Protein AF-0000000069707491 (afdb_homodimer)

Nearest PDB structures (foldseek):
  6ecu-assembly1_B  TM=6.270E-01  e=1.060E-11  Stigmatella aurantiaca
  6ecu-assembly1_A  TM=6.183E-01  e=8.922E-12  Stigmatella aurantiaca
  6ecw-assembly1_B  TM=6.216E-01  e=2.516E-11  Stigmatella aurantiaca
  6ecv-assembly1_A  TM=6.005E-01  e=8.922E-12  Stigmatella aurantiaca
  6ecv-assembly1_B  TM=5.981E-01  e=3.988E-11  Stigmatella aurantiaca

Foldseek 3Di:
DPPPPQPQDDLLDQDPVSLVLLLVVCVLCVCLQCVPPDCQVWAEEEEEACFLVNVVVSCCVVHVNHAYEYEHADPSRQVNNVVVCVVVVHDNRRYHYDHDDLLADDDDAATQEYEYEADQQSALQSLSSLLNNVVRYDAFRKYKYWHAQLVFWDKPPDDCLQVVLSVLSQVVSVVSRGHNRVQVCVVVSCVVSPWDPKDKDKTDDKDFLVCLVSLLSVLVSVLVVSLSSVVVCVVVVNDDPVSNVSNSVVSVVLSPDNGMITTGIMMMMMTTD/DPPDPQPQDDLLDQDPVSLVLLLVVCVLCVCLQCVPPDCQVWAEEEEEACFLVNVVVSCCVVHVNYAYEYEHADPSRQVNNVVVCVVVPHDPRRYHYDHDDLLADDDDAATQEYEYEADQQRALQSLSSLLNNVVRYDAFRKYKYWHAQLVFWDKPPDDCLQVVLSVLSQVVSVVSRGHNRVQVCVVVSCVVSPWDPKDKDKTDDKDFLVCLVSLLSVLVSVLVVSLSSVVVCVVVVNDDPVSNVSNSVVSVVLSPDNGMITTGIIMMMMTTD

Organism: NCBI:txid1187080

pLDDT: mean 94.8, std 10.53, range [20.3, 98.94]

Sequence (546 aa):
MKQNPSEKKYIHGYTALEQERLREQALVIEKPIYDFIDFANVKDLLEIGSGVGAQTEILLRRFPQLQVTGVEYEALQIKKAQENMSKLGYGPEKVRFIQQDATALDLDKTFDAAFICWVLEHIPDPVRVLKSMKPFLKPGAKISVTEVFNSSFYTHPYLPEVMDYWGIYNSYQVSIGGDPQVGAKLGNLLQEAGYRDIDLRSGGFHLDSRMPDEKQTVFTYWKNLMSSGAPLLIQEGLITATQLKAMQDGMDRLREMQDSVFYYRFIQATAYAMKQNPSEKKYIHGYTALEQERLREQALVIEKPIYDFIDFANVKDLLEIGSGVGAQTEILLRRFPQLQVTGVEYEALQIKKAQENMSKLGYGPEKVRFIQQDATALDLDKTFDAAFICWVLEHIPDPVRVLKSMKPFLKPGAKISVTEVFNSSFYTHPYLPEVMDYWGIYNSYQVSIGGDPQVGAKLGNLLQEAGYRDIDLRSGGFHLDSRMPDEKQTVFTYWKNLMSSGAPLLIQEGLITATQLKAMQDGMDRLREMQDSVFYYRFIQATAYA

Solvent-accessible surface area (backbone atoms only — not comparable to full-atom values): 28409 Å² total; per-residue (Å²): 131,76,75,79,81,82,72,81,64,54,68,55,60,85,45,70,68,41,55,51,47,51,41,52,49,42,61,75,49,36,61,59,59,49,75,77,59,82,57,84,89,38,43,40,33,36,29,47,50,32,50,52,28,40,62,54,52,52,49,43,70,78,31,71,71,40,26,39,39,24,32,24,69,51,67,68,34,45,55,47,16,52,51,51,36,47,75,71,69,49,46,72,84,38,42,44,76,43,82,41,51,61,61,63,58,85,74,96,63,67,20,49,27,37,38,34,57,72,40,58,39,64,37,74,56,45,46,44,28,54,42,35,51,48,83,36,40,36,87,61,16,43,34,41,39,35,28,47,22,59,70,38,56,44,51,37,75,81,48,65,51,40,54,52,50,51,50,53,53,43,50,49,39,38,74,58,38,21,33,53,48,45,23,73,44,43,70,48,40,42,49,74,43,63,42,39,83,72,45,78,43,78,37,65,46,82,33,33,52,90,38,56,68,62,36,37,52,49,36,51,50,50,43,50,56,61,52,45,31,43,68,59,36,42,75,71,64,74,46,51,75,66,53,52,50,44,22,51,50,44,38,51,51,47,44,66,40,64,79,25,26,46,32,35,40,30,24,34,36,40,30,24,76,130,77,77,78,81,84,73,82,65,56,68,55,60,85,45,71,69,41,56,52,47,51,41,53,48,43,61,75,49,36,60,60,57,48,76,77,58,82,57,85,90,38,42,41,34,37,29,47,51,32,49,52,29,42,63,55,52,53,49,43,69,78,31,70,72,39,26,40,42,26,32,24,69,51,67,69,34,44,54,46,16,51,52,51,36,46,75,71,68,49,46,73,85,38,41,43,77,44,82,41,50,62,62,62,59,84,74,96,63,69,20,48,27,36,39,36,56,71,40,57,40,66,37,74,56,46,46,45,30,54,43,35,49,48,82,36,41,36,88,60,15,42,33,41,38,37,28,48,23,58,70,37,57,44,52,39,75,82,46,66,51,41,52,54,48,51,49,52,55,44,52,48,38,40,74,58,38,20,34,52,48,44,22,73,42,43,68,48,40,40,50,72,43,64,41,37,83,73,43,78,44,78,35,64,47,81,33,34,50,90,38,54,69,63,38,36,51,49,37,51,51,50,41,50,57,60,52,44,31,40,68,60,36,41,75,71,65,74,46,50,74,65,54,52,50,43,21,49,51,45,38,51,50,47,45,68,41,66,78,24,27,46,32,35,39,31,23,34,35,39,31,25,75

Secondary structure (DSSP, 8-state):
----TT----TT---HHHHHHHHHHHHHTHHHHHTT---TT-SEEEEE--TTSHHHHHHHHH-TT-EEEEEES-HHHHHHHHHHHHHTT--TTTEEEEE--TTS---SS-EEEEEEES-GGG-S-HHHHHHHHGGGEEEEEEEEEEEE-GGG-EEES--HHHHHHHHHHHHHHHHTT--TTGGGGHHHHHHHTT-EEEEEEEEEEEE-TT-HHHHHHHHHHHHHHHHHTHHHHHHTTSS-HHHHHHHHHHHHHHHH-TT-EEEEEEEEEEEE-/----S-----TT---HHHHHHHHHHHHHTHHHHHTT---TT-SEEEEE--TTTHHHHHHHHH-TT-EEEEEES-HHHHHHHHHHHHHTT--TTTEEEEE--TTS---SS-EEEEEEES-GGG-S-HHHHHHHHGGGEEEEEEEEEEEE-GGG-EEES--HHHHHHHHHHHHHHHHTT--TTGGGGHHHHHHHTT-EEEEEEEEEEEE-TT-HHHHHHHHHHHHHHHHHTHHHHHHTTSS-HHHHHHHHHHHHHHHH-TT-EEEEEEEEEEEE-

Radius of gyration: 25.61 Å; Cα contacts (8 Å, |Δi|>4): 1010; chains: 2; bounding box: 51×81×68 Å

Structure (mmCIF, N/CA/C/O backbone):
data_AF-0000000069707491-model_v1
#
loop_
_entity.id
_entity.type
_entity.pdbx_description
1 polymer 'Ubiquinone/menaquinone biosynthesis C-methylase UbiE'
#
loop_
_atom_site.group_PDB
_atom_site.id
_atom_site.type_symbol
_atom_site.label_atom_id
_atom_site.label_alt_id
_atom_site.label_comp_id
_atom_site.label_asym_id
_atom_site.label_entity_id
_atom_site.label_seq_id
_atom_site.pdbx_PDB_ins_code
_atom_site.Cartn_x
_atom_site.Cartn_y
_atom_site.Cartn_z
_atom_site.occupancy
_atom_site.B_iso_or_equiv
_atom_site.auth_seq_id
_atom_site.auth_comp_id
_atom_site.auth_asym_id
_atom_site.auth_atom_id
_atom_site.pdbx_PDB_model_num
ATOM 1 N N . MET A 1 1 ? -20.453 41.906 -7.164 1 20.3 1 MET A N 1
ATOM 2 C CA . MET A 1 1 ? -19.828 41.531 -5.902 1 20.3 1 MET A CA 1
ATOM 3 C C . MET A 1 1 ? -18.906 40.344 -6.102 1 20.3 1 MET A C 1
ATOM 5 O O . MET A 1 1 ? -19.359 39.219 -6.309 1 20.3 1 MET A O 1
ATOM 9 N N . LYS A 1 2 ? -17.781 40.469 -6.703 1 31.91 2 LYS A N 1
ATOM 10 C CA . LYS A 1 2 ? -16.75 39.531 -7.113 1 31.91 2 LYS A CA 1
ATOM 11 C C . LYS A 1 2 ? -16.422 38.562 -5.98 1 31.91 2 LYS A C 1
ATOM 13 O O . LYS A 1 2 ? -16.219 39 -4.84 1 31.91 2 LYS A O 1
ATOM 18 N N . GLN A 1 3 ? -17.031 37.375 -5.926 1 32.91 3 GLN A N 1
ATOM 19 C CA . GLN A 1 3 ? -16.625 36.406 -4.91 1 32.91 3 GLN A CA 1
ATOM 20 C C . GLN A 1 3 ? -15.164 36.594 -4.508 1 32.91 3 GLN A C 1
ATOM 22 O O . GLN A 1 3 ? -14.305 36.844 -5.363 1 32.91 3 GLN A O 1
ATOM 27 N N . ASN A 1 4 ? -14.844 37.062 -3.375 1 35.78 4 ASN A N 1
ATOM 28 C CA . ASN A 1 4 ? -13.484 37.25 -2.877 1 35.78 4 ASN A CA 1
ATOM 29 C C . ASN A 1 4 ? -12.586 36.062 -3.234 1 35.78 4 ASN A C 1
ATOM 31 O O . ASN A 1 4 ? -12.875 34.938 -2.869 1 35.78 4 ASN A O 1
ATOM 35 N N . PRO A 1 5 ? -11.719 36.062 -4.184 1 40.94 5 PRO A N 1
ATOM 36 C CA . PRO A 1 5 ? -10.898 35.031 -4.84 1 40.94 5 PRO A CA 1
ATOM 37 C C . PRO A 1 5 ? -10.414 33.969 -3.873 1 40.94 5 PRO A C 1
ATOM 39 O O . PRO A 1 5 ? -10.578 32.75 -4.145 1 40.94 5 PRO A O 1
ATOM 42 N N . SER A 1 6 ? -9.188 34.094 -3.107 1 44.25 6 SER A N 1
ATOM 43 C CA . SER A 1 6 ? -8.125 33.188 -2.705 1 44.25 6 SER A CA 1
ATOM 44 C C . SER A 1 6 ? -8.508 32.406 -1.445 1 44.25 6 SER A C 1
ATOM 46 O O . SER A 1 6 ? -7.656 32.125 -0.601 1 44.25 6 SER A O 1
ATOM 48 N N . GLU A 1 7 ? -9.625 32.5 -0.849 1 52.88 7 GLU A N 1
ATOM 49 C CA . GLU A 1 7 ? -9.844 31.797 0.422 1 52.88 7 GLU A CA 1
ATOM 50 C C . GLU A 1 7 ? -9.508 30.312 0.316 1 52.88 7 GLU A C 1
ATOM 52 O O . GLU A 1 7 ? -10.047 29.609 -0.543 1 52.88 7 GLU A O 1
ATOM 57 N N . LYS A 1 8 ? -8.359 29.875 0.877 1 63.94 8 LYS A N 1
ATOM 58 C CA . LYS A 1 8 ? -7.891 28.484 0.938 1 63.94 8 LYS A CA 1
ATOM 59 C C . LYS A 1 8 ? -8.977 27.562 1.466 1 63.94 8 LYS A C 1
ATOM 61 O O . LYS A 1 8 ? -9.438 27.719 2.598 1 63.94 8 LYS A O 1
ATOM 66 N N . LYS A 1 9 ? -9.656 26.984 0.595 1 77.19 9 LYS A N 1
ATOM 67 C CA . LYS A 1 9 ? -10.695 26.031 0.953 1 77.19 9 LYS A CA 1
ATOM 68 C C . LYS A 1 9 ? -10.094 24.766 1.574 1 77.19 9 LYS A C 1
ATOM 70 O O . LYS A 1 9 ? -9.062 24.266 1.114 1 77.19 9 LYS A O 1
ATOM 75 N N . TYR A 1 10 ? -10.547 24.5 2.715 1 81.12 10 TYR A N 1
ATOM 76 C CA . TYR A 1 10 ? -10.273 23.25 3.412 1 81.12 10 TYR A CA 1
ATOM 77 C C . TYR A 1 10 ? -11.406 22.25 3.193 1 81.12 10 TYR A C 1
ATOM 79 O O . TYR A 1 10 ? -12.547 22.5 3.576 1 81.12 10 TYR A O 1
ATOM 87 N N . ILE A 1 11 ? -11.188 21.094 2.574 1 84.12 11 ILE A N 1
ATOM 88 C CA . ILE A 1 11 ? -12.195 20.172 2.076 1 84.12 11 ILE A CA 1
ATOM 89 C C . ILE A 1 11 ? -13.102 19.719 3.227 1 84.12 11 ILE A C 1
ATOM 91 O O . ILE A 1 11 ? -14.273 19.406 3.018 1 84.12 11 ILE A O 1
ATOM 95 N N . HIS A 1 12 ? -12.555 19.688 4.441 1 83.56 12 HIS A N 1
ATOM 96 C CA . HIS A 1 12 ? -13.328 19.203 5.574 1 83.56 12 HIS A CA 1
ATOM 97 C C . HIS A 1 12 ? -14.055 20.328 6.285 1 83.56 12 HIS A C 1
ATOM 99 O O . HIS A 1 12 ? -14.906 20.094 7.148 1 83.56 12 HIS A O 1
ATOM 105 N N . GLY A 1 13 ? -13.68 21.578 5.984 1 79.75 13 GLY A N 1
ATOM 106 C CA . GLY A 1 13 ? -14.234 22.734 6.676 1 79.75 13 GLY A CA 1
ATOM 107 C C . GLY A 1 13 ? -13.695 22.906 8.086 1 79.75 13 GLY A C 1
ATOM 108 O O . GLY A 1 13 ? -12.742 22.234 8.477 1 79.75 13 GLY A O 1
ATOM 109 N N . TYR A 1 14 ? -14.305 23.891 8.906 1 79.81 14 TYR A N 1
ATOM 110 C CA . TYR A 1 14 ? -13.797 24.203 10.234 1 79.81 14 TYR A CA 1
ATOM 111 C C . TYR A 1 14 ? -14.922 24.219 11.266 1 79.81 14 TYR A C 1
ATOM 113 O O . TYR A 1 14 ? -14.852 24.938 12.266 1 79.81 14 TYR A O 1
ATOM 121 N N . THR A 1 15 ? -15.891 23.406 11.062 1 82.31 15 THR A N 1
ATOM 122 C CA . THR A 1 15 ? -17.047 23.344 11.945 1 82.31 15 THR A CA 1
ATOM 123 C C . THR A 1 15 ? -16.688 22.625 13.25 1 82.31 15 THR A C 1
ATOM 125 O O . THR A 1 15 ? -15.672 21.938 13.32 1 82.31 15 THR A O 1
ATOM 128 N N . ALA A 1 16 ? -17.547 22.844 14.242 1 83.69 16 ALA A N 1
ATOM 129 C CA . ALA A 1 16 ? -17.375 22.141 15.508 1 83.69 16 ALA A CA 1
ATOM 130 C C . ALA A 1 16 ? -17.406 20.625 15.305 1 83.69 16 ALA A C 1
ATOM 132 O O . ALA A 1 16 ? -16.641 19.891 15.945 1 83.69 16 ALA A O 1
ATOM 133 N N . LEU A 1 17 ? -18.297 20.234 14.453 1 81.69 17 LEU A N 1
ATOM 134 C CA . LEU A 1 17 ? -18.375 18.812 14.133 1 81.69 17 LEU A CA 1
ATOM 135 C C . LEU A 1 17 ? -17.062 18.312 13.539 1 81.69 17 LEU A C 1
ATOM 137 O O . LEU A 1 17 ? -16.594 17.234 13.883 1 81.69 17 LEU A O 1
ATOM 141 N N . GLU A 1 18 ? -16.5 19.078 12.727 1 85.69 18 GLU A N 1
ATOM 142 C CA . GLU A 1 18 ? -15.219 18.734 12.117 1 85.69 18 GLU A CA 1
ATOM 143 C C . GLU A 1 18 ? -14.094 18.734 13.156 1 85.69 18 GLU A C 1
ATOM 145 O O . GLU A 1 18 ? -13.211 17.875 13.117 1 85.69 18 GLU A O 1
ATOM 150 N N . GLN A 1 19 ? -14.164 19.625 14.047 1 85.69 19 GLN A N 1
ATOM 151 C CA . GLN A 1 19 ? -13.164 19.688 15.117 1 85.69 19 GLN A CA 1
ATOM 152 C C . GLN A 1 19 ? -13.195 18.422 15.969 1 85.69 19 GLN A C 1
ATOM 154 O O . GLN A 1 19 ? -12.141 17.875 16.328 1 85.69 19 GLN A O 1
ATOM 159 N N . GLU A 1 20 ? -14.375 17.938 16.219 1 84.62 20 GLU A N 1
ATOM 160 C CA . GLU A 1 20 ? -14.531 16.688 16.984 1 84.62 20 GLU A CA 1
ATOM 161 C C . GLU A 1 20 ? -14.047 15.492 16.172 1 84.62 20 GLU A C 1
ATOM 163 O O . GLU A 1 20 ? -13.391 14.602 16.719 1 84.62 20 GLU A O 1
ATOM 168 N N . ARG A 1 21 ? -14.375 15.516 14.945 1 83.25 21 ARG A N 1
ATOM 169 C CA . ARG A 1 21 ? -13.961 14.43 14.062 1 83.25 21 ARG A CA 1
ATOM 170 C C . ARG A 1 21 ? -12.445 14.289 14.039 1 83.25 21 ARG A C 1
ATOM 172 O O . ARG A 1 21 ? -11.914 13.18 14.031 1 83.25 21 ARG A O 1
ATOM 179 N N . LEU A 1 22 ? -11.734 15.367 13.945 1 83.44 22 LEU A N 1
ATOM 180 C CA . LEU A 1 22 ? -10.273 15.367 13.891 1 83.44 22 LEU A CA 1
ATOM 181 C C . LEU A 1 22 ? -9.688 14.703 15.133 1 83.44 22 LEU A C 1
ATOM 183 O O . LEU A 1 22 ? -8.719 13.953 15.039 1 83.44 22 LEU A O 1
ATOM 187 N N . ARG A 1 23 ? -10.297 14.906 16.234 1 84.94 23 ARG A N 1
ATOM 188 C CA . ARG A 1 23 ? -9.828 14.297 17.469 1 84.94 23 ARG A CA 1
ATOM 189 C C . ARG A 1 23 ? -10.102 12.789 17.469 1 84.94 23 ARG A C 1
ATOM 191 O O . ARG A 1 23 ? -9.234 12 17.859 1 84.94 23 ARG A O 1
ATOM 198 N N . GLU A 1 24 ? -11.312 12.445 17.031 1 83.06 24 GLU A N 1
ATOM 199 C CA . GLU A 1 24 ? -11.656 11.031 16.922 1 83.06 24 GLU A CA 1
ATOM 200 C C . GLU A 1 24 ? -10.727 10.305 15.961 1 83.06 24 GLU A C 1
ATOM 202 O O . GLU A 1 24 ? -10.281 9.188 16.234 1 83.06 24 GLU A O 1
ATOM 207 N N . GLN A 1 25 ? -10.484 10.938 14.898 1 82.44 25 GLN A N 1
ATOM 208 C CA . GLN A 1 25 ? -9.57 10.375 13.906 1 82.44 25 GLN A CA 1
ATOM 209 C C . GLN A 1 25 ? -8.203 10.078 14.516 1 82.44 25 GLN A C 1
ATOM 211 O O . GLN A 1 25 ? -7.641 9.008 14.297 1 82.44 25 GLN A O 1
ATOM 216 N N . ALA A 1 26 ? -7.723 11.062 15.219 1 86.62 26 ALA A N 1
ATOM 217 C CA . ALA A 1 26 ? -6.383 10.938 15.781 1 86.62 26 ALA A CA 1
ATOM 218 C C . ALA A 1 26 ? -6.281 9.719 16.703 1 86.62 26 ALA A C 1
ATOM 220 O O . ALA A 1 26 ? -5.258 9.031 16.703 1 86.62 26 ALA A O 1
ATOM 221 N N . LEU A 1 27 ? -7.355 9.359 17.344 1 85.25 27 LEU A N 1
ATOM 222 C CA . LEU A 1 27 ? -7.363 8.219 18.25 1 85.25 27 LEU A CA 1
ATOM 223 C C . LEU A 1 27 ? -7.441 6.906 17.484 1 85.25 27 LEU A C 1
ATOM 225 O O . LEU A 1 27 ? -6.742 5.949 17.812 1 85.25 27 LEU A O 1
ATOM 229 N N . VAL A 1 28 ? -8.211 6.887 16.469 1 88.5 28 VAL A N 1
ATOM 230 C CA . VAL A 1 28 ? -8.43 5.676 15.68 1 88.5 28 VAL A CA 1
ATOM 231 C C . VAL A 1 28 ? -7.137 5.27 14.984 1 88.5 28 VAL A C 1
ATOM 233 O O . VAL A 1 28 ? -6.824 4.082 14.875 1 88.5 28 VAL A O 1
ATOM 236 N N . ILE A 1 29 ? -6.348 6.258 14.578 1 93.31 29 ILE A N 1
ATOM 237 C CA . ILE A 1 29 ? -5.188 5.941 13.758 1 93.31 29 ILE A CA 1
ATOM 238 C C . ILE A 1 29 ? -3.908 6.168 14.555 1 93.31 29 ILE A C 1
ATOM 240 O O . ILE A 1 29 ? -2.812 6.195 13.992 1 93.31 29 ILE A O 1
ATOM 244 N N . GLU A 1 30 ? -4.02 6.312 15.852 1 95.25 30 GLU A N 1
ATOM 245 C CA . GLU A 1 30 ? -2.875 6.641 16.703 1 95.25 30 GLU A CA 1
ATOM 246 C C . GLU A 1 30 ? -1.791 5.57 16.594 1 95.25 30 GLU A C 1
ATOM 248 O O . GLU A 1 30 ? -0.637 5.875 16.297 1 95.25 30 GLU A O 1
ATOM 253 N N . LYS A 1 31 ? -2.215 4.344 16.797 1 93.56 31 LYS A N 1
ATOM 254 C CA . LYS A 1 31 ? -1.229 3.271 16.891 1 93.56 31 LYS A CA 1
ATOM 255 C C . LYS A 1 31 ? -0.465 3.115 15.578 1 93.56 31 LYS A C 1
ATOM 257 O O . LYS A 1 31 ? 0.768 3.141 15.562 1 93.56 31 LYS A O 1
ATOM 262 N N . PRO A 1 32 ? -1.183 3.006 14.422 1 94.06 32 PRO A N 1
ATOM 263 C CA . PRO A 1 32 ? -0.445 2.838 13.164 1 94.06 32 PRO A CA 1
ATOM 264 C C . PRO A 1 32 ? 0.512 3.994 12.883 1 94.06 32 PRO A C 1
ATOM 266 O O . PRO A 1 32 ? 1.556 3.799 12.258 1 94.06 32 PRO A O 1
ATOM 269 N N . ILE A 1 33 ? 0.214 5.176 13.344 1 95.94 33 ILE A N 1
ATOM 270 C CA . ILE A 1 33 ? 1.057 6.336 13.07 1 95.94 33 ILE A CA 1
ATOM 271 C C . ILE A 1 33 ? 2.24 6.352 14.031 1 95.94 33 ILE A C 1
ATOM 273 O O . ILE A 1 33 ? 3.387 6.531 13.617 1 95.94 33 ILE A O 1
ATOM 277 N N . TYR A 1 34 ? 2.029 6.105 15.289 1 96.38 34 TYR A N 1
ATOM 278 C CA . TYR A 1 34 ? 3.016 6.441 16.312 1 96.38 34 TYR A CA 1
ATOM 279 C C . TYR A 1 34 ? 3.881 5.234 16.656 1 96.38 34 TYR A C 1
ATOM 281 O O . TYR A 1 34 ? 4.859 5.355 17.391 1 96.38 34 TYR A O 1
ATOM 289 N N . ASP A 1 35 ? 3.527 4.094 16.047 1 91.75 35 ASP A N 1
ATOM 290 C CA . ASP A 1 35 ? 4.379 2.926 16.25 1 91.75 35 ASP A CA 1
ATOM 291 C C . ASP A 1 35 ? 5.777 3.162 15.68 1 91.75 35 ASP A C 1
ATOM 293 O O . ASP A 1 35 ? 6.73 2.473 16.047 1 91.75 35 ASP A O 1
ATOM 297 N N . PHE A 1 36 ? 5.91 4.176 14.922 1 89.81 36 PHE A N 1
ATOM 298 C CA . PHE A 1 36 ? 7.195 4.367 14.25 1 89.81 36 PHE A CA 1
ATOM 299 C C . PHE A 1 36 ? 7.738 5.766 14.516 1 89.81 36 PHE A C 1
ATOM 301 O O . PHE A 1 36 ? 8.648 6.223 13.828 1 89.81 36 PHE A O 1
ATOM 308 N N . ILE A 1 37 ? 7.145 6.457 15.375 1 94.56 37 ILE A N 1
ATOM 309 C CA . ILE A 1 37 ? 7.586 7.789 15.781 1 94.56 37 ILE A CA 1
ATOM 310 C C . ILE A 1 37 ? 8.258 7.719 17.141 1 94.56 37 ILE A C 1
ATOM 312 O O . ILE A 1 37 ? 7.699 7.168 18.094 1 94.56 37 ILE A O 1
ATOM 316 N N . ASP A 1 38 ? 9.5 8.188 17.203 1 95.06 38 ASP A N 1
ATOM 317 C CA . ASP A 1 38 ? 10.234 8.203 18.453 1 95.06 38 ASP A CA 1
ATOM 318 C C . ASP A 1 38 ? 10.844 9.578 18.719 1 95.06 38 ASP A C 1
ATOM 320 O O . ASP A 1 38 ? 11.805 9.969 18.062 1 95.06 38 ASP A O 1
ATOM 324 N N . PHE A 1 39 ? 10.305 10.242 19.703 1 97.44 39 PHE A N 1
ATOM 325 C CA . PHE A 1 39 ? 10.789 11.547 20.125 1 97.44 39 PHE A CA 1
ATOM 326 C C . PHE A 1 39 ? 11.305 11.492 21.562 1 97.44 39 PHE A C 1
ATOM 328 O O . PHE A 1 39 ? 11.266 12.5 22.281 1 97.44 39 PHE A O 1
ATOM 335 N N . ALA A 1 40 ? 11.789 10.359 21.969 1 95.88 40 ALA A N 1
ATOM 336 C CA . ALA A 1 40 ? 12.211 10.141 23.344 1 95.88 40 ALA A CA 1
ATOM 337 C C . ALA A 1 40 ? 13.359 11.07 23.719 1 95.88 40 ALA A C 1
ATOM 339 O O . ALA A 1 40 ? 13.508 11.445 24.891 1 95.88 40 ALA A O 1
ATOM 340 N N . ASN A 1 41 ? 14.164 11.469 22.797 1 96.12 41 ASN A N 1
ATOM 341 C CA . ASN A 1 41 ? 15.312 12.32 23.078 1 96.12 41 ASN A CA 1
ATOM 342 C C . ASN A 1 41 ? 15.094 13.742 22.578 1 96.12 41 ASN A C 1
ATOM 344 O O . ASN A 1 41 ? 16.062 14.477 22.359 1 96.12 41 ASN A O 1
ATOM 348 N N . VAL A 1 42 ? 13.891 14.125 22.375 1 98.25 42 VAL A N 1
ATOM 349 C CA . VAL A 1 42 ? 13.516 15.445 21.875 1 98.25 42 VAL A CA 1
ATOM 350 C C . VAL A 1 42 ? 12.891 16.266 23 1 98.25 42 VAL A C 1
ATOM 352 O O . VAL A 1 42 ? 12.102 15.75 23.797 1 98.25 42 VAL A O 1
ATOM 355 N N . LYS A 1 43 ? 13.289 17.469 23.125 1 98.06 43 LYS A N 1
ATOM 356 C CA . LYS A 1 43 ? 12.688 18.375 24.109 1 98.06 43 LYS A CA 1
ATOM 357 C C . LYS A 1 43 ? 11.797 19.406 23.438 1 98.06 43 LYS A C 1
ATOM 359 O O . LYS A 1 43 ? 10.578 19.422 23.641 1 98.06 43 LYS A O 1
ATOM 364 N N . ASP A 1 44 ? 12.375 20.219 22.531 1 98.69 44 ASP A N 1
ATOM 365 C CA . ASP A 1 44 ? 11.633 21.25 21.812 1 98.69 44 ASP A CA 1
ATOM 366 C C . ASP A 1 44 ? 11.172 20.75 20.453 1 98.69 44 ASP A C 1
ATOM 368 O O . ASP A 1 44 ? 11.977 20.609 19.531 1 98.69 44 ASP A O 1
ATOM 372 N N . LEU A 1 45 ? 9.891 20.562 20.297 1 98.88 45 LEU A N 1
ATOM 373 C CA . LEU A 1 45 ? 9.328 20.031 19.062 1 98.88 45 LEU A CA 1
ATOM 374 C C . LEU A 1 45 ? 8.523 21.109 18.328 1 98.88 45 LEU A C 1
ATOM 376 O O . LEU A 1 45 ? 7.695 21.781 18.938 1 98.88 45 LEU A O 1
ATOM 380 N N . LEU A 1 46 ? 8.789 21.266 17.047 1 98.94 46 LEU A N 1
ATOM 381 C CA . LEU A 1 46 ? 7.98 22.109 16.172 1 98.94 46 LEU A CA 1
ATOM 382 C C . LEU A 1 46 ? 6.91 21.297 15.461 1 98.94 46 LEU A C 1
ATOM 384 O O . LEU A 1 46 ? 7.23 20.344 14.75 1 98.94 46 LEU A O 1
ATOM 388 N N . GLU A 1 47 ? 5.695 21.578 15.719 1 98.88 47 GLU A N 1
ATOM 389 C CA . GLU A 1 47 ? 4.582 20.953 15.008 1 98.88 47 GLU A CA 1
ATOM 390 C C . GLU A 1 47 ? 3.99 21.906 13.969 1 98.88 47 GLU A C 1
ATOM 392 O O . GLU A 1 47 ? 3.535 23 14.305 1 98.88 47 GLU A O 1
ATOM 397 N N . ILE A 1 48 ? 4.035 21.484 12.719 1 98.81 48 ILE A N 1
ATOM 398 C CA . ILE A 1 48 ? 3.445 22.266 11.641 1 98.81 48 ILE A CA 1
ATOM 399 C C . ILE A 1 48 ? 2.008 21.812 11.398 1 98.81 48 ILE A C 1
ATOM 401 O O . ILE A 1 48 ? 1.755 20.625 11.172 1 98.81 48 ILE A O 1
ATOM 405 N N . GLY A 1 49 ? 1.094 22.703 11.367 1 97.94 49 GLY A N 1
ATOM 406 C CA . GLY A 1 49 ? -0.312 22.375 11.203 1 97.94 49 GLY A CA 1
ATOM 407 C C . GLY A 1 49 ? -0.905 21.672 12.414 1 97.94 49 GLY A C 1
ATOM 408 O O . GLY A 1 49 ? -1.437 20.562 12.297 1 97.94 49 GLY A O 1
ATOM 409 N N . SER A 1 50 ? -0.97 22.375 13.539 1 97.81 50 SER A N 1
ATOM 410 C CA . SER A 1 50 ? -1.393 21.75 14.789 1 97.81 50 SER A CA 1
ATOM 411 C C . SER A 1 50 ? -2.9 21.531 14.812 1 97.81 50 SER A C 1
ATOM 413 O O . SER A 1 50 ? -3.402 20.719 15.594 1 97.81 50 SER A O 1
ATOM 415 N N . GLY A 1 51 ? -3.645 22.281 13.961 1 96.38 51 GLY A N 1
ATOM 416 C CA . GLY A 1 51 ? -5.094 22.172 13.992 1 96.38 51 GLY A CA 1
ATOM 417 C C . GLY A 1 51 ? -5.68 22.422 15.367 1 96.38 51 GLY A C 1
ATOM 418 O O . GLY A 1 51 ? -5.355 23.406 16.031 1 96.38 51 GLY A O 1
ATOM 419 N N . VAL A 1 52 ? -6.562 21.531 15.789 1 96.62 52 VAL A N 1
ATOM 420 C CA . VAL A 1 52 ? -7.242 21.688 17.062 1 96.62 52 VAL A CA 1
ATOM 421 C C . VAL A 1 52 ? -6.422 21.016 18.172 1 96.62 52 VAL A C 1
ATOM 423 O O . VAL A 1 52 ? -6.938 20.75 19.266 1 96.62 52 VAL A O 1
ATOM 426 N N . GLY A 1 53 ? -5.195 20.656 17.891 1 97.62 53 GLY A N 1
ATOM 427 C CA . GLY A 1 53 ? -4.289 20.078 18.859 1 97.62 53 GLY A CA 1
ATOM 428 C C . GLY A 1 53 ? -4.48 18.578 19.047 1 97.62 53 GLY A C 1
ATOM 429 O O . GLY A 1 53 ? -4.129 18.031 20.078 1 97.62 53 GLY A O 1
ATOM 430 N N . ALA A 1 54 ? -5.113 17.906 18.031 1 96.56 54 ALA A N 1
ATOM 431 C CA . ALA A 1 54 ? -5.387 16.484 18.156 1 96.56 54 ALA A CA 1
ATOM 432 C C . ALA A 1 54 ? -4.09 15.68 18.234 1 96.56 54 ALA A C 1
ATOM 434 O O . ALA A 1 54 ? -3.938 14.812 19.094 1 96.56 54 ALA A O 1
ATOM 435 N N . GLN A 1 55 ? -3.172 15.93 17.297 1 97.62 55 GLN A N 1
ATOM 436 C CA . GLN A 1 55 ? -1.887 15.242 17.344 1 97.62 55 GLN A CA 1
ATOM 437 C C . GLN A 1 55 ? -1.031 15.727 18.5 1 97.62 55 GLN A C 1
ATOM 439 O O . GLN A 1 55 ? -0.281 14.953 19.094 1 97.62 55 GLN A O 1
ATOM 444 N N . THR A 1 56 ? -1.128 17.016 18.812 1 98.19 56 THR A N 1
ATOM 445 C CA . THR A 1 56 ? -0.4 17.594 19.938 1 98.19 56 THR A CA 1
ATOM 446 C C . THR A 1 56 ? -0.662 16.812 21.219 1 98.19 56 THR A C 1
ATOM 448 O O . THR A 1 56 ? 0.27 16.484 21.953 1 98.19 56 THR A O 1
ATOM 451 N N . GLU A 1 57 ? -1.94 16.531 21.453 1 97.56 57 GLU A N 1
ATOM 452 C CA . GLU A 1 57 ? -2.336 15.773 22.641 1 97.56 57 GLU A CA 1
ATOM 453 C C . GLU A 1 57 ? -1.627 14.43 22.688 1 97.56 57 GLU A C 1
ATOM 455 O O . GLU A 1 57 ? -1.112 14.031 23.734 1 97.56 57 GLU A O 1
ATOM 460 N N . ILE A 1 58 ? -1.593 13.688 21.594 1 97.75 58 ILE A N 1
ATOM 461 C CA . ILE A 1 58 ? -0.992 12.359 21.531 1 97.75 58 ILE A CA 1
ATOM 462 C C . ILE A 1 58 ? 0.516 12.461 21.75 1 97.75 58 ILE A C 1
ATOM 464 O O . ILE A 1 58 ? 1.098 11.664 22.5 1 97.75 58 ILE A O 1
ATOM 468 N N . LEU A 1 59 ? 1.132 13.461 21.125 1 98 59 LEU A N 1
ATOM 469 C CA . LEU A 1 59 ? 2.566 13.6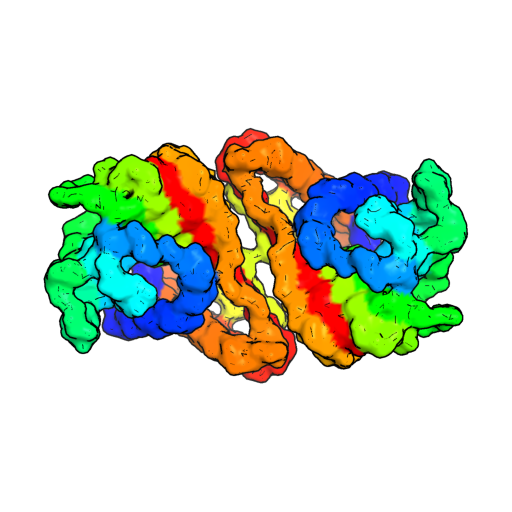95 21.266 1 98 59 LEU A CA 1
ATOM 470 C C . LEU A 1 59 ? 2.941 13.906 22.734 1 98 59 LEU A C 1
ATOM 472 O O . LEU A 1 59 ? 3.871 13.273 23.234 1 98 59 LEU A O 1
ATOM 476 N N . LEU A 1 60 ? 2.215 14.742 23.406 1 97.62 60 LEU A N 1
ATOM 477 C CA . LEU A 1 60 ? 2.523 15.086 24.797 1 97.62 60 LEU A CA 1
ATOM 478 C C . LEU A 1 60 ? 2.268 13.898 25.719 1 97.62 60 LEU A C 1
ATOM 480 O O . LEU A 1 60 ? 2.979 13.711 26.703 1 97.62 60 LEU A O 1
ATOM 484 N N . ARG A 1 61 ? 1.229 13.125 25.406 1 96.81 61 ARG A N 1
ATOM 485 C CA . ARG A 1 61 ? 0.936 11.938 26.203 1 96.81 61 ARG A CA 1
ATOM 486 C C . ARG A 1 61 ? 2.021 10.883 26.031 1 96.81 61 ARG A C 1
ATOM 488 O O . ARG A 1 61 ? 2.465 10.273 27 1 96.81 61 ARG A O 1
ATOM 495 N N . ARG A 1 62 ? 2.523 10.648 24.875 1 96.81 62 ARG A N 1
ATOM 496 C CA . ARG A 1 62 ? 3.482 9.586 24.578 1 96.81 62 ARG A CA 1
ATOM 497 C C . ARG A 1 62 ? 4.895 10 24.969 1 96.81 62 ARG A C 1
ATOM 499 O O . ARG A 1 62 ? 5.723 9.156 25.312 1 96.81 62 ARG A O 1
ATOM 506 N N . PHE A 1 63 ? 5.148 11.273 24.859 1 97.69 63 PHE A N 1
ATOM 507 C CA . PHE A 1 63 ? 6.461 11.828 25.172 1 97.69 63 PHE A CA 1
ATOM 508 C C . PHE A 1 63 ? 6.336 13 26.125 1 97.69 63 PHE A C 1
ATOM 510 O O . PHE A 1 63 ? 6.473 14.156 25.734 1 97.69 63 PHE A O 1
ATOM 517 N N . PRO A 1 64 ? 6.328 12.766 27.375 1 96.88 64 PRO A N 1
ATOM 518 C CA . PRO A 1 64 ? 5.984 13.781 28.375 1 96.88 64 PRO A CA 1
ATOM 519 C C . PRO A 1 64 ? 7.059 14.867 28.5 1 96.88 64 PRO A C 1
ATOM 521 O O . PRO A 1 64 ? 6.789 15.945 29.031 1 96.88 64 PRO A O 1
ATOM 524 N N . GLN A 1 65 ? 8.188 14.594 28.078 1 97.5 65 GLN A N 1
ATOM 525 C CA . GLN A 1 65 ? 9.273 15.562 28.219 1 97.5 65 GLN A CA 1
ATOM 526 C C . GLN A 1 65 ? 9.188 16.641 27.141 1 97.5 65 GLN A C 1
ATOM 528 O O . GLN A 1 65 ? 9.891 17.656 27.203 1 97.5 65 GLN A O 1
ATOM 533 N N . LEU A 1 66 ? 8.352 16.469 26.188 1 98.38 66 LEU A N 1
ATOM 534 C CA . LEU A 1 66 ? 8.273 17.375 25.047 1 98.38 66 LEU A CA 1
ATOM 535 C C . LEU A 1 66 ? 7.73 18.734 25.469 1 98.38 66 LEU A C 1
ATOM 537 O O . LEU A 1 66 ? 6.832 18.828 26.312 1 98.38 66 LEU A O 1
ATOM 541 N N . GLN A 1 67 ? 8.289 19.734 24.922 1 98.69 67 GLN A N 1
ATOM 542 C CA . GLN A 1 67 ? 7.676 21.047 24.766 1 98.69 67 GLN A CA 1
ATOM 543 C C . GLN A 1 67 ? 7.324 21.328 23.297 1 98.69 67 GLN A C 1
ATOM 545 O O . GLN A 1 67 ? 8.195 21.281 22.438 1 98.69 67 GLN A O 1
ATOM 550 N N . VAL A 1 68 ? 6.059 21.625 23.047 1 98.81 68 VAL A N 1
ATOM 551 C CA . VAL A 1 68 ? 5.594 21.656 21.672 1 98.81 68 VAL A CA 1
ATOM 552 C C . VAL A 1 68 ? 5.227 23.094 21.281 1 98.81 68 VAL A C 1
ATOM 554 O O . VAL A 1 68 ? 4.543 23.781 22.031 1 98.81 68 VAL A O 1
ATOM 557 N N . THR A 1 69 ? 5.754 23.547 20.219 1 98.88 69 THR A N 1
ATOM 558 C CA . THR A 1 69 ? 5.27 24.734 19.547 1 98.88 69 THR A CA 1
ATOM 559 C C . THR A 1 69 ? 4.516 24.375 18.266 1 98.88 69 THR A C 1
ATOM 561 O O . THR A 1 69 ? 5.109 23.844 17.312 1 98.88 69 THR A O 1
ATOM 564 N N . GLY A 1 70 ? 3.266 24.641 18.266 1 98.75 70 GLY A N 1
ATOM 565 C CA . GLY A 1 70 ? 2.436 24.359 17.109 1 98.75 70 GLY A CA 1
ATOM 566 C C . GLY A 1 70 ? 2.184 25.578 16.25 1 98.75 70 GLY A C 1
ATOM 567 O O . GLY A 1 70 ? 1.83 26.641 16.75 1 98.75 70 GLY A O 1
ATOM 568 N N . VAL A 1 71 ? 2.373 25.422 14.969 1 98.62 71 VAL A N 1
ATOM 569 C CA . VAL A 1 71 ? 2.064 26.469 14 1 98.62 71 VAL A CA 1
ATOM 570 C C . VAL A 1 71 ? 0.751 26.141 13.289 1 98.62 71 VAL A C 1
ATOM 572 O O . VAL A 1 71 ? 0.548 25.016 12.836 1 98.62 71 VAL A O 1
ATOM 575 N N . GLU A 1 72 ? -0.075 27.047 13.234 1 97.81 72 GLU A N 1
ATOM 576 C CA . GLU A 1 72 ? -1.39 26.891 12.617 1 97.81 72 GLU A CA 1
ATOM 577 C C . GLU A 1 72 ? -1.843 28.203 11.969 1 97.81 72 GLU A C 1
ATOM 579 O O . GLU A 1 72 ? -1.576 29.281 12.492 1 97.81 72 GLU A O 1
ATOM 584 N N . TYR A 1 73 ? -2.465 28.016 10.797 1 96 73 TYR A N 1
ATOM 585 C CA . TYR A 1 73 ? -2.859 29.172 10 1 96 73 TYR A CA 1
ATOM 586 C C . TYR A 1 73 ? -4.156 29.781 10.523 1 96 73 TYR A C 1
ATOM 588 O O . TYR A 1 73 ? -4.309 31 10.547 1 96 73 TYR A O 1
ATOM 596 N N . GLU A 1 74 ? -5.094 28.984 10.953 1 94.19 74 GLU A N 1
ATOM 597 C CA . GLU A 1 74 ? -6.457 29.406 11.266 1 94.19 74 GLU A CA 1
ATOM 598 C C . GLU A 1 74 ? -6.605 29.734 12.75 1 94.19 74 GLU A C 1
ATOM 600 O O . GLU A 1 74 ? -6.41 28.859 13.609 1 94.19 74 GLU A O 1
ATOM 605 N N . ALA A 1 75 ? -7.078 30.922 13.055 1 95.38 75 ALA A N 1
ATOM 606 C CA . ALA A 1 75 ? -7.219 31.406 14.43 1 95.38 75 ALA A CA 1
ATOM 607 C C . ALA A 1 75 ? -8.227 30.562 15.203 1 95.38 75 ALA A C 1
ATOM 609 O O . ALA A 1 75 ? -8.047 30.297 16.391 1 95.38 75 ALA A O 1
ATOM 610 N N . LEU A 1 76 ? -9.258 30.141 14.523 1 93.56 76 LEU A N 1
ATOM 611 C CA . LEU A 1 76 ? -10.297 29.375 15.18 1 93.56 76 LEU A CA 1
ATOM 612 C C . LEU A 1 76 ? -9.766 28.016 15.633 1 93.56 76 LEU A C 1
ATOM 614 O O . LEU A 1 76 ? -10.164 27.516 16.688 1 93.56 76 LEU A O 1
ATOM 618 N N . GLN A 1 77 ? -8.938 27.406 14.805 1 95.38 77 GLN A N 1
ATOM 619 C CA . GLN A 1 77 ? -8.305 26.156 15.18 1 95.38 77 GLN A CA 1
ATOM 620 C C . GLN A 1 77 ? -7.387 26.328 16.391 1 95.38 77 GLN A C 1
ATOM 622 O O . GLN A 1 77 ? -7.355 25.484 17.281 1 95.38 77 GLN A O 1
ATOM 627 N N . ILE A 1 78 ? -6.656 27.422 16.422 1 96.94 78 ILE A N 1
ATOM 628 C CA . ILE A 1 78 ? -5.738 27.719 17.516 1 96.94 78 ILE A CA 1
ATOM 629 C C . ILE A 1 78 ? -6.52 27.844 18.828 1 96.94 78 ILE A C 1
ATOM 631 O O . ILE A 1 78 ? -6.129 27.281 19.859 1 96.94 78 ILE A O 1
ATOM 635 N N . LYS A 1 79 ? -7.59 28.641 18.766 1 96.62 79 LYS A N 1
ATOM 636 C CA . LYS A 1 79 ? -8.422 28.828 19.953 1 96.62 79 LYS A CA 1
ATOM 637 C C . LYS A 1 79 ? -8.906 27.484 20.5 1 96.62 79 LYS A C 1
ATOM 639 O O . LYS A 1 79 ? -8.836 27.25 21.703 1 96.62 79 LYS A O 1
ATOM 644 N N . LYS A 1 80 ? -9.406 26.672 19.562 1 96.38 80 LYS A N 1
ATOM 645 C CA . LYS A 1 80 ? -9.891 25.359 19.984 1 96.38 80 LYS A CA 1
ATOM 646 C C . LYS A 1 80 ? -8.75 24.5 20.531 1 96.38 80 LYS A C 1
ATOM 648 O O . LYS A 1 80 ? -8.945 23.75 21.5 1 96.38 80 LYS A O 1
ATOM 653 N N . ALA A 1 81 ? -7.566 24.531 19.938 1 97.69 81 ALA A N 1
ATOM 654 C CA . ALA A 1 81 ? -6.402 23.781 20.422 1 97.69 81 ALA A CA 1
ATOM 655 C C . ALA A 1 81 ? -6.031 24.203 21.828 1 97.69 81 ALA A C 1
ATOM 657 O O . ALA A 1 81 ? -5.758 23.359 22.688 1 97.69 81 ALA A O 1
ATOM 658 N N . GLN A 1 82 ? -6 25.516 22.062 1 97.5 82 GLN A N 1
ATOM 659 C CA . GLN A 1 82 ? -5.684 26.047 23.391 1 97.5 82 GLN A CA 1
ATOM 660 C C . GLN A 1 82 ? -6.684 25.562 24.438 1 97.5 82 GLN A C 1
ATOM 662 O O . GLN A 1 82 ? -6.297 25.172 25.531 1 97.5 82 GLN A O 1
ATOM 667 N N . GLU A 1 83 ? -7.949 25.594 24.031 1 96.88 83 GLU A N 1
ATOM 668 C CA . GLU A 1 83 ? -8.992 25.094 24.922 1 96.88 83 GLU A CA 1
ATOM 669 C C . GLU A 1 83 ? -8.773 23.625 25.25 1 96.88 83 GLU A C 1
ATOM 671 O O . GLU A 1 83 ? -8.852 23.219 26.406 1 96.88 83 GLU A O 1
ATOM 676 N N . ASN A 1 84 ? -8.531 22.828 24.219 1 96.56 84 ASN A N 1
ATOM 677 C CA . ASN A 1 84 ? -8.328 21.391 24.391 1 96.56 84 ASN A CA 1
ATOM 678 C C . ASN A 1 84 ? -7.125 21.094 25.281 1 96.56 84 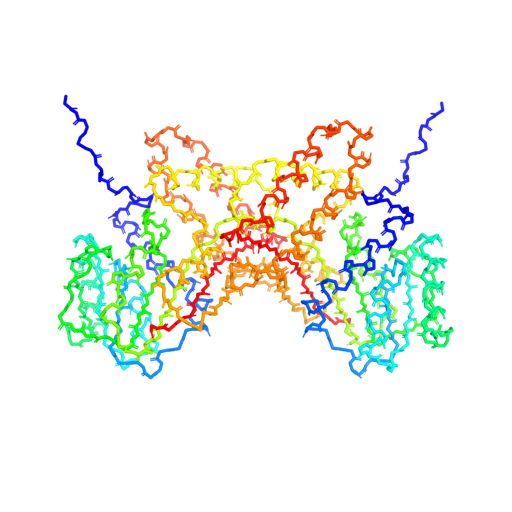ASN A C 1
ATOM 680 O O . ASN A 1 84 ? -7.195 20.234 26.172 1 96.56 84 ASN A O 1
ATOM 684 N N . MET A 1 85 ? -6.043 21.812 25.062 1 97.44 85 MET A N 1
ATOM 685 C CA . MET A 1 85 ? -4.832 21.578 25.859 1 97.44 85 MET A CA 1
ATOM 686 C C . MET A 1 85 ? -5.047 21.984 27.312 1 97.44 85 MET A C 1
ATOM 688 O O . MET A 1 85 ? -4.59 21.297 28.219 1 97.44 85 MET A O 1
ATOM 692 N N . SER A 1 86 ? -5.723 23.094 27.469 1 96.88 86 SER A N 1
ATOM 693 C CA . SER A 1 86 ? -6.016 23.578 28.812 1 96.88 86 SER A CA 1
ATOM 694 C C . SER A 1 86 ? -6.836 22.547 29.594 1 96.88 86 SER A C 1
ATOM 696 O O . SER A 1 86 ? -6.566 22.297 30.766 1 96.88 86 SER A O 1
ATOM 698 N N . LYS A 1 87 ? -7.789 22 28.938 1 96.81 87 LYS A N 1
ATOM 699 C CA . LYS A 1 87 ? -8.641 20.984 29.562 1 96.81 87 LYS A CA 1
ATOM 700 C C . LYS A 1 87 ? -7.832 19.766 29.984 1 96.81 87 LYS A C 1
ATOM 702 O O . LYS A 1 87 ? -8.18 19.094 30.953 1 96.81 87 LYS A O 1
ATOM 707 N N . LEU A 1 88 ? -6.754 19.516 29.328 1 96.25 88 LEU A N 1
ATOM 708 C CA . LEU A 1 88 ? -5.91 18.359 29.609 1 96.25 88 LEU A CA 1
ATOM 709 C C . LEU A 1 88 ? -4.836 18.703 30.641 1 96.25 88 LEU A C 1
ATOM 711 O O . LEU A 1 88 ? -4.059 17.844 31.047 1 96.25 88 LEU A O 1
ATOM 715 N N . GLY A 1 89 ? -4.707 19.969 30.984 1 97.06 89 GLY A N 1
ATOM 716 C CA . GLY A 1 89 ? -3.797 20.406 32.031 1 97.06 89 GLY A CA 1
ATOM 717 C C . GLY A 1 89 ? -2.453 20.875 31.484 1 97.06 89 GLY A C 1
ATOM 718 O O . GLY A 1 89 ? -1.499 21.031 32.25 1 97.06 89 GLY A O 1
ATOM 719 N N . TYR A 1 90 ? -2.381 20.984 30.203 1 97.38 90 TYR A N 1
ATOM 720 C CA . TYR A 1 90 ? -1.128 21.453 29.625 1 97.38 90 TYR A CA 1
ATOM 721 C C . TYR A 1 90 ? -1.086 22.984 29.594 1 97.38 90 TYR A C 1
ATOM 723 O O . TYR A 1 90 ? -1.996 23.625 29.062 1 97.38 90 TYR A O 1
ATOM 731 N N . GLY A 1 91 ? -0.049 23.578 30.109 1 94.81 91 GLY A N 1
ATOM 732 C CA . GLY A 1 91 ? 0.109 25.016 30.141 1 94.81 91 GLY A CA 1
ATOM 733 C C . GLY A 1 91 ? 1.065 25.531 29.078 1 94.81 91 GLY A C 1
ATOM 734 O O . GLY A 1 91 ? 1.56 24.766 28.25 1 94.81 91 GLY A O 1
ATOM 735 N N . PRO A 1 92 ? 1.203 26.828 29.094 1 92.88 92 PRO A N 1
ATOM 736 C CA . PRO A 1 92 ? 2.031 27.469 28.062 1 92.88 92 PRO A CA 1
ATOM 737 C C . PRO A 1 92 ? 3.484 27 28.109 1 92.88 92 PRO A C 1
ATOM 739 O O . PRO A 1 92 ? 4.207 27.141 27.109 1 92.88 92 PRO A O 1
ATOM 742 N N . GLU A 1 93 ? 3.941 26.453 29.188 1 93.19 93 GLU A N 1
ATOM 743 C CA . GLU A 1 93 ? 5.305 25.938 29.281 1 93.19 93 GLU A CA 1
ATOM 744 C C . GLU A 1 93 ? 5.465 24.656 28.484 1 93.19 93 GLU A C 1
ATOM 746 O O . GLU A 1 93 ? 6.566 24.312 28.047 1 93.19 93 GLU A O 1
ATOM 751 N N . LYS A 1 94 ? 4.395 23.969 28.297 1 96.94 94 LYS A N 1
ATOM 752 C CA . LYS A 1 94 ? 4.418 22.672 27.625 1 96.94 94 LYS A CA 1
ATOM 753 C C . LYS A 1 94 ? 4.035 22.828 26.156 1 96.94 94 LYS A C 1
ATOM 755 O O . LYS A 1 94 ? 4.551 22.109 25.297 1 96.94 94 LYS A O 1
ATOM 760 N N . VAL A 1 95 ? 3.09 23.688 25.922 1 98.38 95 VAL A N 1
ATOM 761 C CA . VAL A 1 95 ? 2.594 23.812 24.547 1 98.38 95 VAL A CA 1
ATOM 762 C C . VAL A 1 95 ? 2.238 25.266 24.25 1 98.38 95 VAL A C 1
ATOM 764 O O . VAL A 1 95 ? 1.654 25.953 25.094 1 98.38 95 VAL A O 1
ATOM 767 N N . ARG A 1 96 ? 2.643 25.766 23.219 1 97.56 96 ARG A N 1
ATOM 768 C CA . ARG A 1 96 ? 2.254 27.078 22.688 1 97.56 96 ARG A CA 1
ATOM 769 C C . ARG A 1 96 ? 1.855 26.984 21.219 1 97.56 96 ARG A C 1
ATOM 771 O O . ARG A 1 96 ? 2.445 26.219 20.469 1 97.56 96 ARG A O 1
ATOM 778 N N . PHE A 1 97 ? 0.867 27.719 20.828 1 98.44 97 PHE A N 1
ATOM 779 C CA . PHE A 1 97 ? 0.399 27.766 19.438 1 98.44 97 PHE A CA 1
ATOM 780 C C . PHE A 1 97 ? 0.622 29.141 18.844 1 98.44 97 PHE A C 1
ATOM 782 O O . PHE A 1 97 ? 0.327 30.156 19.469 1 98.44 97 PHE A O 1
ATOM 789 N N . ILE A 1 98 ? 1.164 29.172 17.656 1 97.94 98 ILE A N 1
ATOM 790 C CA . ILE A 1 98 ? 1.448 30.422 16.953 1 97.94 98 ILE A CA 1
ATOM 791 C C . ILE A 1 98 ? 0.678 30.453 15.633 1 97.94 98 ILE A C 1
ATOM 793 O O . ILE A 1 98 ? 0.633 29.453 14.914 1 97.94 98 ILE A O 1
ATOM 797 N N . GLN A 1 99 ? 0.066 31.594 15.367 1 98.31 99 GLN A N 1
ATOM 798 C CA . GLN A 1 99 ? -0.643 31.766 14.102 1 98.31 99 GLN A CA 1
ATOM 799 C C . GLN A 1 99 ? 0.297 32.25 13.008 1 98.31 99 GLN A C 1
ATOM 801 O O . GLN A 1 99 ? 0.691 33.406 12.992 1 98.31 99 GLN A O 1
ATOM 806 N N . GLN A 1 100 ? 0.654 31.391 12.109 1 97.94 100 GLN A N 1
ATOM 807 C CA . GLN A 1 100 ? 1.517 31.734 10.984 1 97.94 100 GLN A CA 1
ATOM 808 C C . GLN A 1 100 ? 1.232 30.844 9.773 1 97.94 100 GLN A C 1
ATOM 810 O O . GLN A 1 100 ? 0.613 29.797 9.906 1 97.94 100 GLN A O 1
ATOM 815 N N . ASP A 1 101 ? 1.601 31.344 8.617 1 97.56 101 ASP A N 1
ATOM 816 C CA . ASP A 1 101 ? 1.614 30.562 7.387 1 97.56 101 ASP A CA 1
ATOM 817 C C . ASP A 1 101 ? 2.846 29.656 7.324 1 97.56 101 ASP A C 1
ATOM 819 O O . ASP A 1 101 ? 3.979 30.141 7.371 1 97.56 101 ASP A O 1
ATOM 823 N N . ALA A 1 102 ? 2.609 28.406 7.238 1 97.62 102 ALA A N 1
ATOM 824 C CA . ALA A 1 102 ? 3.699 27.422 7.27 1 97.62 102 ALA A CA 1
ATOM 825 C C . ALA A 1 102 ? 4.668 27.656 6.113 1 97.62 102 ALA A C 1
ATOM 827 O O . ALA A 1 102 ? 5.809 27.188 6.148 1 97.62 102 ALA A O 1
ATOM 828 N N . THR A 1 103 ? 4.262 28.328 5.035 1 97.69 103 THR A N 1
ATOM 829 C CA . THR A 1 103 ? 5.109 28.547 3.871 1 97.69 103 THR A CA 1
ATOM 830 C C . THR A 1 103 ? 6.043 29.734 4.098 1 97.69 103 THR A C 1
ATOM 832 O O . THR A 1 103 ? 6.918 30.016 3.275 1 97.69 103 THR A O 1
ATOM 835 N N . ALA A 1 104 ? 5.809 30.438 5.152 1 97.44 104 ALA A N 1
ATOM 836 C CA . ALA A 1 104 ? 6.609 31.625 5.477 1 97.44 104 ALA A CA 1
ATOM 837 C C . ALA A 1 104 ? 6.758 31.781 6.984 1 97.44 104 ALA A C 1
ATOM 839 O O . ALA A 1 104 ? 6.188 32.719 7.574 1 97.44 104 ALA A O 1
ATOM 840 N N . LEU A 1 105 ? 7.625 31 7.574 1 98.25 105 LEU A N 1
ATOM 841 C CA . LEU A 1 105 ? 7.758 30.953 9.023 1 98.25 105 LEU A CA 1
ATOM 842 C C . LEU A 1 105 ? 8.742 32 9.523 1 98.25 105 LEU A C 1
ATOM 844 O O . LEU A 1 105 ? 9.719 32.312 8.836 1 98.25 105 LEU A O 1
ATOM 848 N N . ASP A 1 106 ? 8.453 32.625 10.586 1 98.31 106 ASP A N 1
ATOM 849 C CA . ASP A 1 106 ? 9.32 33.5 11.375 1 98.31 106 ASP A CA 1
ATOM 850 C C . ASP A 1 106 ? 9.18 33.219 12.867 1 98.31 106 ASP A C 1
ATOM 852 O O . ASP A 1 106 ? 8.352 33.812 13.555 1 98.31 106 ASP A O 1
ATOM 856 N N . LEU A 1 107 ? 10 32.312 13.32 1 98.25 107 LEU A N 1
ATOM 857 C CA . LEU A 1 107 ? 9.922 31.828 14.695 1 98.25 107 LEU A CA 1
ATOM 858 C C . LEU A 1 107 ? 11.055 32.406 15.539 1 98.25 107 LEU A C 1
ATOM 860 O O . LEU A 1 107 ? 12.055 32.875 15 1 98.25 107 LEU A O 1
ATOM 864 N N . ASP A 1 108 ? 10.914 32.344 16.844 1 96.88 108 ASP A N 1
ATOM 865 C CA . ASP A 1 108 ? 11.805 33.062 17.734 1 96.88 108 ASP A CA 1
ATOM 866 C C . ASP A 1 108 ? 12.836 32.125 18.359 1 96.88 108 ASP A C 1
ATOM 868 O O . ASP A 1 108 ? 13.594 32.531 19.25 1 96.88 108 ASP A O 1
ATOM 872 N N . LYS A 1 109 ? 12.859 30.797 17.938 1 97.44 109 LYS A N 1
ATOM 873 C CA . LYS A 1 109 ? 13.812 29.828 18.438 1 97.44 109 LYS A CA 1
ATOM 874 C C . LYS A 1 109 ? 14.016 28.672 17.453 1 97.44 109 LYS A C 1
ATOM 876 O O . LYS A 1 109 ? 13.352 28.625 16.422 1 97.44 109 LYS A O 1
ATOM 881 N N . THR A 1 110 ? 15.023 27.812 17.797 1 98.38 110 THR A N 1
ATOM 882 C CA . THR A 1 110 ? 15.258 26.594 17.016 1 98.38 110 THR A CA 1
ATOM 883 C C . THR A 1 110 ? 14.758 25.375 17.781 1 98.38 110 THR A C 1
ATOM 885 O O . THR A 1 110 ? 14.562 25.422 19 1 98.38 110 THR A O 1
ATOM 888 N N . PHE A 1 111 ? 14.547 24.359 17.094 1 98.88 111 PHE A N 1
ATOM 889 C CA . PHE A 1 111 ? 13.898 23.172 17.656 1 98.88 111 PHE A CA 1
ATOM 890 C C . PHE A 1 111 ? 14.758 21.938 17.453 1 98.88 111 PHE A C 1
ATOM 892 O O . PHE A 1 111 ? 15.57 21.875 16.531 1 98.88 111 PHE A O 1
ATOM 899 N N . ASP A 1 112 ? 14.508 20.922 18.344 1 98.81 112 ASP A N 1
ATOM 900 C CA . ASP A 1 112 ? 15.242 19.672 18.297 1 98.81 112 ASP A CA 1
ATOM 901 C C . ASP A 1 112 ? 14.695 18.75 17.219 1 98.81 112 ASP A C 1
ATOM 903 O O . ASP A 1 112 ? 15.391 17.844 16.75 1 98.81 112 ASP A O 1
ATOM 907 N N . ALA A 1 113 ? 13.461 18.938 16.828 1 98.88 113 ALA A N 1
ATOM 908 C CA . ALA A 1 113 ? 12.773 18.094 15.852 1 98.88 113 ALA A CA 1
ATOM 909 C C . ALA A 1 113 ? 11.523 18.797 15.32 1 98.88 113 ALA A C 1
ATOM 911 O O . ALA A 1 113 ? 11.102 19.828 15.859 1 98.88 113 ALA A O 1
ATOM 912 N N . ALA A 1 114 ? 10.992 18.266 14.305 1 98.88 114 ALA A N 1
ATOM 913 C CA . ALA A 1 114 ? 9.734 18.766 13.75 1 98.88 114 ALA A CA 1
ATOM 914 C C . ALA A 1 114 ? 8.789 17.609 13.406 1 98.88 114 ALA A C 1
ATOM 916 O O . ALA A 1 114 ? 9.234 16.484 13.156 1 98.88 114 ALA A O 1
ATOM 917 N N . PHE A 1 115 ? 7.566 17.953 13.461 1 98.81 115 PHE A N 1
ATOM 918 C CA . PHE A 1 115 ? 6.5 16.984 13.242 1 98.81 115 PHE A CA 1
ATOM 919 C C . PHE A 1 115 ? 5.426 17.562 12.328 1 98.81 115 PHE A C 1
ATOM 921 O O . PHE A 1 115 ? 4.941 18.672 12.562 1 98.81 115 PHE A O 1
ATOM 928 N N . ILE A 1 116 ? 5.098 16.859 11.242 1 98.81 116 ILE A N 1
ATOM 929 C CA . ILE A 1 116 ? 4.012 17.188 10.328 1 98.81 116 ILE A CA 1
ATOM 930 C C . ILE A 1 116 ? 3.1 15.977 10.148 1 98.81 116 ILE A C 1
ATOM 932 O O . ILE A 1 116 ? 3.572 14.883 9.852 1 98.81 116 ILE A O 1
ATOM 936 N N . CYS A 1 117 ? 1.823 16.156 10.32 1 98.31 117 CYS A N 1
ATOM 937 C CA . CYS A 1 117 ? 0.868 15.07 10.141 1 98.31 117 CYS A CA 1
ATOM 938 C C . CYS A 1 117 ? -0.421 15.578 9.5 1 98.31 117 CYS A C 1
ATOM 940 O O . CYS A 1 117 ? -1.17 16.328 10.125 1 98.31 117 CYS A O 1
ATOM 942 N N . TRP A 1 118 ? -0.691 15.125 8.227 1 97.62 118 TRP A N 1
ATOM 943 C CA . TRP A 1 118 ? -1.91 15.438 7.488 1 97.62 118 TRP A CA 1
ATOM 944 C C . TRP A 1 118 ? -2.008 16.938 7.207 1 97.62 118 TRP A C 1
ATOM 946 O O . TRP A 1 118 ? -3.064 17.531 7.395 1 97.62 118 TRP A O 1
ATOM 956 N N . VAL A 1 119 ? -0.934 17.578 6.773 1 98.19 119 VAL A N 1
ATOM 957 C CA . VAL A 1 119 ? -0.917 19.016 6.559 1 98.19 119 VAL A CA 1
ATOM 958 C C . VAL A 1 119 ? -0.583 19.312 5.102 1 98.19 119 VAL A C 1
ATOM 960 O O . VAL A 1 119 ? -1.322 20.031 4.422 1 98.19 119 VAL A O 1
ATOM 963 N N . LEU A 1 120 ? 0.524 18.703 4.578 1 98.69 120 LEU A N 1
ATOM 964 C CA . LEU A 1 120 ? 1.04 19 3.246 1 98.69 120 LEU A CA 1
ATOM 965 C C . LEU A 1 120 ? -0.001 18.688 2.176 1 98.69 120 LEU A C 1
ATOM 967 O O . LEU A 1 120 ? -0.024 19.344 1.124 1 98.69 120 LEU A O 1
ATOM 971 N N . GLU A 1 121 ? -0.926 17.766 2.436 1 98.38 121 GLU A N 1
ATOM 972 C CA . GLU A 1 121 ? -1.967 17.391 1.481 1 98.38 121 GLU A CA 1
ATOM 973 C C . GLU A 1 121 ? -2.871 18.578 1.16 1 98.38 121 GLU A C 1
ATOM 975 O O . GLU A 1 121 ? -3.584 18.562 0.155 1 98.38 121 GLU A O 1
ATOM 980 N N . HIS A 1 122 ? -2.848 19.609 2 1 97.06 122 HIS A N 1
ATOM 981 C CA . HIS A 1 122 ? -3.773 20.734 1.828 1 97.06 122 HIS A CA 1
ATOM 982 C C . HIS A 1 122 ? -3.053 21.969 1.325 1 97.06 122 HIS A C 1
ATOM 984 O O . HIS A 1 122 ? -3.67 23.031 1.147 1 97.06 122 HIS A O 1
ATOM 990 N N . ILE A 1 123 ? -1.77 21.891 1.129 1 96.31 123 ILE A N 1
ATOM 991 C CA . ILE A 1 123 ? -0.969 23.062 0.79 1 96.31 123 ILE A CA 1
ATOM 992 C C . ILE A 1 123 ? -0.439 22.922 -0.637 1 96.31 123 ILE A C 1
ATOM 994 O O . ILE A 1 123 ? 0.226 21.938 -0.97 1 96.31 123 ILE A O 1
ATOM 998 N N . PRO A 1 124 ? -0.722 23.875 -1.491 1 94.06 124 PRO A N 1
ATOM 999 C CA . PRO A 1 124 ? -0.333 23.797 -2.9 1 94.06 124 PRO A CA 1
ATOM 1000 C C . PRO A 1 124 ? 1.175 23.641 -3.09 1 94.06 124 PRO A C 1
ATOM 1002 O O . PRO A 1 124 ? 1.62 23.031 -4.059 1 94.06 124 PRO A O 1
ATOM 1005 N N . ASP A 1 125 ? 1.989 24.219 -2.184 1 95.19 125 ASP A N 1
ATOM 1006 C CA . ASP A 1 125 ? 3.441 24.156 -2.305 1 95.19 125 ASP A CA 1
ATOM 1007 C C . ASP A 1 125 ? 4.07 23.531 -1.067 1 95.19 125 ASP A C 1
ATOM 1009 O O . ASP A 1 125 ? 4.684 24.219 -0.251 1 95.19 125 ASP A O 1
ATOM 1013 N N . PRO A 1 126 ? 3.998 22.219 -1.049 1 97.69 126 PRO A N 1
ATOM 1014 C CA . PRO A 1 126 ? 4.508 21.562 0.15 1 97.69 126 PRO A CA 1
ATOM 1015 C C . PRO A 1 126 ? 6.016 21.734 0.329 1 97.69 126 PRO A C 1
ATOM 1017 O O . PRO A 1 126 ? 6.508 21.75 1.46 1 97.69 126 PRO A O 1
ATOM 1020 N N . VAL A 1 127 ? 6.773 21.828 -0.753 1 98.12 127 VAL A N 1
ATOM 1021 C CA . VAL A 1 127 ? 8.219 22 -0.657 1 98.12 127 VAL A CA 1
ATOM 1022 C C . VAL A 1 127 ? 8.539 23.312 0.057 1 98.12 127 VAL A C 1
ATOM 1024 O O . VAL A 1 127 ? 9.5 23.391 0.824 1 98.12 127 VAL A O 1
ATOM 1027 N N . ARG A 1 128 ? 7.781 24.344 -0.17 1 98.38 128 ARG A N 1
ATOM 1028 C CA . ARG A 1 128 ? 7.988 25.641 0.474 1 98.38 128 ARG A CA 1
ATOM 1029 C C . ARG A 1 128 ? 7.824 25.531 1.986 1 98.38 128 ARG A C 1
ATOM 1031 O O . ARG A 1 128 ? 8.539 26.188 2.742 1 98.38 128 ARG A O 1
ATOM 1038 N N . VAL A 1 129 ? 6.875 24.719 2.42 1 98.69 129 VAL A N 1
ATOM 1039 C CA . VAL A 1 129 ? 6.688 24.469 3.848 1 98.69 129 VAL A CA 1
ATOM 1040 C C . VAL A 1 129 ? 7.941 23.828 4.434 1 98.69 129 VAL A C 1
ATOM 1042 O O . VAL A 1 129 ? 8.453 24.281 5.461 1 98.69 129 VAL A O 1
ATOM 1045 N N . LEU A 1 130 ? 8.438 22.812 3.725 1 98.88 130 LEU A N 1
ATOM 1046 C CA . LEU A 1 130 ? 9.602 22.062 4.188 1 98.88 130 LEU A CA 1
ATOM 1047 C C . LEU A 1 130 ? 10.836 22.953 4.219 1 98.88 130 LEU A C 1
ATOM 1049 O O . LEU A 1 130 ? 11.656 22.859 5.137 1 98.88 130 LEU A O 1
ATOM 1053 N N . LYS A 1 131 ? 10.961 23.828 3.281 1 98.75 131 LYS A N 1
ATOM 1054 C CA . LYS A 1 131 ? 12.078 24.766 3.23 1 98.75 131 LYS A CA 1
ATOM 1055 C C . LYS A 1 131 ? 11.953 25.844 4.312 1 98.75 131 LYS A C 1
ATOM 1057 O O . LYS A 1 131 ? 12.945 26.234 4.914 1 98.75 131 LYS A O 1
ATOM 1062 N N . SER A 1 132 ? 10.719 26.312 4.516 1 98.56 132 SER A N 1
ATOM 1063 C CA . SER A 1 132 ? 10.461 27.375 5.469 1 98.56 132 SER A CA 1
ATOM 1064 C C . SER A 1 132 ? 10.805 26.953 6.891 1 98.56 132 SER A C 1
ATOM 1066 O O . SER A 1 132 ? 11.258 27.766 7.695 1 98.56 132 SER A O 1
ATOM 1068 N N . MET A 1 133 ? 10.602 25.656 7.184 1 98.19 133 MET A N 1
ATOM 1069 C CA . MET A 1 133 ? 10.781 25.219 8.562 1 98.19 133 MET A CA 1
ATOM 1070 C C . MET A 1 133 ? 12.25 24.906 8.852 1 98.19 133 MET A C 1
ATOM 1072 O O . MET A 1 133 ? 12.688 24.953 10 1 98.19 133 MET A O 1
ATOM 1076 N N . LYS A 1 134 ? 13.031 24.688 7.836 1 98.31 134 LYS A N 1
ATOM 1077 C CA . LYS A 1 134 ? 14.383 24.141 7.973 1 98.31 134 LYS A CA 1
ATOM 1078 C C . LYS A 1 134 ? 15.273 25.094 8.758 1 98.31 134 LYS A C 1
ATOM 1080 O O . LYS A 1 134 ? 16.016 24.672 9.648 1 98.31 134 LYS A O 1
ATOM 1085 N N . PRO A 1 135 ? 15.203 26.469 8.555 1 98.31 135 PRO A N 1
ATOM 1086 C CA . PRO A 1 135 ? 16.078 27.391 9.289 1 98.31 135 PRO A CA 1
ATOM 1087 C C . PRO A 1 135 ? 15.82 27.375 10.789 1 98.31 135 PRO A C 1
ATOM 1089 O O . PRO A 1 135 ? 16.656 27.859 11.562 1 98.31 135 PRO A O 1
ATOM 1092 N N . PHE A 1 136 ? 14.75 26.844 11.211 1 98.81 136 PHE A N 1
ATOM 1093 C CA . PHE A 1 136 ? 14.375 26.859 12.625 1 98.81 136 PHE A CA 1
ATOM 1094 C C . PHE A 1 136 ? 14.641 25.516 13.281 1 98.81 136 PHE A C 1
ATOM 1096 O O . PHE A 1 136 ? 14.234 25.281 14.422 1 98.81 136 PHE A O 1
ATOM 1103 N N . LEU A 1 137 ? 15.281 24.641 12.555 1 98.81 137 LEU A N 1
ATOM 1104 C CA . LEU A 1 137 ? 15.68 23.344 13.094 1 98.81 137 LEU A CA 1
ATOM 1105 C C . LEU A 1 137 ? 17.172 23.312 13.406 1 98.81 137 LEU A C 1
ATOM 1107 O O . LEU A 1 137 ? 17.984 23.859 12.648 1 98.81 137 LEU A O 1
ATOM 1111 N N . LYS A 1 138 ? 17.469 22.766 14.539 1 98.62 138 LYS A N 1
ATOM 1112 C CA . LYS A 1 138 ? 18.875 22.562 14.852 1 98.62 138 LYS A CA 1
ATOM 1113 C C . LYS A 1 138 ? 19.547 21.656 13.82 1 98.62 138 LYS A C 1
ATOM 1115 O O . LYS A 1 138 ? 18.891 20.828 13.195 1 98.62 138 LYS A O 1
ATOM 1120 N N . PRO A 1 139 ? 20.859 21.891 13.664 1 97.25 139 PRO A N 1
ATOM 1121 C CA . PRO A 1 139 ? 21.562 20.984 12.742 1 97.25 139 PRO A CA 1
ATOM 1122 C C . PRO A 1 139 ? 21.375 19.516 13.109 1 97.25 139 PRO A C 1
ATOM 1124 O O . PRO A 1 139 ? 21.609 19.125 14.258 1 97.25 139 PRO A O 1
ATOM 1127 N N . GLY A 1 140 ? 20.938 18.75 12.164 1 97.19 140 GLY A N 1
ATOM 1128 C CA . GLY A 1 140 ? 20.75 17.328 12.398 1 97.19 140 GLY A CA 1
ATOM 1129 C C . GLY A 1 140 ? 19.422 17 13.047 1 97.19 140 GLY A C 1
ATOM 1130 O O . GLY A 1 140 ? 19.172 15.844 13.398 1 97.19 140 GLY A O 1
ATOM 1131 N N . ALA A 1 141 ? 18.594 17.969 13.203 1 98.44 141 ALA A N 1
ATOM 1132 C CA . ALA A 1 141 ? 17.281 17.734 13.797 1 98.44 141 ALA A CA 1
ATOM 1133 C C . ALA A 1 141 ? 16.453 16.766 12.953 1 98.44 141 ALA A C 1
ATOM 1135 O O . ALA A 1 141 ? 16.453 16.844 11.727 1 98.44 141 ALA A O 1
ATOM 1136 N N . LYS A 1 142 ? 15.758 15.898 13.625 1 98.31 142 LYS A N 1
ATOM 1137 C CA . LYS A 1 142 ? 14.898 14.914 12.977 1 98.31 142 LYS A CA 1
ATOM 1138 C C . LYS A 1 142 ? 13.539 15.516 12.625 1 98.31 142 LYS A C 1
ATOM 1140 O O . LYS A 1 142 ? 12.969 16.266 13.414 1 98.31 142 LYS A O 1
ATOM 1145 N N . ILE A 1 143 ? 13.078 15.188 11.477 1 98.44 143 ILE A N 1
ATOM 1146 C CA . ILE A 1 143 ? 11.703 15.547 11.141 1 98.44 143 ILE A CA 1
ATOM 1147 C C . ILE A 1 143 ? 10.898 14.281 10.852 1 98.44 143 ILE A C 1
ATOM 1149 O O . ILE A 1 143 ? 11.406 13.336 10.25 1 98.44 143 ILE A O 1
ATOM 1153 N N . SER A 1 144 ? 9.727 14.219 11.312 1 98.75 144 SER A N 1
ATOM 1154 C CA . SER A 1 144 ? 8.75 13.164 11.055 1 98.75 144 SER A CA 1
ATOM 1155 C C . SER A 1 144 ? 7.539 13.695 10.297 1 98.75 144 SER A C 1
ATOM 1157 O O . SER A 1 144 ? 6.836 14.586 10.789 1 98.75 144 SER A O 1
ATOM 1159 N N . VAL A 1 145 ? 7.32 13.188 9.109 1 98.81 145 VAL A N 1
ATOM 1160 C CA . VAL A 1 145 ? 6.227 13.641 8.258 1 98.81 145 VAL A CA 1
ATOM 1161 C C . VAL A 1 145 ? 5.305 12.469 7.934 1 98.81 145 VAL A C 1
ATOM 1163 O O . VAL A 1 145 ? 5.766 11.414 7.496 1 98.81 145 VAL A O 1
ATOM 1166 N N . THR A 1 146 ? 4.031 12.586 8.219 1 98.69 146 THR A N 1
ATOM 1167 C CA . THR A 1 146 ? 3.01 11.609 7.863 1 98.69 146 THR A CA 1
ATOM 1168 C C . THR A 1 146 ? 1.959 12.227 6.949 1 98.69 146 THR A C 1
ATOM 1170 O O . THR A 1 146 ? 1.348 13.242 7.293 1 98.69 146 THR A O 1
ATOM 1173 N N . GLU A 1 147 ? 1.729 11.633 5.805 1 98.75 147 GLU A N 1
ATOM 1174 C CA . GLU A 1 147 ? 0.792 12.219 4.848 1 98.75 147 GLU A CA 1
ATOM 1175 C C . GLU A 1 147 ? -0.026 11.141 4.145 1 98.75 147 GLU A C 1
ATOM 1177 O O . GLU A 1 147 ? 0.365 9.969 4.133 1 98.75 147 GLU A O 1
ATOM 1182 N N . VAL A 1 148 ? -1.042 11.539 3.529 1 98.5 148 VAL A N 1
ATOM 1183 C CA . VAL A 1 148 ? -2.025 10.664 2.9 1 98.5 148 VAL A CA 1
ATOM 1184 C C . VAL A 1 148 ? -1.456 10.086 1.604 1 98.5 148 VAL A C 1
ATOM 1186 O O . VAL A 1 148 ? -0.609 10.711 0.963 1 98.5 148 VAL A O 1
ATOM 1189 N N . PHE A 1 149 ? -1.859 8.984 1.269 1 98.75 149 PHE A N 1
ATOM 1190 C CA . PHE A 1 149 ? -1.711 8.328 -0.025 1 98.75 149 PHE A CA 1
ATOM 1191 C C . PHE A 1 149 ? -3.02 7.68 -0.454 1 98.75 149 PHE A C 1
ATOM 1193 O O . PHE A 1 149 ? -3.15 6.453 -0.413 1 98.75 149 PHE A O 1
ATOM 1200 N N . ASN A 1 150 ? -3.947 8.508 -0.965 1 98.69 150 ASN A N 1
ATOM 1201 C CA . ASN A 1 150 ? -5.352 8.133 -1.105 1 98.69 150 ASN A CA 1
ATOM 1202 C C . ASN A 1 150 ? -5.555 7.129 -2.234 1 98.69 150 ASN A C 1
ATOM 1204 O O . ASN A 1 150 ? -6.551 6.398 -2.25 1 98.69 150 ASN A O 1
ATOM 1208 N N . SER A 1 151 ? -4.621 7.039 -3.166 1 97.88 151 SER A N 1
ATOM 1209 C CA . SER A 1 151 ? -4.73 6.074 -4.254 1 97.88 151 SER A CA 1
ATOM 1210 C C . SER A 1 151 ? -4.574 4.645 -3.744 1 97.88 151 SER A C 1
ATOM 1212 O O . SER A 1 151 ? -4.875 3.688 -4.461 1 97.88 151 SER A O 1
ATOM 1214 N N . SER A 1 152 ? -4.152 4.484 -2.514 1 98.31 152 SER A N 1
ATOM 1215 C CA . SER A 1 152 ? -3.959 3.15 -1.96 1 98.31 152 SER A CA 1
ATOM 1216 C C . SER A 1 152 ? -5.273 2.564 -1.453 1 98.31 152 SER A C 1
ATOM 1218 O O . SER A 1 152 ? -5.359 1.368 -1.171 1 98.31 152 SER A O 1
ATOM 1220 N N . PHE A 1 153 ? -6.309 3.359 -1.335 1 98.69 153 PHE A N 1
ATOM 1221 C CA . PHE A 1 153 ? -7.57 2.92 -0.755 1 98.69 153 PHE A CA 1
ATOM 1222 C C . PHE A 1 153 ? -8.188 1.802 -1.587 1 98.69 153 PHE A C 1
ATOM 1224 O O . PHE A 1 153 ? -8.281 1.909 -2.812 1 98.69 153 PHE A O 1
ATOM 1231 N N . TYR A 1 154 ? -8.531 0.781 -0.889 1 98.44 154 TYR A N 1
ATOM 1232 C CA . TYR A 1 154 ? -9.156 -0.372 -1.532 1 98.44 154 TYR A CA 1
ATOM 1233 C C . TYR A 1 154 ? -10.109 -1.078 -0.582 1 98.44 154 TYR A C 1
ATOM 1235 O O . TYR A 1 154 ? -9.82 -1.223 0.608 1 98.44 154 TYR A O 1
ATOM 1243 N N . THR A 1 155 ? -11.234 -1.509 -1.123 1 98.75 155 THR A N 1
ATOM 1244 C CA . THR A 1 155 ? -12.141 -2.387 -0.39 1 98.75 155 THR A CA 1
ATOM 1245 C C . THR A 1 155 ? -12.484 -3.619 -1.219 1 98.75 155 THR A C 1
ATOM 1247 O O . THR A 1 155 ? -12.547 -3.551 -2.447 1 98.75 155 THR A O 1
ATOM 1250 N N . HIS A 1 156 ? -12.633 -4.633 -0.589 1 98.31 156 HIS A N 1
ATOM 1251 C CA . HIS A 1 156 ? -13.32 -5.793 -1.144 1 98.31 156 HIS A CA 1
ATOM 1252 C C . HIS A 1 156 ? -14.633 -6.055 -0.415 1 98.31 156 HIS A C 1
ATOM 1254 O O . HIS A 1 156 ? -14.664 -6.152 0.813 1 98.31 156 HIS A O 1
ATOM 1260 N N . PRO A 1 157 ? -15.812 -6.199 -1.128 1 97.94 157 PRO A N 1
ATOM 1261 C CA . PRO A 1 157 ? -15.938 -6.051 -2.58 1 97.94 157 PRO A CA 1
ATOM 1262 C C . PRO A 1 157 ? -15.812 -4.598 -3.035 1 97.94 157 PRO A C 1
ATOM 1264 O O . PRO A 1 157 ? -15.852 -3.682 -2.211 1 97.94 157 PRO A O 1
ATOM 1267 N N . TYR A 1 158 ? -15.484 -4.492 -4.312 1 96.94 158 TYR A N 1
ATOM 1268 C CA . TYR A 1 158 ? -15.555 -3.191 -4.965 1 96.94 158 TYR A CA 1
ATOM 1269 C C . TYR A 1 158 ? -17 -2.707 -5.066 1 96.94 158 TYR A C 1
ATOM 1271 O O . TYR A 1 158 ? -17.859 -3.402 -5.617 1 96.94 158 TYR A O 1
ATOM 1279 N N . LEU A 1 159 ? -17.297 -1.612 -4.473 1 98.06 159 LEU A N 1
ATOM 1280 C CA . LEU A 1 159 ? -18.594 -0.964 -4.605 1 98.06 159 LEU A CA 1
ATOM 1281 C C . LEU A 1 159 ? -18.469 0.352 -5.367 1 98.06 159 LEU A C 1
ATOM 1283 O O . LEU A 1 159 ? -17.859 1.306 -4.871 1 98.06 159 LEU A O 1
ATOM 1287 N N . PRO A 1 160 ? -19.031 0.428 -6.523 1 97.69 160 PRO A N 1
ATOM 1288 C CA . PRO A 1 160 ? -18.875 1.633 -7.344 1 97.69 160 PRO A CA 1
ATOM 1289 C C . PRO A 1 160 ? -19.297 2.902 -6.609 1 97.69 160 PRO A C 1
ATOM 1291 O O . PRO A 1 160 ? -18.672 3.949 -6.762 1 97.69 160 PRO A O 1
ATOM 1294 N N . GLU A 1 161 ? -20.328 2.91 -5.82 1 98.5 161 GLU A N 1
ATOM 1295 C CA . GLU A 1 161 ? -20.844 4.098 -5.137 1 98.5 161 GLU A CA 1
ATOM 1296 C C . GLU A 1 161 ? -19.828 4.633 -4.137 1 98.5 161 GLU A C 1
ATOM 1298 O O . GLU A 1 161 ? -19.766 5.84 -3.891 1 98.5 161 GLU A O 1
ATOM 1303 N N . VAL A 1 162 ? -19.062 3.729 -3.574 1 98.75 162 VAL A N 1
ATOM 1304 C CA . VAL A 1 162 ? -18.047 4.129 -2.619 1 98.75 162 VAL A CA 1
ATOM 1305 C C . VAL A 1 162 ? -16.828 4.668 -3.365 1 98.75 162 VAL A C 1
ATOM 1307 O O . VAL A 1 162 ? -16.328 5.758 -3.064 1 98.75 162 VAL A O 1
ATOM 1310 N N . MET A 1 163 ? -16.391 3.939 -4.379 1 98.06 163 MET A N 1
ATOM 1311 C CA . MET A 1 163 ? -15.156 4.277 -5.078 1 98.06 163 MET A CA 1
ATOM 1312 C C . MET A 1 163 ? -15.344 5.516 -5.949 1 98.06 163 MET A C 1
ATOM 1314 O O . MET A 1 163 ? -14.422 6.32 -6.098 1 98.06 163 MET A O 1
ATOM 1318 N N . ASP A 1 164 ? -16.516 5.633 -6.57 1 97.94 164 ASP A N 1
ATOM 1319 C CA . ASP A 1 164 ? -16.812 6.832 -7.348 1 97.94 164 ASP A CA 1
ATOM 1320 C C . ASP A 1 164 ? -16.781 8.078 -6.461 1 97.94 164 ASP A C 1
ATOM 1322 O O . ASP A 1 164 ? -16.234 9.109 -6.84 1 97.94 164 ASP A O 1
ATOM 1326 N N . TYR A 1 165 ? -17.453 7.969 -5.32 1 98.69 165 TYR A N 1
ATOM 1327 C CA . TYR A 1 165 ? -17.453 9.078 -4.375 1 98.69 165 TYR A CA 1
ATOM 1328 C C . TYR A 1 165 ? -16.031 9.461 -3.984 1 98.69 165 TYR A C 1
ATOM 1330 O O . TYR A 1 165 ? -15.672 10.641 -3.979 1 98.69 165 TYR A O 1
ATOM 1338 N N . TRP A 1 166 ? -15.195 8.453 -3.676 1 98.56 166 TRP A N 1
ATOM 1339 C CA . TRP A 1 166 ? -13.805 8.672 -3.285 1 98.56 166 TRP A CA 1
ATOM 1340 C C . TRP A 1 166 ? -13.031 9.375 -4.391 1 98.56 166 TRP A C 1
ATOM 1342 O O . TRP A 1 166 ? -12.219 10.266 -4.117 1 98.56 166 TRP A O 1
ATOM 1352 N N . GLY A 1 167 ? -13.305 8.977 -5.613 1 98.25 167 GLY A N 1
ATOM 1353 C CA . GLY A 1 167 ? -12.695 9.648 -6.75 1 98.25 167 GLY A CA 1
ATOM 1354 C C . GLY A 1 167 ? -13.047 11.125 -6.84 1 98.25 167 GLY A C 1
ATOM 1355 O O . GLY A 1 167 ? -12.18 11.969 -7.055 1 98.25 167 GLY A O 1
ATOM 1356 N N . ILE A 1 168 ? -14.312 11.422 -6.707 1 98.56 168 ILE A N 1
ATOM 1357 C CA . ILE A 1 168 ? -14.789 12.797 -6.754 1 98.56 168 ILE A CA 1
ATOM 1358 C C . ILE A 1 168 ? -14.164 13.594 -5.609 1 98.56 168 ILE A C 1
ATOM 1360 O O . ILE A 1 168 ? -13.695 14.719 -5.812 1 98.56 168 ILE A O 1
ATOM 1364 N N . TYR A 1 169 ? -14.156 12.984 -4.426 1 98.19 169 TYR A N 1
ATOM 1365 C CA . TYR A 1 169 ? -13.562 13.57 -3.229 1 98.19 169 TYR A CA 1
ATOM 1366 C C . TYR A 1 169 ? -12.117 13.969 -3.479 1 98.19 169 TYR A C 1
ATOM 1368 O O . TYR A 1 169 ? -11.727 15.109 -3.213 1 98.19 169 TYR A O 1
ATOM 1376 N N . ASN A 1 170 ? -11.352 13.102 -4.035 1 98.31 170 ASN A N 1
ATOM 1377 C CA . ASN A 1 170 ? -9.93 13.336 -4.289 1 98.31 170 ASN A CA 1
ATOM 1378 C C . ASN A 1 170 ? -9.719 14.352 -5.41 1 98.31 170 ASN A C 1
ATOM 1380 O O . ASN A 1 170 ? -8.82 15.188 -5.332 1 98.31 170 ASN A O 1
ATOM 1384 N N . SER A 1 171 ? -10.531 14.242 -6.418 1 97.81 171 SER A N 1
ATOM 1385 C CA . SER A 1 171 ? -10.43 15.203 -7.512 1 97.81 171 SER A CA 1
ATOM 1386 C C . SER A 1 171 ? -10.719 16.625 -7.039 1 97.81 171 SER A C 1
ATOM 1388 O O . SER A 1 171 ? -10.062 17.578 -7.469 1 97.81 171 SER A O 1
ATOM 1390 N N . TYR A 1 172 ? -11.68 16.734 -6.223 1 97.69 172 TYR A N 1
ATOM 1391 C CA . TYR A 1 172 ? -12.008 18.062 -5.699 1 97.69 172 TYR A CA 1
ATOM 1392 C C . TYR A 1 172 ? -10.859 18.609 -4.863 1 97.69 172 TYR A C 1
ATOM 1394 O O . TYR A 1 172 ? -10.523 19.797 -4.965 1 97.69 172 TYR A O 1
ATOM 1402 N N . GLN A 1 173 ? -10.289 17.781 -3.959 1 97.12 173 GLN A N 1
ATOM 1403 C CA . GLN A 1 173 ? -9.141 18.234 -3.178 1 97.12 173 GLN A CA 1
ATOM 1404 C C . GLN A 1 173 ? -8.055 18.797 -4.082 1 97.12 173 GLN A C 1
ATOM 1406 O O . GLN A 1 173 ? -7.461 19.844 -3.766 1 97.12 173 GLN A O 1
ATOM 1411 N N . VAL A 1 174 ? -7.797 18.141 -5.148 1 97.25 174 VAL A N 1
ATOM 1412 C CA . VAL A 1 174 ? -6.809 18.625 -6.109 1 97.25 174 VAL A CA 1
ATOM 1413 C C . VAL A 1 174 ? -7.258 19.969 -6.676 1 97.25 174 VAL A C 1
ATOM 1415 O O . VAL A 1 174 ? -6.453 20.906 -6.809 1 97.25 174 VAL A O 1
ATOM 1418 N N . SER A 1 175 ? -8.5 20.109 -7.012 1 96.56 175 SER A N 1
ATOM 1419 C CA . SER A 1 175 ? -9.023 21.312 -7.648 1 96.56 175 SER A CA 1
ATOM 1420 C C . SER A 1 175 ? -8.875 22.531 -6.746 1 96.56 175 SER A C 1
ATOM 1422 O O . SER A 1 175 ? -8.781 23.656 -7.227 1 96.56 175 SER A O 1
ATOM 1424 N N . ILE A 1 176 ? -8.766 22.297 -5.465 1 94.88 176 ILE A N 1
ATOM 1425 C CA . ILE A 1 176 ? -8.664 23.438 -4.551 1 94.88 176 ILE A CA 1
ATOM 1426 C C . ILE A 1 176 ? -7.23 23.547 -4.035 1 94.88 176 ILE A C 1
ATOM 1428 O O . ILE A 1 176 ? -6.988 24.141 -2.982 1 94.88 176 ILE A O 1
ATOM 1432 N N . GLY A 1 177 ? -6.344 22.891 -4.711 1 95.5 177 GLY A N 1
ATOM 1433 C CA . GLY A 1 177 ? -4.93 23.141 -4.492 1 95.5 177 GLY A CA 1
ATOM 1434 C C . GLY A 1 177 ? -4.262 22.109 -3.611 1 95.5 177 GLY A C 1
ATOM 1435 O O . GLY A 1 177 ? -3.076 22.219 -3.301 1 95.5 177 GLY A O 1
ATOM 1436 N N . GLY A 1 178 ? -5.016 21.047 -3.15 1 97.31 178 GLY A N 1
ATOM 1437 C CA . GLY A 1 178 ? -4.441 19.984 -2.35 1 97.31 178 GLY A CA 1
ATOM 1438 C C . GLY A 1 178 ? -3.875 18.844 -3.186 1 97.31 178 GLY A C 1
ATOM 1439 O O . GLY A 1 178 ? -3.875 18.922 -4.418 1 97.31 178 GLY A O 1
ATOM 1440 N N . ASP A 1 179 ? -3.314 17.938 -2.525 1 98.19 179 ASP A N 1
ATOM 1441 C CA . ASP A 1 179 ? -2.744 16.75 -3.158 1 98.19 179 ASP A CA 1
ATOM 1442 C C . ASP A 1 179 ? -3.004 15.508 -2.32 1 98.19 179 ASP A C 1
ATOM 1444 O O . ASP A 1 179 ? -2.24 15.195 -1.402 1 98.19 179 ASP A O 1
ATOM 1448 N N . PRO A 1 180 ? -3.998 14.734 -2.727 1 98.38 180 PRO A N 1
ATOM 1449 C CA . PRO A 1 180 ? -4.352 13.547 -1.954 1 98.38 180 PRO A CA 1
ATOM 1450 C C . PRO A 1 180 ? -3.311 12.43 -2.078 1 98.38 180 PRO A C 1
ATOM 1452 O O . PRO A 1 180 ? -3.436 11.391 -1.428 1 98.38 180 PRO A O 1
ATOM 1455 N N . GLN A 1 181 ? -2.229 12.617 -2.928 1 98.5 181 GLN A N 1
ATOM 1456 C CA . GLN A 1 181 ? -1.193 11.609 -3.137 1 98.5 181 GLN A CA 1
ATOM 1457 C C . GLN A 1 181 ? 0.162 12.102 -2.639 1 98.5 181 GLN A C 1
ATOM 1459 O O . GLN A 1 181 ? 1.198 11.523 -2.967 1 98.5 181 GLN A O 1
ATOM 1464 N N . VAL A 1 182 ? 0.192 13.156 -1.859 1 98.69 182 VAL A N 1
ATOM 1465 C CA . VAL A 1 182 ? 1.43 13.844 -1.497 1 98.69 182 VAL A CA 1
ATOM 1466 C C . VAL A 1 182 ? 2.357 12.875 -0.763 1 98.69 182 VAL A C 1
ATOM 1468 O O . VAL A 1 182 ? 3.58 12.961 -0.897 1 98.69 182 VAL A O 1
ATOM 1471 N N . GLY A 1 183 ? 1.745 11.922 -0.003 1 98.81 183 GLY A N 1
ATOM 1472 C CA . GLY A 1 183 ? 2.551 10.93 0.697 1 98.81 183 GLY A CA 1
ATOM 1473 C C . GLY A 1 183 ? 3.482 10.164 -0.221 1 98.81 183 GLY A C 1
ATOM 1474 O O . GLY A 1 183 ? 4.648 9.938 0.116 1 98.81 183 GLY A O 1
ATOM 1475 N N . ALA A 1 184 ? 3.021 9.805 -1.406 1 98.56 184 ALA A N 1
ATOM 1476 C CA . ALA A 1 184 ? 3.824 9.039 -2.357 1 98.56 184 ALA A CA 1
ATOM 1477 C C . ALA A 1 184 ? 5.051 9.828 -2.801 1 98.56 184 ALA A C 1
ATOM 1479 O O . ALA A 1 184 ? 6.051 9.25 -3.225 1 98.56 184 ALA A O 1
ATOM 1480 N N . LYS A 1 185 ? 5.031 11.125 -2.639 1 98.5 185 LYS A N 1
ATOM 1481 C CA . LYS A 1 185 ? 6.051 12.008 -3.197 1 98.5 185 LYS A CA 1
ATOM 1482 C C . LYS A 1 185 ? 6.98 12.531 -2.105 1 98.5 185 LYS A C 1
ATOM 1484 O O . LYS A 1 185 ? 7.859 13.359 -2.375 1 98.5 185 LYS A O 1
ATOM 1489 N N . LEU A 1 186 ? 6.797 12.102 -0.899 1 98.81 186 LEU A N 1
ATOM 1490 C CA . LEU A 1 186 ? 7.496 12.688 0.241 1 98.81 186 LEU A CA 1
ATOM 1491 C C . LEU A 1 186 ? 9.008 12.609 0.05 1 98.81 186 LEU A C 1
ATOM 1493 O O . LEU A 1 186 ? 9.734 13.539 0.406 1 98.81 186 LEU A O 1
ATOM 1497 N N . GLY A 1 187 ? 9.492 11.445 -0.477 1 98.75 187 GLY A N 1
ATOM 1498 C CA . GLY A 1 187 ? 10.922 11.32 -0.696 1 98.75 187 GLY A CA 1
ATOM 1499 C C . GLY A 1 187 ? 11.484 12.414 -1.587 1 98.75 187 GLY A C 1
ATOM 1500 O O . GLY A 1 187 ? 12.492 13.039 -1.249 1 98.75 187 GLY A O 1
ATOM 1501 N N . ASN A 1 188 ? 10.844 12.664 -2.686 1 98.75 188 ASN A N 1
ATOM 1502 C CA . ASN A 1 188 ? 11.258 13.695 -3.629 1 98.75 188 ASN A CA 1
ATOM 1503 C C . ASN A 1 188 ? 11.164 15.086 -3.014 1 98.75 188 ASN A C 1
ATOM 1505 O O . ASN A 1 188 ? 12.055 15.914 -3.193 1 98.75 188 ASN A O 1
ATOM 1509 N N . LEU A 1 189 ? 10.078 15.352 -2.297 1 98.69 189 LEU A N 1
ATOM 1510 C CA . LEU A 1 189 ? 9.844 16.656 -1.692 1 98.69 189 LEU A CA 1
ATOM 1511 C C . LEU A 1 189 ? 10.922 16.984 -0.66 1 98.69 189 LEU A C 1
ATOM 1513 O O . LEU A 1 189 ? 11.453 18.094 -0.637 1 98.69 189 LEU A O 1
ATOM 1517 N N . LEU A 1 190 ? 11.211 16 0.18 1 98.81 190 LEU A N 1
ATOM 1518 C CA . LEU A 1 190 ? 12.211 16.188 1.225 1 98.81 190 LEU A CA 1
ATOM 1519 C C . LEU A 1 190 ? 13.602 16.375 0.62 1 98.81 190 LEU A C 1
ATOM 1521 O O . LEU A 1 190 ? 14.383 17.203 1.085 1 98.81 190 LEU A O 1
ATOM 1525 N N . GLN A 1 191 ? 13.875 15.586 -0.439 1 98.25 191 GLN A N 1
ATOM 1526 C CA . GLN A 1 191 ? 15.148 15.734 -1.14 1 98.25 191 GLN A CA 1
ATOM 1527 C C . GLN A 1 191 ? 15.273 17.125 -1.756 1 98.25 191 GLN A C 1
ATOM 1529 O O . GLN A 1 191 ? 16.312 17.766 -1.629 1 98.25 191 GLN A O 1
ATOM 1534 N N . GLU A 1 192 ? 14.266 17.562 -2.387 1 98.12 192 GLU A N 1
ATOM 1535 C CA . GLU A 1 192 ? 14.25 18.891 -3.008 1 98.12 192 GLU A CA 1
ATOM 1536 C C . GLU A 1 192 ? 14.438 19.984 -1.967 1 98.12 192 GLU A C 1
ATOM 1538 O O . GLU A 1 192 ? 15.102 21 -2.232 1 98.12 192 GLU A O 1
ATOM 1543 N N . ALA A 1 193 ? 13.867 19.797 -0.787 1 98.56 193 ALA A N 1
ATOM 1544 C CA . ALA A 1 193 ? 13.93 20.797 0.283 1 98.56 193 ALA A CA 1
ATOM 1545 C C . ALA A 1 193 ? 15.281 20.75 0.989 1 98.56 193 ALA A C 1
ATOM 1547 O O . ALA A 1 193 ? 15.562 21.578 1.864 1 98.56 193 ALA A O 1
ATOM 1548 N N . GLY A 1 194 ? 16.141 19.781 0.678 1 98 194 GLY A N 1
ATOM 1549 C CA . GLY A 1 194 ? 17.5 19.766 1.157 1 98 194 GLY A CA 1
ATOM 1550 C C . GLY A 1 194 ? 17.688 18.953 2.42 1 98 194 GLY A C 1
ATOM 1551 O O . GLY A 1 194 ? 18.688 19.109 3.125 1 98 194 GLY A O 1
ATOM 1552 N N . TYR A 1 195 ? 16.734 18.094 2.752 1 98.62 195 TYR A N 1
ATOM 1553 C CA . TYR A 1 195 ? 16.906 17.203 3.898 1 98.62 195 TYR A CA 1
ATOM 1554 C C . TYR A 1 195 ? 17.734 15.984 3.525 1 98.62 195 TYR A C 1
ATOM 1556 O O . TYR A 1 195 ? 17.922 15.695 2.342 1 98.62 195 TYR A O 1
ATOM 1564 N N . ARG A 1 196 ? 18.234 15.344 4.562 1 98.12 196 ARG A N 1
ATOM 1565 C CA . ARG A 1 196 ? 19.141 14.219 4.34 1 98.12 196 ARG A CA 1
ATOM 1566 C C . ARG A 1 196 ? 18.641 12.969 5.062 1 98.12 196 ARG A C 1
ATOM 1568 O O . ARG A 1 196 ? 17.703 13.039 5.863 1 98.12 196 ARG A O 1
ATOM 1575 N N . ASP A 1 197 ? 19.297 11.82 4.703 1 98.19 197 ASP A N 1
ATOM 1576 C CA . ASP A 1 197 ? 19.016 10.539 5.344 1 98.19 197 ASP A CA 1
ATOM 1577 C C . ASP A 1 197 ? 17.5 10.273 5.402 1 98.19 197 ASP A C 1
ATOM 1579 O O . ASP A 1 197 ? 16.953 10 6.473 1 98.19 197 ASP A O 1
ATOM 1583 N N . ILE A 1 198 ? 16.891 10.391 4.27 1 98.69 198 ILE A N 1
ATOM 1584 C CA . ILE A 1 198 ? 15.445 10.266 4.129 1 98.69 198 ILE A CA 1
ATOM 1585 C C . ILE A 1 198 ? 15.055 8.789 4.109 1 98.69 198 ILE A C 1
ATOM 1587 O O . ILE A 1 198 ? 15.594 8 3.328 1 98.69 198 ILE A O 1
ATOM 1591 N N . ASP A 1 199 ? 14.188 8.414 4.98 1 98 199 ASP A N 1
ATOM 1592 C CA . ASP A 1 199 ? 13.602 7.078 5.016 1 98 199 ASP A CA 1
ATOM 1593 C C . ASP A 1 199 ? 12.078 7.137 4.914 1 98 199 ASP A C 1
ATOM 1595 O O . ASP A 1 199 ? 11.445 7.984 5.547 1 98 199 ASP A O 1
ATOM 1599 N N . LEU A 1 200 ? 11.539 6.316 4.078 1 98.06 200 LEU A N 1
ATOM 1600 C CA . LEU A 1 200 ? 10.086 6.234 3.924 1 98.06 200 LEU A CA 1
ATOM 1601 C C . LEU A 1 200 ? 9.562 4.914 4.477 1 98.06 200 LEU A C 1
ATOM 1603 O O . LEU A 1 200 ? 10.227 3.883 4.387 1 98.06 200 LEU A O 1
ATOM 1607 N N . ARG A 1 201 ? 8.383 5.02 4.973 1 95.88 201 ARG A N 1
ATOM 1608 C CA . ARG A 1 201 ? 7.637 3.832 5.391 1 95.88 201 ARG A CA 1
ATOM 1609 C C . ARG A 1 201 ? 6.156 3.969 5.062 1 95.88 201 ARG A C 1
ATOM 1611 O O . ARG A 1 201 ? 5.609 5.074 5.086 1 95.88 201 ARG A O 1
ATOM 1618 N N . SER A 1 202 ? 5.613 2.822 4.785 1 95.62 202 SER A N 1
ATOM 1619 C CA . SER A 1 202 ? 4.172 2.768 4.566 1 95.62 202 SER A CA 1
ATOM 1620 C C . SER A 1 202 ? 3.445 2.232 5.793 1 95.62 202 SER A C 1
ATOM 1622 O O . SER A 1 202 ? 3.676 1.097 6.211 1 95.62 202 SER A O 1
ATOM 1624 N N . GLY A 1 203 ? 2.676 3.061 6.438 1 95.38 203 GLY A N 1
ATOM 1625 C CA . GLY A 1 203 ? 1.773 2.617 7.488 1 95.38 203 GLY A CA 1
ATOM 1626 C C . GLY A 1 203 ? 0.324 2.562 7.047 1 95.38 203 GLY A C 1
ATOM 1627 O O . GLY A 1 203 ? -0.008 2.982 5.938 1 95.38 203 GLY A O 1
ATOM 1628 N N . GLY A 1 204 ? -0.543 1.969 7.867 1 96.25 204 GLY A N 1
ATOM 1629 C CA . GLY A 1 204 ? -1.957 1.938 7.527 1 96.25 204 GLY A CA 1
ATOM 1630 C C . GLY A 1 204 ? -2.631 0.629 7.895 1 96.25 204 GLY A C 1
ATOM 1631 O O . GLY A 1 204 ? -2.326 0.04 8.938 1 96.25 204 GLY A O 1
ATOM 1632 N N . PHE A 1 205 ? -3.596 0.29 7.004 1 97.06 205 PHE A N 1
ATOM 1633 C CA . PHE A 1 205 ? -4.5 -0.782 7.402 1 97.06 205 PHE A CA 1
ATOM 1634 C C . PHE A 1 205 ? -4.582 -1.853 6.32 1 97.06 205 PHE A C 1
ATOM 1636 O O . PHE A 1 205 ? -4.605 -1.537 5.129 1 97.06 205 PHE A O 1
ATOM 1643 N N . HIS A 1 206 ? -4.523 -3.039 6.664 1 98.38 206 HIS A N 1
ATOM 1644 C CA . HIS A 1 206 ? -4.984 -4.227 5.953 1 98.38 206 HIS A CA 1
ATOM 1645 C C . HIS A 1 206 ? -5.867 -5.094 6.844 1 98.38 206 HIS A C 1
ATOM 1647 O O . HIS A 1 206 ? -5.367 -5.996 7.523 1 98.38 206 HIS A O 1
ATOM 1653 N N . LEU A 1 207 ? -7.176 -4.805 6.793 1 98.38 207 LEU A N 1
ATOM 1654 C CA . LEU A 1 207 ? -8.125 -5.418 7.719 1 98.38 207 LEU A CA 1
ATOM 1655 C C . LEU A 1 207 ? -9.039 -6.398 6.992 1 98.38 207 LEU A C 1
ATOM 1657 O O . LEU A 1 207 ? -9.469 -6.137 5.867 1 98.38 207 LEU A O 1
ATOM 1661 N N . ASP A 1 208 ? -9.203 -7.496 7.59 1 98.44 208 ASP A N 1
ATOM 1662 C CA . ASP A 1 208 ? -10.062 -8.531 7.027 1 98.44 208 ASP A CA 1
ATOM 1663 C C . ASP A 1 208 ? -10.844 -9.25 8.125 1 98.44 208 ASP A C 1
ATOM 1665 O O . ASP A 1 208 ? -11.055 -8.703 9.211 1 98.44 208 ASP A O 1
ATOM 1669 N N . SER A 1 209 ? -11.43 -10.445 7.82 1 97.5 209 SER A N 1
ATOM 1670 C CA . SER A 1 209 ? -12.359 -11.141 8.711 1 97.5 209 SER A CA 1
ATOM 1671 C C . SER A 1 209 ? -11.68 -11.508 10.023 1 97.5 209 SER A C 1
ATOM 1673 O O . SER A 1 209 ? -12.359 -11.812 11.016 1 97.5 209 SER A O 1
ATOM 1675 N N . ARG A 1 210 ? -10.383 -11.508 10.125 1 97.19 210 ARG A N 1
ATOM 1676 C CA . ARG A 1 210 ? -9.633 -11.922 11.305 1 97.19 210 ARG A CA 1
ATOM 1677 C C . ARG A 1 210 ? -9.633 -10.82 12.367 1 97.19 210 ARG A C 1
ATOM 1679 O O . ARG A 1 210 ? -9.32 -11.078 13.531 1 97.19 210 ARG A O 1
ATOM 1686 N N . MET A 1 211 ? -9.945 -9.555 11.969 1 96.44 211 MET A N 1
ATOM 1687 C CA . MET A 1 211 ? -9.961 -8.398 12.867 1 96.44 211 MET A CA 1
ATOM 1688 C C . MET A 1 211 ? -11.289 -7.66 12.781 1 96.44 211 MET A C 1
ATOM 1690 O O . MET A 1 211 ? -11.328 -6.473 12.453 1 96.44 211 MET A O 1
ATOM 1694 N N . PRO A 1 212 ? -12.383 -8.328 13.117 1 96.62 212 PRO A N 1
ATOM 1695 C CA . PRO A 1 212 ? -13.719 -7.781 12.852 1 96.62 212 PRO A CA 1
ATOM 1696 C C . PRO A 1 212 ? -13.969 -6.457 13.57 1 96.62 212 PRO A C 1
ATOM 1698 O O . PRO A 1 212 ? -14.57 -5.547 13 1 96.62 212 PRO A O 1
ATOM 1701 N N . ASP A 1 213 ? -13.539 -6.277 14.828 1 97 213 ASP A N 1
ATOM 1702 C CA . ASP A 1 213 ? -13.797 -5.051 15.578 1 97 213 ASP A CA 1
ATOM 1703 C C . ASP A 1 213 ? -13.023 -3.873 15 1 97 213 ASP A C 1
ATOM 1705 O O . ASP A 1 213 ? -13.578 -2.785 14.82 1 97 213 ASP A O 1
ATOM 1709 N N . GLU A 1 214 ? -11.742 -4.086 14.742 1 96.75 214 GLU A N 1
ATOM 1710 C CA . GLU A 1 214 ? -10.938 -3.043 14.125 1 96.75 214 GLU A CA 1
ATOM 1711 C C . GLU A 1 214 ? -11.484 -2.658 12.75 1 96.75 214 GLU A C 1
ATOM 1713 O O . GLU A 1 214 ? -11.531 -1.477 12.406 1 96.75 214 GLU A O 1
ATOM 1718 N N . LYS A 1 215 ? -11.859 -3.695 12 1 97.62 215 LYS A N 1
ATOM 1719 C CA . LYS A 1 215 ? -12.438 -3.461 10.68 1 97.62 215 LYS A CA 1
ATOM 1720 C C . LYS A 1 215 ? -13.68 -2.584 10.766 1 97.62 215 LYS A C 1
ATOM 1722 O O . LYS A 1 215 ? -13.82 -1.608 10.031 1 97.62 215 LYS A O 1
ATOM 1727 N N . GLN A 1 216 ? -14.594 -2.842 11.695 1 97.56 216 GLN A N 1
ATOM 1728 C CA . GLN A 1 216 ? -15.805 -2.053 11.883 1 97.56 216 GLN A CA 1
ATOM 1729 C C . GLN A 1 216 ? -15.469 -0.608 12.242 1 97.56 216 GLN A C 1
ATOM 1731 O O . GLN A 1 216 ? -16.062 0.325 11.703 1 97.56 216 GLN A O 1
ATOM 1736 N N . THR A 1 217 ? -14.523 -0.478 13.125 1 97.12 217 THR A N 1
ATOM 1737 C CA . THR A 1 217 ? -14.102 0.844 13.578 1 97.12 217 THR A CA 1
ATOM 1738 C C . THR A 1 217 ? -13.547 1.662 12.414 1 97.12 217 THR A C 1
ATOM 1740 O O . THR A 1 217 ? -13.914 2.822 12.234 1 97.12 217 THR A O 1
ATOM 1743 N N . VAL A 1 218 ? -12.742 1.067 11.617 1 97.62 218 VAL A N 1
ATOM 1744 C CA . VAL A 1 218 ? -12.047 1.795 10.555 1 97.62 218 VAL A CA 1
ATOM 1745 C C . VAL A 1 218 ? -13.023 2.096 9.422 1 97.62 218 VAL A C 1
ATOM 1747 O O . VAL A 1 218 ? -12.961 3.168 8.812 1 97.62 218 VAL A O 1
ATOM 1750 N N . PHE A 1 219 ? -13.953 1.186 9.117 1 98.31 219 PHE A N 1
ATOM 1751 C CA . PHE A 1 219 ? -14.977 1.481 8.125 1 98.31 219 PHE A CA 1
ATOM 1752 C C . PHE A 1 219 ? -15.82 2.674 8.555 1 98.31 219 PHE A C 1
ATOM 1754 O O . PHE A 1 219 ? -16.156 3.531 7.73 1 98.31 219 PHE A O 1
ATOM 1761 N N . THR A 1 220 ? -16.156 2.701 9.828 1 97.31 220 THR A N 1
ATOM 1762 C CA . THR A 1 220 ? -16.938 3.82 10.359 1 97.31 220 THR A CA 1
ATOM 1763 C C . THR A 1 220 ? -16.141 5.117 10.273 1 97.31 220 THR A C 1
ATOM 1765 O O . THR A 1 220 ? -16.656 6.145 9.828 1 97.31 220 THR A O 1
ATOM 1768 N N . TYR A 1 221 ? -14.945 5.043 10.719 1 95.56 221 TYR A N 1
ATOM 1769 C CA . TYR A 1 221 ? -14.055 6.195 10.641 1 95.56 221 TYR A CA 1
ATOM 1770 C C . TYR A 1 221 ? -13.961 6.719 9.211 1 95.56 221 TYR A C 1
ATOM 1772 O O . TYR A 1 221 ? -14.078 7.926 8.984 1 95.56 221 TYR A O 1
ATOM 1780 N N . TRP A 1 222 ? -13.766 5.801 8.242 1 97.75 222 TRP A N 1
ATOM 1781 C CA . TRP A 1 222 ? -13.562 6.195 6.855 1 97.75 222 TRP A CA 1
ATOM 1782 C C . TRP A 1 222 ? -14.844 6.77 6.258 1 97.75 222 TRP A C 1
ATOM 1784 O O . TRP A 1 222 ? -14.797 7.711 5.461 1 97.75 222 TRP A O 1
ATOM 1794 N N . LYS A 1 223 ? -16.016 6.184 6.625 1 97.75 223 LYS A N 1
ATOM 1795 C CA . LYS A 1 223 ? -17.297 6.734 6.219 1 97.75 223 LYS A CA 1
ATOM 1796 C C . LYS A 1 223 ? -17.438 8.188 6.66 1 97.75 223 LYS A C 1
ATOM 1798 O O . LYS A 1 223 ? -17.859 9.047 5.871 1 97.75 223 LYS A O 1
ATOM 1803 N N . ASN A 1 224 ? -17.047 8.414 7.883 1 96 224 ASN A N 1
ATOM 1804 C CA . ASN A 1 224 ? -17.156 9.766 8.43 1 96 224 ASN A CA 1
ATOM 1805 C C . ASN A 1 224 ? -16.172 10.719 7.75 1 96 224 ASN A C 1
ATOM 1807 O O . ASN A 1 224 ? -16.516 11.875 7.492 1 96 224 ASN A O 1
ATOM 1811 N N . LEU A 1 225 ? -15 10.266 7.492 1 96.06 225 LEU A N 1
ATOM 1812 C CA . LEU A 1 225 ? -14.008 11.062 6.781 1 96.06 225 LEU A CA 1
ATOM 1813 C C . LEU A 1 225 ? -14.531 11.492 5.414 1 96.06 225 LEU A C 1
ATOM 1815 O O . LEU A 1 225 ? -14.5 12.68 5.078 1 96.06 225 LEU A O 1
ATOM 1819 N N . MET A 1 226 ? -15.062 10.562 4.648 1 97.19 226 MET A N 1
ATOM 1820 C CA . MET A 1 226 ? -15.586 10.859 3.32 1 97.19 226 MET A CA 1
ATOM 1821 C C . MET A 1 226 ? -16.797 11.781 3.41 1 97.19 226 MET A C 1
ATOM 1823 O O . MET A 1 226 ? -16.938 12.703 2.609 1 97.19 226 MET A O 1
ATOM 1827 N N . SER A 1 227 ? -17.609 11.562 4.41 1 96.69 227 SER A N 1
ATOM 1828 C CA . SER A 1 227 ? -18.812 12.359 4.594 1 96.69 227 SER A CA 1
ATOM 1829 C C . SER A 1 227 ? -18.484 13.805 4.953 1 96.69 227 SER A C 1
ATOM 1831 O O . SER A 1 227 ? -19.234 14.719 4.645 1 96.69 227 SER A O 1
ATOM 1833 N N . SER A 1 228 ? -17.359 13.984 5.586 1 94.5 228 SER A N 1
ATOM 1834 C CA . SER A 1 228 ? -16.984 15.312 6.066 1 94.5 228 SER A CA 1
ATOM 1835 C C . SER A 1 228 ? -16.781 16.281 4.906 1 94.5 228 SER A C 1
ATOM 1837 O O . SER A 1 228 ? -16.891 17.5 5.082 1 94.5 228 SER A O 1
ATOM 1839 N N . GLY A 1 229 ? -16.453 15.758 3.711 1 94.88 229 GLY A N 1
ATOM 1840 C CA . GLY A 1 229 ? -16.297 16.609 2.547 1 94.88 229 GLY A CA 1
ATOM 1841 C C . GLY A 1 229 ? -17.594 16.938 1.848 1 94.88 229 GLY A C 1
ATOM 1842 O O . GLY A 1 229 ? -17.641 17.797 0.974 1 94.88 229 GLY A O 1
ATOM 1843 N N . ALA A 1 230 ? -18.734 16.328 2.248 1 96.25 230 ALA A N 1
ATOM 1844 C CA . ALA A 1 230 ? -19.984 16.344 1.515 1 96.25 230 ALA A CA 1
ATOM 1845 C C . ALA A 1 230 ? -20.547 17.75 1.4 1 96.25 230 ALA A C 1
ATOM 1847 O O . ALA A 1 230 ? -21.016 18.156 0.333 1 96.25 230 ALA A O 1
ATOM 1848 N N . PRO A 1 231 ? -20.547 18.578 2.488 1 94.25 231 PRO A N 1
ATOM 1849 C CA . PRO A 1 231 ? -21.156 19.906 2.373 1 94.25 231 PRO A CA 1
ATOM 1850 C C . PRO A 1 231 ? -20.547 20.734 1.235 1 94.25 231 PRO A C 1
ATOM 1852 O O . PRO A 1 231 ? -21.281 21.328 0.438 1 94.25 231 PRO A O 1
ATOM 1855 N N . LEU A 1 232 ? -19.25 20.719 1.086 1 93.69 232 LEU A N 1
ATOM 1856 C CA . LEU A 1 232 ? -18.578 21.484 0.035 1 93.69 232 LEU A CA 1
ATOM 1857 C C . LEU A 1 232 ? -18.828 20.859 -1.332 1 93.69 232 LEU A C 1
ATOM 1859 O O . LEU A 1 232 ? -19.016 21.562 -2.322 1 93.69 232 LEU A O 1
ATOM 1863 N N . LEU A 1 233 ? -18.781 19.516 -1.429 1 97 233 LEU A N 1
ATOM 1864 C CA . LEU A 1 233 ? -18.984 18.812 -2.691 1 97 233 LEU A CA 1
ATOM 1865 C C . LEU A 1 233 ? -20.375 19.078 -3.236 1 97 233 LEU A C 1
ATOM 1867 O O . LEU A 1 233 ? -20.562 19.266 -4.441 1 97 233 LEU A O 1
ATOM 1871 N N . ILE A 1 234 ? -21.375 19.094 -2.348 1 97.12 234 ILE A N 1
ATOM 1872 C CA . ILE A 1 234 ? -22.75 19.359 -2.738 1 97.12 234 ILE A CA 1
ATOM 1873 C C . ILE A 1 234 ? -22.891 20.812 -3.174 1 97.12 234 ILE A C 1
ATOM 1875 O O . ILE A 1 234 ? -23.5 21.109 -4.203 1 97.12 234 ILE A O 1
ATOM 1879 N N . GLN A 1 235 ? -22.297 21.719 -2.373 1 95.75 235 GLN A N 1
ATOM 1880 C CA . GLN A 1 235 ? -22.344 23.141 -2.693 1 95.75 235 GLN A CA 1
ATOM 1881 C C . GLN A 1 235 ? -21.781 23.406 -4.09 1 95.75 235 GLN A C 1
ATOM 1883 O O . GLN A 1 235 ? -22.297 24.234 -4.824 1 95.75 235 GLN A O 1
ATOM 1888 N N . GLU A 1 236 ? -20.734 22.656 -4.531 1 96.25 236 GLU A N 1
ATOM 1889 C CA . GLU A 1 236 ? -20.047 22.828 -5.809 1 96.25 236 GLU A CA 1
ATOM 1890 C C . GLU A 1 236 ? -20.719 22.031 -6.914 1 96.25 236 GLU A C 1
ATOM 1892 O O . GLU A 1 236 ? -20.266 22.047 -8.062 1 96.25 236 GLU A O 1
ATOM 1897 N N . GLY A 1 237 ? -21.75 21.266 -6.531 1 97.69 237 GLY A N 1
ATOM 1898 C CA . GLY A 1 237 ? -22.531 20.516 -7.508 1 97.69 237 GLY A CA 1
ATOM 1899 C C . GLY A 1 237 ? -21.812 19.266 -7.996 1 97.69 237 GLY A C 1
ATOM 1900 O O . GLY A 1 237 ? -22.078 18.781 -9.094 1 97.69 237 GLY A O 1
ATOM 1901 N N . LEU A 1 238 ? -20.891 18.797 -7.25 1 98.19 238 LEU A N 1
ATOM 1902 C CA . LEU A 1 238 ? -20.078 17.672 -7.684 1 98.19 238 LEU A CA 1
ATOM 1903 C C . LEU A 1 238 ? -20.719 16.344 -7.289 1 98.19 238 LEU A C 1
ATOM 1905 O O . LEU A 1 238 ? -20.438 15.312 -7.891 1 98.19 238 LEU A O 1
ATOM 1909 N N . ILE A 1 239 ? -21.531 16.375 -6.227 1 98.19 239 ILE A N 1
ATOM 1910 C CA . ILE A 1 239 ? -22.312 15.203 -5.832 1 98.19 239 ILE A CA 1
ATOM 1911 C C . ILE A 1 239 ? -23.719 15.633 -5.422 1 98.19 239 ILE A C 1
ATOM 1913 O O . ILE A 1 239 ? -23.953 16.812 -5.156 1 98.19 239 ILE A O 1
ATOM 1917 N N . THR A 1 240 ? -24.609 14.695 -5.422 1 98.38 240 THR A N 1
ATOM 1918 C CA . THR A 1 240 ? -25.953 14.891 -4.902 1 98.38 240 THR A CA 1
ATOM 1919 C C . THR A 1 240 ? -26.109 14.242 -3.527 1 98.38 240 THR A C 1
ATOM 1921 O O . THR A 1 240 ? -25.266 13.445 -3.115 1 98.38 240 THR A O 1
ATOM 1924 N N . ALA A 1 241 ? -27.203 14.602 -2.859 1 98 241 ALA A N 1
ATOM 1925 C CA . ALA A 1 241 ? -27.531 13.961 -1.587 1 98 241 ALA A CA 1
ATOM 1926 C C . ALA A 1 241 ? -27.719 12.453 -1.762 1 98 241 ALA A C 1
ATOM 1928 O O . ALA A 1 241 ? -27.375 11.672 -0.869 1 98 241 ALA A O 1
ATOM 1929 N N . THR A 1 242 ? -28.25 12.07 -2.875 1 98.38 242 THR A N 1
ATOM 1930 C CA . THR A 1 242 ? -28.453 10.656 -3.17 1 98.38 242 THR A CA 1
ATOM 1931 C C . THR A 1 242 ? -27.125 9.914 -3.277 1 98.38 242 THR A C 1
ATOM 1933 O O . THR A 1 242 ? -27 8.797 -2.773 1 98.38 242 THR A O 1
ATOM 1936 N N . GLN A 1 243 ? -26.141 10.547 -3.924 1 98.5 243 GLN A N 1
ATOM 1937 C CA . GLN A 1 243 ? -24.812 9.953 -4.051 1 98.5 243 GLN A CA 1
ATOM 1938 C C . GLN A 1 243 ? -24.141 9.836 -2.689 1 98.5 243 GLN A C 1
ATOM 1940 O O . GLN A 1 243 ? -23.438 8.852 -2.418 1 98.5 243 GLN A O 1
ATOM 1945 N N . LEU A 1 244 ? -24.312 10.883 -1.865 1 98.69 244 LEU A N 1
ATOM 1946 C CA . LEU A 1 244 ? -23.781 10.82 -0.504 1 98.69 244 LEU A CA 1
ATOM 1947 C C . LEU A 1 244 ? -24.391 9.648 0.259 1 98.69 244 LEU A C 1
ATOM 1949 O O . LEU A 1 244 ? -23.672 8.867 0.883 1 98.69 244 LEU A O 1
ATOM 1953 N N . LYS A 1 245 ? -25.656 9.508 0.222 1 98.75 245 LYS A N 1
ATOM 1954 C CA . LYS A 1 245 ? -26.344 8.422 0.918 1 98.75 245 LYS A CA 1
ATOM 1955 C C . LYS A 1 245 ? -25.906 7.062 0.386 1 98.75 245 LYS A C 1
ATOM 1957 O O . LYS A 1 245 ? -25.734 6.117 1.157 1 98.75 245 LYS A O 1
ATOM 1962 N N . ALA A 1 246 ? -25.766 6.93 -0.896 1 98.81 246 ALA A N 1
ATOM 1963 C CA . ALA A 1 246 ? -25.312 5.684 -1.507 1 98.81 246 ALA A CA 1
ATOM 1964 C C . ALA A 1 246 ? -23.938 5.285 -0.998 1 98.81 246 ALA A C 1
ATOM 1966 O O . ALA A 1 246 ? -23.688 4.113 -0.707 1 98.81 246 ALA A O 1
ATOM 1967 N N . MET A 1 247 ? -23.016 6.273 -0.951 1 98.88 247 MET A N 1
ATOM 1968 C CA . MET A 1 247 ? -21.688 6.02 -0.411 1 98.88 247 MET A CA 1
ATOM 1969 C C . MET A 1 247 ? -21.766 5.578 1.047 1 98.88 247 MET A C 1
ATOM 1971 O O . MET A 1 247 ? -21.141 4.59 1.435 1 98.88 247 MET A O 1
ATOM 1975 N N . GLN A 1 248 ? -22.516 6.285 1.88 1 98.88 248 GLN A N 1
ATOM 1976 C CA . GLN A 1 248 ? -22.641 5.953 3.295 1 98.88 248 GLN A CA 1
ATOM 1977 C C . GLN A 1 248 ? -23.234 4.559 3.484 1 98.88 248 GLN A C 1
ATOM 1979 O O . GLN A 1 248 ? -22.734 3.777 4.301 1 98.88 248 GLN A O 1
ATOM 1984 N N . ASP A 1 249 ? -24.297 4.227 2.684 1 98.88 249 ASP A N 1
ATOM 1985 C CA . ASP A 1 249 ? -24.906 2.896 2.738 1 98.88 249 ASP A CA 1
ATOM 1986 C C . ASP A 1 249 ? -23.906 1.823 2.301 1 98.88 249 ASP A C 1
ATOM 1988 O O . ASP A 1 249 ? -23.875 0.729 2.869 1 98.88 249 ASP A O 1
ATOM 1992 N N . GLY A 1 250 ? -23.188 2.158 1.219 1 98.88 250 GLY A N 1
ATOM 1993 C CA . GLY A 1 250 ? -22.141 1.24 0.774 1 98.88 250 GLY A CA 1
ATOM 1994 C C . GLY A 1 250 ? -21.109 0.938 1.846 1 98.88 250 GLY A C 1
ATOM 1995 O O . GLY A 1 250 ? -20.766 -0.222 2.062 1 98.88 250 GLY A O 1
ATOM 1996 N N . MET A 1 251 ? -20.672 1.965 2.545 1 98.81 251 MET A N 1
ATOM 1997 C CA . MET A 1 251 ? -19.688 1.798 3.621 1 98.81 251 MET A CA 1
ATOM 1998 C C . MET A 1 251 ? -20.281 0.975 4.762 1 98.81 251 MET A C 1
ATOM 2000 O O . MET A 1 251 ? -19.594 0.149 5.359 1 98.81 251 MET A O 1
ATOM 2004 N N . ASP A 1 252 ? -21.531 1.207 5.062 1 98.81 252 ASP A N 1
ATOM 2005 C CA . ASP A 1 252 ? -22.203 0.429 6.102 1 98.81 252 ASP A CA 1
ATOM 2006 C C . ASP A 1 252 ? -22.297 -1.042 5.703 1 98.81 252 ASP A C 1
ATOM 2008 O O . ASP A 1 252 ? -22.125 -1.931 6.535 1 98.81 252 ASP A O 1
ATOM 2012 N N . ARG A 1 253 ? -22.672 -1.298 4.484 1 98.69 253 ARG A N 1
ATOM 2013 C CA . ARG A 1 253 ? -22.734 -2.672 3.996 1 98.69 253 ARG A CA 1
ATOM 2014 C C . ARG A 1 253 ? -21.375 -3.365 4.133 1 98.69 253 ARG A C 1
ATOM 2016 O O . ARG A 1 253 ? -21.312 -4.5 4.602 1 98.69 253 ARG A O 1
ATOM 2023 N N . LEU A 1 254 ? -20.312 -2.676 3.684 1 98.75 254 LEU A N 1
ATOM 2024 C CA . LEU A 1 254 ? -18.969 -3.227 3.801 1 98.75 254 LEU A CA 1
ATOM 2025 C C . LEU A 1 254 ? -18.625 -3.525 5.258 1 98.75 254 LEU A C 1
ATOM 2027 O O . LEU A 1 254 ? -18.047 -4.57 5.562 1 98.75 254 LEU A O 1
ATOM 2031 N N . ARG A 1 255 ? -18.938 -2.596 6.129 1 98.5 255 ARG A N 1
ATOM 2032 C CA . ARG A 1 255 ? -18.688 -2.73 7.555 1 98.5 255 ARG A CA 1
ATOM 2033 C C . ARG A 1 255 ? -19.312 -4 8.109 1 98.5 255 ARG A C 1
ATOM 2035 O O . ARG A 1 255 ? -18.734 -4.672 8.969 1 98.5 255 ARG A O 1
ATOM 2042 N N . GLU A 1 256 ? -20.438 -4.406 7.574 1 97.94 256 GLU A N 1
ATOM 2043 C CA . GLU A 1 256 ? -21.234 -5.504 8.125 1 97.94 256 GLU A CA 1
ATOM 2044 C C . GLU A 1 256 ? -20.859 -6.832 7.473 1 97.94 256 GLU A C 1
ATOM 2046 O O . GLU A 1 256 ? -21.109 -7.902 8.031 1 97.94 256 GLU A O 1
ATOM 2051 N N . MET A 1 257 ? -20.312 -6.758 6.336 1 97.81 257 MET A N 1
ATOM 2052 C CA . MET A 1 257 ? -19.938 -7.973 5.613 1 97.81 257 MET A CA 1
ATOM 2053 C C . MET A 1 257 ? -18.781 -8.688 6.305 1 97.81 257 MET A C 1
ATOM 2055 O O . MET A 1 257 ? -17.766 -8.07 6.609 1 97.81 257 MET A O 1
ATOM 2059 N N . GLN A 1 258 ? -18.922 -9.93 6.496 1 95.94 258 GLN A N 1
ATOM 2060 C CA . GLN A 1 258 ? -17.922 -10.719 7.223 1 95.94 258 GLN A CA 1
ATOM 2061 C C . GLN A 1 258 ? -16.609 -10.797 6.441 1 95.94 258 GLN A C 1
ATOM 2063 O O . GLN A 1 258 ? -15.531 -10.648 7.02 1 95.94 258 GLN A O 1
ATOM 2068 N N . ASP A 1 259 ? -16.641 -10.938 5.129 1 96.38 259 ASP A N 1
ATOM 2069 C CA . ASP A 1 259 ? -15.438 -11.227 4.352 1 96.38 259 ASP A CA 1
ATOM 2070 C C . ASP A 1 259 ? -14.938 -9.969 3.633 1 96.38 259 ASP A C 1
ATOM 2072 O O . ASP A 1 259 ? -14.141 -10.062 2.701 1 96.38 259 ASP A O 1
ATOM 2076 N N . SER A 1 260 ? -15.492 -8.789 4.055 1 98.69 260 SER A N 1
ATOM 2077 C CA . SER A 1 260 ? -14.984 -7.562 3.441 1 98.69 260 SER A CA 1
ATOM 2078 C C . SER A 1 260 ? -13.531 -7.305 3.846 1 98.69 260 SER A C 1
ATOM 2080 O O . SER A 1 260 ? -13.055 -7.836 4.852 1 98.69 260 SER A O 1
ATOM 2082 N N . VAL A 1 261 ? -12.789 -6.633 3.006 1 98.81 261 VAL A N 1
ATOM 2083 C CA . VAL A 1 261 ? -11.422 -6.203 3.279 1 98.81 261 VAL A CA 1
ATOM 2084 C C . VAL A 1 261 ? -11.336 -4.68 3.203 1 98.81 261 VAL A C 1
ATOM 2086 O O . VAL A 1 261 ? -11.914 -4.062 2.305 1 98.81 261 VAL A O 1
ATOM 2089 N N . PHE A 1 262 ? -10.75 -4.055 4.137 1 98.75 262 PHE A N 1
ATOM 2090 C CA . PHE A 1 262 ? -10.367 -2.65 4.109 1 98.75 262 PHE A CA 1
ATOM 2091 C C . PHE A 1 262 ? -8.852 -2.51 3.984 1 98.75 262 PHE A C 1
ATOM 2093 O O . PHE A 1 262 ? -8.102 -3.078 4.781 1 98.75 262 PHE A O 1
ATOM 2100 N N . TYR A 1 263 ? -8.398 -1.837 2.975 1 98.62 263 TYR A N 1
ATOM 2101 C CA . TYR A 1 263 ? -6.969 -1.593 2.787 1 98.62 263 TYR A CA 1
ATOM 2102 C C . TYR A 1 263 ? -6.695 -0.108 2.576 1 98.62 263 TYR A C 1
ATOM 2104 O O . TYR A 1 263 ? -7.391 0.556 1.807 1 98.62 263 TYR A O 1
ATOM 2112 N N . TYR A 1 264 ? -5.746 0.436 3.24 1 98.38 264 TYR A N 1
ATOM 2113 C CA . TYR A 1 264 ? -5.301 1.814 3.066 1 98.38 264 TYR A CA 1
ATOM 2114 C C . TYR A 1 264 ? -3.879 1.998 3.58 1 98.38 264 TYR A C 1
ATOM 2116 O O . TYR A 1 264 ? -3.518 1.463 4.629 1 98.38 264 TYR A O 1
ATOM 2124 N N . ARG A 1 265 ? -3.074 2.799 2.852 1 98.06 265 ARG A N 1
ATOM 2125 C CA . ARG A 1 265 ? -1.727 3.139 3.297 1 98.06 265 ARG A CA 1
ATOM 2126 C C . ARG A 1 265 ? -1.539 4.652 3.365 1 98.06 265 ARG A C 1
ATOM 2128 O O . ARG A 1 265 ? -1.993 5.379 2.48 1 98.06 265 ARG A O 1
ATOM 2135 N N . PHE A 1 266 ? -1.006 5.148 4.371 1 98.12 266 PHE A N 1
ATOM 2136 C CA . PHE A 1 266 ? -0.352 6.449 4.418 1 98.12 266 PHE A CA 1
ATOM 2137 C C . PHE A 1 266 ? 1.164 6.297 4.383 1 98.12 266 PHE A C 1
ATOM 2139 O O . PHE A 1 266 ? 1.686 5.195 4.574 1 98.12 266 PHE A O 1
ATOM 2146 N N . ILE A 1 267 ? 1.878 7.391 4.078 1 98.69 267 ILE A N 1
ATOM 2147 C CA . ILE A 1 267 ? 3.334 7.332 4.012 1 98.69 267 ILE A CA 1
ATOM 2148 C C . ILE A 1 267 ? 3.938 8.195 5.117 1 98.69 267 ILE A C 1
ATOM 2150 O O . ILE A 1 267 ? 3.482 9.312 5.359 1 98.69 267 ILE A O 1
ATOM 2154 N N . GLN A 1 268 ? 4.848 7.617 5.812 1 98.56 268 GLN A N 1
ATOM 2155 C CA . GLN A 1 268 ? 5.637 8.336 6.812 1 98.56 268 GLN A CA 1
ATOM 2156 C C . GLN A 1 268 ? 7.082 8.5 6.355 1 98.56 268 GLN A C 1
ATOM 2158 O O . GLN A 1 268 ? 7.656 7.598 5.75 1 98.56 268 GLN A O 1
ATOM 2163 N N . ALA A 1 269 ? 7.598 9.641 6.555 1 98.56 269 ALA A N 1
ATOM 2164 C CA . ALA A 1 269 ? 9 9.922 6.258 1 98.56 269 ALA A CA 1
ATOM 2165 C C . ALA A 1 269 ? 9.734 10.398 7.504 1 98.56 269 ALA A C 1
ATOM 2167 O O . ALA A 1 269 ? 9.188 11.164 8.305 1 98.56 269 ALA A 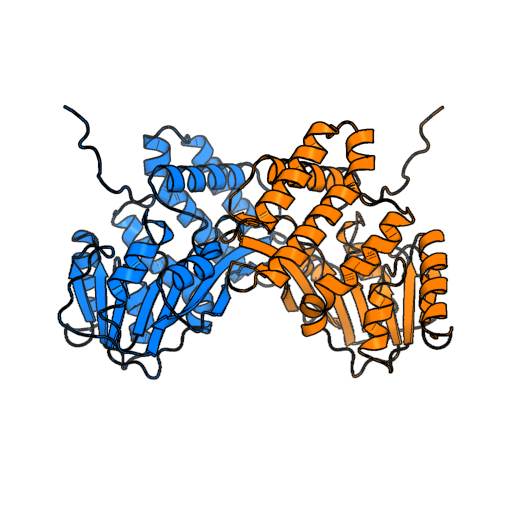O 1
ATOM 2168 N N . THR A 1 270 ? 10.914 9.914 7.68 1 98.38 270 THR A N 1
ATOM 2169 C CA . THR A 1 270 ? 11.891 10.508 8.586 1 98.38 270 THR A CA 1
ATOM 2170 C C . THR A 1 270 ? 13.07 11.086 7.812 1 98.38 270 THR A C 1
ATOM 2172 O O . THR A 1 270 ? 13.531 10.484 6.844 1 98.38 270 THR A O 1
ATOM 2175 N N . ALA A 1 271 ? 13.484 12.164 8.164 1 98.5 271 ALA A N 1
ATOM 2176 C CA . ALA A 1 271 ? 14.617 12.844 7.547 1 98.5 271 ALA A CA 1
ATOM 2177 C C . ALA A 1 271 ? 15.328 13.75 8.555 1 98.5 271 ALA A C 1
ATOM 2179 O O . ALA A 1 271 ? 14.891 13.875 9.695 1 98.5 271 ALA A O 1
ATOM 2180 N N . TYR A 1 272 ? 16.438 14.344 8.094 1 98.56 272 TYR A N 1
ATOM 2181 C CA . TYR A 1 272 ? 17.234 15.156 8.992 1 98.56 272 TYR A CA 1
ATOM 2182 C C . TYR A 1 272 ? 17.641 16.469 8.328 1 98.56 272 TYR A C 1
ATOM 2184 O O . TYR A 1 272 ? 17.984 16.484 7.141 1 98.56 272 TYR A O 1
ATOM 2192 N N . ALA A 1 273 ? 17.609 17.484 9.062 1 97.81 273 ALA A N 1
ATOM 2193 C CA . ALA A 1 273 ? 17.938 18.812 8.578 1 97.81 273 ALA A CA 1
ATOM 2194 C C . ALA A 1 273 ? 19.453 19 8.469 1 97.81 273 ALA A C 1
ATOM 2196 O O . ALA A 1 273 ? 20.219 18.391 9.234 1 97.81 273 ALA A O 1
ATOM 2197 N N . MET B 1 1 ? -19.234 -24.844 -36 1 20.66 1 MET B N 1
ATOM 2198 C CA . MET B 1 1 ? -17.984 -25.312 -35.438 1 20.66 1 MET B CA 1
ATOM 2199 C C . MET B 1 1 ? -17.766 -24.688 -34.062 1 20.66 1 MET B C 1
ATOM 2201 O O . MET B 1 1 ? -17.453 -23.5 -33.938 1 20.66 1 MET B O 1
ATOM 2205 N N . LYS B 1 2 ? -18.5 -25.031 -33.062 1 31.08 2 LYS B N 1
ATOM 2206 C CA . LYS B 1 2 ? -18.641 -24.484 -31.719 1 31.08 2 LYS B CA 1
ATOM 2207 C C . LYS B 1 2 ? -17.266 -24.266 -31.078 1 31.08 2 LYS B C 1
ATOM 2209 O O . LYS B 1 2 ? -16.406 -25.141 -31.109 1 31.08 2 LYS B O 1
ATOM 2214 N N . GLN B 1 3 ? -16.688 -23.031 -31.125 1 32.94 3 GLN B N 1
ATOM 2215 C CA . GLN B 1 3 ? -15.445 -22.766 -30.406 1 32.94 3 GLN B CA 1
ATOM 2216 C C . GLN B 1 3 ? -15.297 -23.703 -29.203 1 32.94 3 GLN B C 1
ATOM 2218 O O . GLN B 1 3 ? -16.25 -23.953 -28.484 1 32.94 3 GLN B O 1
ATOM 2223 N N . ASN B 1 4 ? -14.445 -24.656 -29.203 1 35.5 4 ASN B N 1
ATOM 2224 C CA . ASN B 1 4 ? -14.164 -25.578 -28.109 1 35.5 4 ASN B CA 1
ATOM 2225 C C . ASN B 1 4 ? -14.18 -24.875 -26.766 1 35.5 4 ASN B C 1
ATOM 2227 O O . ASN B 1 4 ? -13.484 -23.875 -26.578 1 35.5 4 ASN B O 1
ATOM 2231 N N . PRO B 1 5 ? -15 -25.109 -25.797 1 40.09 5 PRO B N 1
ATOM 2232 C CA . PRO B 1 5 ? -15.312 -24.453 -24.531 1 40.09 5 PRO B CA 1
ATOM 2233 C C . PRO B 1 5 ? -14.078 -23.859 -23.859 1 40.09 5 PRO B C 1
ATOM 2235 O O . PRO B 1 5 ? -13.914 -22.641 -23.828 1 40.09 5 PRO B O 1
ATOM 2238 N N . SER B 1 6 ? -13.617 -24.266 -22.422 1 44.09 6 SER B N 1
ATOM 2239 C CA . SER B 1 6 ? -13.102 -23.703 -21.172 1 44.09 6 SER B CA 1
ATOM 2240 C C . SER B 1 6 ? -11.586 -23.516 -21.25 1 44.09 6 SER B C 1
ATOM 2242 O O . SER B 1 6 ? -10.836 -24.234 -20.578 1 44.09 6 SER B O 1
ATOM 2244 N N . GLU B 1 7 ? -10.898 -23.516 -22.266 1 52.31 7 GLU B N 1
ATOM 2245 C CA . GLU B 1 7 ? -9.445 -23.391 -22.219 1 52.31 7 GLU B CA 1
ATOM 2246 C C . GLU B 1 7 ? -9.031 -22.234 -21.312 1 52.31 7 GLU B C 1
ATOM 2248 O O . GLU B 1 7 ? -9.469 -21.094 -21.516 1 52.31 7 GLU B O 1
ATOM 2253 N N . LYS B 1 8 ? -8.523 -22.516 -20.094 1 63.94 8 LYS B N 1
ATOM 2254 C CA . LYS B 1 8 ? -8.023 -21.547 -19.109 1 63.94 8 LYS B CA 1
ATOM 2255 C C . LYS B 1 8 ? -7.027 -20.594 -19.75 1 63.94 8 LYS B C 1
ATOM 2257 O O . LYS B 1 8 ? -5.977 -21 -20.234 1 63.94 8 LYS B O 1
ATOM 2262 N N . LYS B 1 9 ? -7.504 -19.5 -20.125 1 77 9 LYS B N 1
ATOM 2263 C CA . LYS B 1 9 ? -6.66 -18.453 -20.703 1 77 9 LYS B CA 1
ATOM 2264 C C . LYS B 1 9 ? -5.719 -17.875 -19.656 1 77 9 LYS B C 1
ATOM 2266 O O . LYS B 1 9 ? -6.113 -17.656 -18.5 1 77 9 LYS B O 1
ATOM 2271 N N . TYR B 1 10 ? -4.5 -17.953 -19.984 1 80.69 10 TYR B N 1
ATOM 2272 C CA . TYR B 1 10 ? -3.436 -17.297 -19.234 1 80.69 10 TYR B CA 1
ATOM 2273 C C . TYR B 1 10 ? -3.084 -15.945 -19.859 1 80.69 10 TYR B C 1
ATOM 2275 O O . TYR B 1 10 ? -2.643 -15.891 -21.016 1 80.69 10 TYR B O 1
ATOM 2283 N N . ILE B 1 11 ? -3.256 -14.812 -19.188 1 84 11 ILE B N 1
ATOM 2284 C CA . ILE B 1 11 ? -3.203 -13.461 -19.75 1 84 11 ILE B CA 1
ATOM 2285 C C . ILE B 1 11 ? -1.841 -13.219 -20.391 1 84 11 ILE B C 1
ATOM 2287 O O . ILE B 1 11 ? -1.723 -12.43 -21.328 1 84 11 ILE B O 1
ATOM 2291 N N . HIS B 1 12 ? -0.816 -13.891 -19.891 1 83.12 12 HIS B N 1
ATOM 2292 C CA . HIS B 1 12 ? 0.53 -13.648 -20.391 1 83.12 12 HIS B CA 1
ATOM 2293 C C . HIS B 1 12 ? 0.877 -14.609 -21.516 1 83.12 12 HIS B C 1
ATOM 2295 O O . HIS B 1 12 ? 1.892 -14.438 -22.203 1 83.12 12 HIS B O 1
ATOM 2301 N N . GLY B 1 13 ? 0.078 -15.672 -21.672 1 79.38 13 GLY B N 1
ATOM 2302 C CA . GLY B 1 13 ? 0.368 -16.703 -22.656 1 79.38 13 GLY B CA 1
ATOM 2303 C C . GLY B 1 13 ? 1.515 -17.609 -22.234 1 79.38 13 GLY B C 1
ATOM 2304 O O . GLY B 1 13 ? 1.963 -17.562 -21.094 1 79.38 13 GLY B O 1
ATOM 2305 N N . TYR B 1 14 ? 1.998 -18.547 -23.203 1 79.5 14 TYR B N 1
ATOM 2306 C CA . TYR B 1 14 ? 3.012 -19.547 -22.859 1 79.5 14 TYR B CA 1
ATOM 2307 C C . TYR B 1 14 ? 4.137 -19.547 -23.891 1 79.5 14 TYR B C 1
ATOM 2309 O O . TYR B 1 14 ? 4.777 -20.578 -24.125 1 79.5 14 TYR B O 1
ATOM 2317 N N . THR B 1 15 ? 4.395 -18.422 -24.469 1 81.81 15 THR B N 1
ATOM 2318 C CA . THR B 1 15 ? 5.418 -18.297 -25.5 1 81.81 15 THR B CA 1
ATOM 2319 C C . THR B 1 15 ? 6.812 -18.344 -24.875 1 81.81 15 THR B C 1
ATOM 2321 O O . THR B 1 15 ? 6.973 -18.172 -23.672 1 81.81 15 THR B O 1
ATOM 2324 N N . ALA B 1 16 ? 7.793 -18.625 -25.75 1 83.25 16 ALA B N 1
ATOM 2325 C CA . ALA B 1 16 ? 9.18 -18.609 -25.297 1 83.25 16 ALA B CA 1
ATOM 2326 C C . ALA B 1 16 ? 9.555 -17.25 -24.719 1 83.25 16 ALA B C 1
ATOM 2328 O O . ALA B 1 16 ? 10.289 -17.172 -23.719 1 83.25 16 ALA B O 1
ATOM 2329 N N . LEU B 1 17 ? 9.07 -16.234 -25.391 1 81.19 17 LEU B N 1
ATOM 2330 C CA . LEU B 1 17 ? 9.305 -14.891 -24.875 1 81.19 17 LEU B CA 1
ATOM 2331 C C . LEU B 1 17 ? 8.734 -14.727 -23.484 1 81.19 17 LEU B C 1
ATOM 2333 O O . LEU B 1 17 ? 9.375 -14.133 -22.609 1 81.19 17 LEU B O 1
ATOM 2337 N N . GLU B 1 18 ? 7.625 -15.25 -23.266 1 85.25 18 GLU B N 1
ATOM 2338 C CA . GLU B 1 18 ? 6.992 -15.18 -21.953 1 85.25 18 GLU B CA 1
ATOM 2339 C C . GLU B 1 18 ? 7.758 -16.016 -20.922 1 85.25 18 GLU B C 1
ATOM 2341 O O . GLU B 1 18 ? 7.902 -15.609 -19.766 1 85.25 18 GLU B O 1
ATOM 2346 N N . GLN B 1 19 ? 8.258 -17.094 -21.359 1 85.31 19 GLN B N 1
ATOM 2347 C CA . GLN B 1 19 ? 9.047 -17.953 -20.469 1 85.31 19 GLN B CA 1
ATOM 2348 C C . GLN B 1 19 ? 10.305 -17.219 -19.984 1 85.31 19 GLN B C 1
ATOM 2350 O O . GLN B 1 19 ? 10.664 -17.312 -18.812 1 85.31 19 GLN B O 1
ATOM 2355 N N . GLU B 1 20 ? 10.914 -16.484 -20.859 1 84.31 20 GLU B N 1
ATOM 2356 C CA . GLU B 1 20 ? 12.086 -15.688 -20.5 1 84.31 20 GLU B CA 1
ATOM 2357 C C . GLU B 1 20 ? 11.719 -14.539 -19.578 1 84.31 20 GLU B C 1
ATOM 2359 O O . GLU B 1 20 ? 12.43 -14.258 -18.609 1 84.31 20 GLU B O 1
ATOM 2364 N N . ARG B 1 21 ? 10.625 -13.945 -19.875 1 83.31 21 ARG B N 1
ATOM 2365 C CA . ARG B 1 21 ? 10.148 -12.836 -19.062 1 83.31 21 ARG B CA 1
ATOM 2366 C C . ARG B 1 21 ? 9.93 -13.273 -17.609 1 83.31 21 ARG B C 1
ATOM 2368 O O . ARG B 1 21 ? 10.258 -12.539 -16.688 1 83.31 21 ARG B O 1
ATOM 2375 N N . LEU B 1 22 ? 9.352 -14.398 -17.406 1 83.44 22 LEU B N 1
ATOM 2376 C CA . LEU B 1 22 ? 9.07 -14.922 -16.078 1 83.44 22 LEU B CA 1
ATOM 2377 C C . LEU B 1 22 ? 10.352 -15.086 -15.266 1 83.44 22 LEU B C 1
ATOM 2379 O O . LEU B 1 22 ? 10.383 -14.781 -14.07 1 83.44 22 LEU B O 1
ATOM 2383 N N . ARG B 1 23 ? 11.375 -15.469 -15.914 1 84.88 23 ARG B N 1
ATOM 2384 C CA . ARG B 1 23 ? 12.656 -15.625 -15.234 1 84.88 23 ARG B CA 1
ATOM 2385 C C . ARG B 1 23 ? 13.258 -14.273 -14.875 1 84.88 23 ARG B C 1
ATOM 2387 O O . ARG B 1 23 ? 13.766 -14.086 -13.766 1 84.88 23 ARG B O 1
ATOM 2394 N N . GLU B 1 24 ? 13.18 -13.352 -15.836 1 82.94 24 GLU B N 1
ATOM 2395 C CA . GLU B 1 24 ? 13.664 -12 -15.578 1 82.94 24 GLU B CA 1
ATOM 2396 C C . GLU B 1 24 ? 12.891 -11.344 -14.438 1 82.94 24 GLU B C 1
ATOM 2398 O O . GLU B 1 24 ? 13.484 -10.688 -13.578 1 82.94 24 GLU B O 1
ATOM 2403 N N . GLN B 1 25 ? 11.641 -11.539 -14.469 1 82.38 25 GLN B N 1
ATOM 2404 C CA . GLN B 1 25 ? 10.797 -11.016 -13.414 1 82.38 25 GLN B CA 1
ATOM 2405 C C . GLN B 1 25 ? 11.242 -11.516 -12.047 1 82.38 25 GLN B C 1
ATOM 2407 O O . GLN B 1 25 ? 11.344 -10.734 -11.094 1 82.38 25 GLN B O 1
ATOM 2412 N N . ALA B 1 26 ? 11.453 -12.789 -12 1 86.5 26 ALA B N 1
ATOM 2413 C CA . ALA B 1 26 ? 11.797 -13.414 -10.719 1 86.5 26 ALA B CA 1
ATOM 2414 C C . ALA B 1 26 ? 13.062 -12.797 -10.133 1 86.5 26 ALA B C 1
ATOM 2416 O O . ALA B 1 26 ? 13.164 -12.602 -8.922 1 86.5 26 ALA B O 1
ATOM 2417 N N . LEU B 1 27 ? 13.961 -12.352 -10.969 1 85.38 27 LEU B N 1
ATOM 2418 C CA . LEU B 1 27 ? 15.219 -11.766 -10.516 1 85.38 27 LEU B CA 1
ATOM 2419 C C . LEU B 1 27 ? 15.008 -10.32 -10.055 1 85.38 27 LEU B C 1
ATOM 2421 O O . LEU B 1 27 ? 15.547 -9.914 -9.023 1 85.38 27 LEU B O 1
ATOM 2425 N N . VAL B 1 28 ? 14.211 -9.602 -10.758 1 88.56 28 VAL B N 1
ATOM 2426 C CA . VAL B 1 28 ? 13.977 -8.195 -10.461 1 88.56 28 VAL B CA 1
ATOM 2427 C C . VAL B 1 28 ? 13.273 -8.055 -9.117 1 88.56 28 VAL B C 1
ATOM 2429 O O . VAL B 1 28 ? 13.562 -7.133 -8.352 1 88.56 28 VAL B O 1
ATOM 2432 N N . ILE B 1 29 ? 12.406 -9.016 -8.797 1 93.44 29 ILE B N 1
ATOM 2433 C CA . ILE B 1 29 ? 11.586 -8.852 -7.602 1 93.44 29 ILE B CA 1
ATOM 2434 C C . ILE B 1 29 ? 12.031 -9.828 -6.523 1 93.44 29 ILE B C 1
ATOM 2436 O O . ILE B 1 29 ? 11.328 -10.039 -5.531 1 93.44 29 ILE B O 1
ATOM 2440 N N . GLU B 1 30 ? 13.188 -10.438 -6.691 1 95.31 30 GLU B N 1
ATOM 2441 C CA . GLU B 1 30 ? 13.664 -11.469 -5.781 1 95.31 30 GLU B CA 1
ATOM 2442 C C . GLU B 1 30 ? 13.797 -10.938 -4.359 1 95.31 30 GLU B C 1
ATOM 2444 O O . GLU B 1 30 ? 13.219 -11.5 -3.422 1 95.31 30 GLU B O 1
ATOM 2449 N N . LYS B 1 31 ? 14.492 -9.828 -4.25 1 93.62 31 LYS B N 1
ATOM 2450 C CA . LYS B 1 31 ? 14.812 -9.328 -2.914 1 93.62 31 LYS B CA 1
ATOM 2451 C C . LYS B 1 31 ? 13.547 -8.953 -2.15 1 93.62 31 LYS B C 1
ATOM 2453 O O . LYS B 1 31 ? 13.328 -9.422 -1.032 1 93.62 31 LYS B O 1
ATOM 2458 N N . PRO B 1 32 ? 12.641 -8.133 -2.768 1 94.19 32 PRO B N 1
ATOM 2459 C CA . PRO B 1 32 ? 11.43 -7.762 -2.023 1 94.19 32 PRO B CA 1
ATOM 2460 C C . PRO B 1 32 ? 10.594 -8.977 -1.614 1 94.19 32 PRO B C 1
ATOM 2462 O O . PRO B 1 32 ? 9.922 -8.945 -0.582 1 94.19 32 PRO B O 1
ATOM 2465 N N . ILE B 1 33 ? 10.633 -10.039 -2.357 1 96 33 ILE B N 1
ATOM 2466 C CA . ILE B 1 33 ? 9.828 -11.211 -2.051 1 96 33 ILE B CA 1
ATOM 2467 C C . ILE B 1 33 ? 10.523 -12.047 -0.979 1 96 33 ILE B C 1
ATOM 2469 O O . ILE B 1 33 ? 9.898 -12.453 0.005 1 96 33 ILE B O 1
ATOM 2473 N N . TYR B 1 34 ? 11.797 -12.289 -1.084 1 96.44 34 TYR B N 1
ATOM 2474 C CA . TYR B 1 34 ? 12.445 -13.352 -0.326 1 96.44 34 TYR B CA 1
ATOM 2475 C C . TYR B 1 34 ? 13.078 -12.797 0.951 1 96.44 34 TYR B C 1
ATOM 2477 O O . TYR B 1 34 ? 13.547 -13.562 1.797 1 96.44 34 TYR B O 1
ATOM 2485 N N . ASP B 1 35 ? 13.008 -11.477 1.095 1 91.88 35 ASP B N 1
ATOM 2486 C CA . ASP B 1 35 ? 13.5 -10.898 2.344 1 91.88 35 ASP B CA 1
ATOM 2487 C C . ASP B 1 35 ? 12.664 -11.375 3.531 1 91.88 35 ASP B C 1
ATOM 2489 O O . ASP B 1 35 ? 13.109 -11.297 4.68 1 91.88 35 ASP B O 1
ATOM 2493 N N . PHE B 1 36 ? 11.562 -11.953 3.246 1 90.12 36 PHE B N 1
ATOM 2494 C CA . PHE B 1 36 ? 10.672 -12.312 4.344 1 90.12 36 PHE B CA 1
ATOM 2495 C C . PHE B 1 36 ? 10.305 -13.789 4.281 1 90.12 36 PHE B C 1
ATOM 2497 O O . PHE B 1 36 ? 9.359 -14.227 4.938 1 90.12 36 PHE B O 1
ATOM 2504 N N . ILE B 1 37 ? 10.93 -14.5 3.457 1 94.62 37 ILE B N 1
ATOM 2505 C CA . ILE B 1 37 ? 10.734 -15.938 3.326 1 94.62 37 ILE B CA 1
ATOM 2506 C C . ILE B 1 37 ? 11.898 -16.688 3.965 1 94.62 37 ILE B C 1
ATOM 2508 O O . ILE B 1 37 ? 13.062 -16.391 3.668 1 94.62 37 ILE B O 1
ATOM 2512 N N . ASP B 1 38 ? 11.578 -17.547 4.914 1 95.06 38 ASP B N 1
ATOM 2513 C CA . ASP B 1 38 ? 12.609 -18.344 5.574 1 95.06 38 ASP B CA 1
ATOM 2514 C C . ASP B 1 38 ? 12.242 -19.812 5.578 1 95.06 38 ASP B C 1
ATOM 2516 O O . ASP B 1 38 ? 11.336 -20.234 6.301 1 95.06 38 ASP B O 1
ATOM 2520 N N . PHE B 1 39 ? 12.977 -20.578 4.805 1 97.44 39 PHE B N 1
ATOM 2521 C CA . PHE B 1 39 ? 12.805 -22.016 4.723 1 97.44 39 PHE B CA 1
ATOM 2522 C C . PHE B 1 39 ? 14.055 -22.75 5.207 1 97.44 39 PHE B C 1
ATOM 2524 O O . PHE B 1 39 ? 14.352 -23.859 4.766 1 97.44 39 PHE B O 1
ATOM 2531 N N . ALA B 1 40 ? 14.766 -22.141 6.113 1 95.88 40 ALA B N 1
ATOM 2532 C CA . ALA B 1 40 ? 16.047 -22.672 6.578 1 95.88 40 ALA B CA 1
ATOM 2533 C C . ALA B 1 40 ? 15.859 -24.016 7.258 1 95.88 40 ALA B C 1
ATOM 2535 O O . ALA B 1 40 ? 16.766 -24.859 7.242 1 95.88 40 ALA B O 1
ATOM 2536 N N . ASN B 1 41 ? 14.727 -24.266 7.832 1 96.12 41 ASN B N 1
ATOM 2537 C CA . ASN B 1 41 ? 14.492 -25.531 8.547 1 96.12 41 ASN B CA 1
ATOM 2538 C C . ASN B 1 41 ? 13.547 -26.438 7.773 1 96.12 41 ASN B C 1
ATOM 2540 O O . ASN B 1 41 ? 12.898 -27.312 8.359 1 96.12 41 ASN B O 1
ATOM 2544 N N . VAL B 1 42 ? 13.406 -26.234 6.512 1 98.25 42 VAL B N 1
ATOM 2545 C CA . VAL B 1 42 ? 12.516 -27 5.641 1 98.25 42 VAL B CA 1
ATOM 2546 C C . VAL B 1 42 ? 13.344 -27.906 4.734 1 98.25 42 VAL B C 1
ATOM 2548 O O . VAL B 1 42 ? 14.391 -27.5 4.223 1 98.25 42 VAL B O 1
ATOM 2551 N N . LYS B 1 43 ? 12.961 -29.109 4.613 1 98.06 43 LYS B N 1
ATOM 2552 C CA . LYS B 1 43 ? 13.625 -30.031 3.695 1 98.06 43 LYS B CA 1
ATOM 2553 C C . LYS B 1 43 ? 12.758 -30.297 2.465 1 98.06 43 LYS B C 1
ATOM 2555 O O . LYS B 1 43 ? 13.141 -29.938 1.346 1 98.06 43 LYS B O 1
ATOM 2560 N N . ASP B 1 44 ? 11.539 -30.828 2.676 1 98.69 44 ASP B N 1
ATOM 2561 C CA . ASP B 1 44 ? 10.617 -31.125 1.582 1 98.69 44 ASP B CA 1
ATOM 2562 C C . ASP B 1 44 ? 9.633 -29.984 1.366 1 98.69 44 ASP B C 1
ATOM 2564 O O . ASP B 1 44 ? 8.719 -29.781 2.17 1 98.69 44 ASP B O 1
ATOM 2568 N N . LEU B 1 45 ? 9.766 -29.297 0.269 1 98.88 45 LEU B N 1
ATOM 2569 C CA . LEU B 1 45 ? 8.922 -28.141 -0.034 1 98.88 45 LEU B CA 1
ATOM 2570 C C . LEU B 1 45 ? 7.992 -28.438 -1.204 1 98.88 45 LEU B C 1
ATOM 2572 O O . LEU B 1 45 ? 8.43 -28.953 -2.236 1 98.88 45 LEU B O 1
ATOM 2576 N N . LEU B 1 46 ? 6.707 -28.172 -1.029 1 98.94 46 LEU B N 1
ATOM 2577 C CA . LEU B 1 46 ? 5.727 -28.219 -2.105 1 98.94 46 LEU B CA 1
ATOM 2578 C C . LEU B 1 46 ? 5.551 -26.844 -2.752 1 98.94 46 LEU B C 1
ATOM 2580 O O . LEU B 1 46 ? 5.199 -25.875 -2.076 1 98.94 46 LEU B O 1
ATOM 2584 N N . GLU B 1 47 ? 5.871 -26.75 -3.98 1 98.88 47 GLU B N 1
ATOM 2585 C CA . GLU B 1 47 ? 5.629 -25.531 -4.75 1 98.88 47 GLU B CA 1
ATOM 2586 C C . GLU B 1 47 ? 4.422 -25.688 -5.668 1 98.88 47 GLU B C 1
ATOM 2588 O O . GLU B 1 47 ? 4.398 -26.578 -6.523 1 98.88 47 GLU B O 1
ATOM 2593 N N . ILE B 1 48 ? 3.432 -24.844 -5.453 1 98.81 48 ILE B N 1
ATOM 2594 C CA . ILE B 1 48 ? 2.248 -24.844 -6.305 1 98.81 48 ILE B CA 1
ATOM 2595 C C . ILE B 1 48 ? 2.428 -23.844 -7.438 1 98.81 48 ILE B C 1
ATOM 2597 O O . ILE B 1 48 ? 2.693 -22.672 -7.191 1 98.81 48 ILE B O 1
ATOM 2601 N N . GLY B 1 49 ? 2.225 -24.266 -8.633 1 97.94 49 GLY B N 1
ATOM 2602 C CA . GLY B 1 49 ? 2.424 -23.391 -9.781 1 97.94 49 GLY B CA 1
ATOM 2603 C C . GLY B 1 49 ? 3.883 -23.078 -10.047 1 97.94 49 GLY B C 1
ATOM 2604 O O . GLY B 1 49 ? 4.273 -21.906 -10.086 1 97.94 49 GLY B O 1
ATOM 2605 N N . SER B 1 50 ? 4.66 -24.094 -10.391 1 97.81 50 SER B N 1
ATOM 2606 C CA . SER B 1 50 ? 6.102 -23.906 -10.531 1 97.81 50 SER B CA 1
ATOM 2607 C C . SER B 1 50 ? 6.445 -23.172 -11.82 1 97.81 50 SER B C 1
ATOM 2609 O O . SER B 1 50 ? 7.547 -22.641 -11.961 1 97.81 50 SER B O 1
ATOM 2611 N N . GLY B 1 51 ? 5.508 -23.203 -12.812 1 96.31 51 GLY B N 1
ATOM 2612 C CA . GLY B 1 51 ? 5.805 -22.594 -14.102 1 96.31 51 GLY B CA 1
ATOM 2613 C C . GLY B 1 51 ? 7.074 -23.125 -14.734 1 96.31 51 GLY B C 1
ATOM 2614 O O . GLY B 1 51 ? 7.254 -24.344 -14.844 1 96.31 51 GLY B O 1
ATOM 2615 N N . VAL B 1 52 ? 7.926 -22.234 -15.172 1 96.62 52 VAL B N 1
ATOM 2616 C CA . VAL B 1 52 ? 9.156 -22.609 -15.859 1 96.62 52 VAL B CA 1
ATOM 2617 C C . VAL B 1 52 ? 10.281 -22.797 -14.836 1 96.62 52 VAL B C 1
ATOM 2619 O O . VAL B 1 52 ? 11.453 -22.828 -15.203 1 96.62 52 VAL B O 1
ATOM 2622 N N . GLY B 1 53 ? 9.953 -22.844 -13.57 1 97.56 53 GLY B N 1
ATOM 2623 C CA . GLY B 1 53 ? 10.914 -23.078 -12.508 1 97.56 53 GLY B CA 1
ATOM 2624 C C . GLY B 1 53 ? 11.656 -21.828 -12.078 1 97.56 53 GLY B C 1
ATOM 2625 O O . GLY B 1 53 ? 12.766 -21.906 -11.539 1 97.56 53 GLY B O 1
ATOM 2626 N N . ALA B 1 54 ? 11.086 -20.641 -12.383 1 96.5 54 ALA B N 1
ATOM 2627 C CA . ALA B 1 54 ? 11.766 -19.391 -12.062 1 96.5 54 ALA B CA 1
ATOM 2628 C C . ALA B 1 54 ? 11.914 -19.219 -10.555 1 96.5 54 ALA B C 1
ATOM 2630 O O . ALA B 1 54 ? 13 -18.891 -10.062 1 96.5 54 ALA B O 1
ATOM 2631 N N . GLN B 1 55 ? 10.828 -19.406 -9.812 1 97.62 55 GLN B N 1
ATOM 2632 C CA . GLN B 1 55 ? 10.906 -19.312 -8.352 1 97.62 55 GLN B CA 1
ATOM 2633 C C . GLN B 1 55 ? 11.656 -20.5 -7.773 1 97.62 55 GLN B C 1
ATOM 2635 O O . GLN B 1 55 ? 12.367 -20.375 -6.773 1 97.62 55 GLN B O 1
ATOM 2640 N N . THR B 1 56 ? 11.492 -21.672 -8.391 1 98.19 56 THR B N 1
ATOM 2641 C CA . THR B 1 56 ? 12.195 -22.875 -7.957 1 98.19 56 THR B CA 1
ATOM 2642 C C . THR B 1 56 ? 13.695 -22.641 -7.883 1 98.19 56 THR B C 1
ATOM 2644 O O . THR B 1 56 ? 14.344 -23 -6.898 1 98.19 56 THR B O 1
ATOM 2647 N N . GLU B 1 57 ? 14.211 -22.031 -8.938 1 97.56 57 GLU B N 1
ATOM 2648 C CA . GLU B 1 57 ? 15.641 -21.719 -8.992 1 97.56 57 GLU B CA 1
ATOM 2649 C C . GLU B 1 57 ? 16.078 -20.875 -7.801 1 97.56 57 GLU B C 1
ATOM 2651 O O . GLU B 1 57 ? 17.094 -21.156 -7.176 1 97.56 57 GLU B O 1
ATOM 2656 N N . ILE B 1 58 ? 15.344 -19.812 -7.469 1 97.75 58 ILE B N 1
ATOM 2657 C CA . ILE B 1 58 ? 15.68 -18.906 -6.383 1 97.75 58 ILE B CA 1
ATOM 2658 C C . ILE B 1 58 ? 15.594 -19.641 -5.047 1 97.75 58 ILE B C 1
ATOM 2660 O O . ILE B 1 58 ? 16.469 -19.484 -4.195 1 97.75 58 ILE B O 1
ATOM 2664 N N . LEU B 1 59 ? 14.547 -20.453 -4.891 1 98 59 LEU B N 1
ATOM 2665 C CA . LEU B 1 59 ? 14.367 -21.234 -3.672 1 98 59 LEU B CA 1
ATOM 2666 C C . LEU B 1 59 ? 15.57 -22.141 -3.416 1 98 59 LEU B C 1
ATOM 2668 O O . LEU B 1 59 ? 16.109 -22.156 -2.311 1 98 59 LEU B O 1
ATOM 2672 N N . LEU B 1 60 ? 15.992 -22.844 -4.418 1 97.62 60 LEU B N 1
ATOM 2673 C CA . LEU B 1 60 ? 17.078 -23.797 -4.273 1 97.62 60 LEU B CA 1
ATOM 2674 C C . LEU B 1 60 ? 18.406 -23.078 -4.031 1 97.62 60 LEU B C 1
ATOM 2676 O O . LEU B 1 60 ? 19.266 -23.578 -3.305 1 97.62 60 LEU B O 1
ATOM 2680 N N . ARG B 1 61 ? 18.578 -21.938 -4.668 1 96.81 61 ARG B N 1
ATOM 2681 C CA . ARG B 1 61 ? 19.797 -21.141 -4.461 1 96.81 61 ARG B CA 1
ATOM 2682 C C . ARG B 1 61 ? 19.859 -20.594 -3.041 1 96.81 61 ARG B C 1
ATOM 2684 O O . ARG B 1 61 ? 20.906 -20.641 -2.393 1 96.81 61 ARG B O 1
ATOM 2691 N N . ARG B 1 62 ? 18.797 -20.109 -2.488 1 96.81 62 ARG B N 1
ATOM 2692 C CA . ARG B 1 62 ? 18.766 -19.453 -1.184 1 96.81 62 ARG B CA 1
ATOM 2693 C C . ARG B 1 62 ? 18.75 -20.484 -0.057 1 96.81 62 ARG B C 1
ATOM 2695 O O . ARG B 1 62 ? 19.234 -20.219 1.04 1 96.81 62 ARG B O 1
ATOM 2702 N N . PHE B 1 63 ? 18.125 -21.609 -0.341 1 97.62 63 PHE B N 1
ATOM 2703 C CA . PHE B 1 63 ? 18 -22.672 0.637 1 97.62 63 PHE B CA 1
ATOM 2704 C C . PHE B 1 63 ? 18.469 -24 0.053 1 97.62 63 PHE B C 1
ATOM 2706 O O . PHE B 1 63 ? 17.641 -24.859 -0.283 1 97.62 63 PHE B O 1
ATOM 2713 N N . PRO B 1 64 ? 19.688 -24.297 0.132 1 96.88 64 PRO B N 1
ATOM 2714 C CA . PRO B 1 64 ? 20.281 -25.438 -0.59 1 96.88 64 PRO B CA 1
ATOM 2715 C C . PRO B 1 64 ? 19.828 -26.781 -0.042 1 96.88 64 PRO B C 1
ATOM 2717 O O . PRO B 1 64 ? 19.969 -27.812 -0.718 1 96.88 64 PRO B O 1
ATOM 2720 N N . GLN B 1 65 ? 19.359 -26.797 1.104 1 97.5 65 GLN B N 1
ATOM 2721 C CA . GLN B 1 65 ? 18.953 -28.062 1.711 1 97.5 65 GLN B CA 1
ATOM 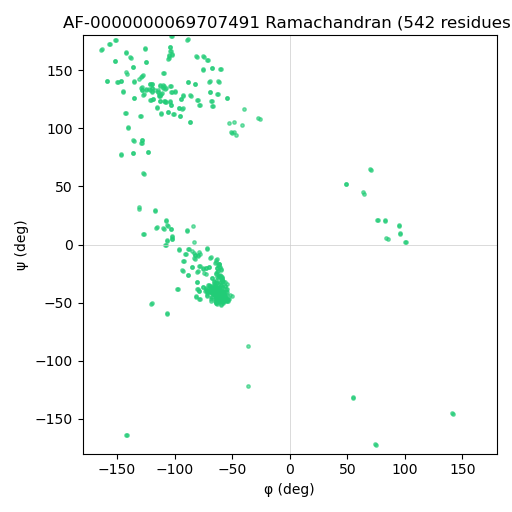2722 C C . GLN B 1 65 ? 17.578 -28.5 1.202 1 97.5 65 GLN B C 1
ATOM 2724 O O . GLN B 1 65 ? 17.156 -29.641 1.433 1 97.5 65 GLN B O 1
ATOM 2729 N N . LEU B 1 66 ? 16.906 -27.688 0.493 1 98.38 66 LEU B N 1
ATOM 2730 C CA . LEU B 1 66 ? 15.547 -27.953 0.056 1 98.38 66 LEU B CA 1
ATOM 2731 C C . LEU B 1 66 ? 15.516 -29.062 -0.99 1 98.38 66 LEU B C 1
ATOM 2733 O O . LEU B 1 66 ? 16.406 -29.141 -1.845 1 98.38 66 LEU B O 1
ATOM 2737 N N . GLN B 1 67 ? 14.562 -29.875 -0.874 1 98.69 67 GLN B N 1
ATOM 2738 C CA . GLN B 1 67 ? 14.023 -30.688 -1.963 1 98.69 67 GLN B CA 1
ATOM 2739 C C . GLN B 1 67 ? 12.648 -30.203 -2.391 1 98.69 67 GLN B C 1
ATOM 2741 O O . GLN B 1 67 ? 11.727 -30.141 -1.576 1 98.69 67 GLN B O 1
ATOM 2746 N N . VAL B 1 68 ? 12.508 -29.875 -3.678 1 98.81 68 VAL B N 1
ATOM 2747 C CA . VAL B 1 68 ? 11.297 -29.188 -4.113 1 98.81 68 VAL B CA 1
ATOM 2748 C C . VAL B 1 68 ? 10.477 -30.094 -5.027 1 98.81 68 VAL B C 1
ATOM 2750 O O . VAL B 1 68 ? 11.023 -30.719 -5.938 1 98.81 68 VAL B O 1
ATOM 2753 N N . THR B 1 69 ? 9.258 -30.234 -4.727 1 98.88 69 THR B N 1
ATOM 2754 C CA . THR B 1 69 ? 8.273 -30.781 -5.652 1 98.88 69 THR B CA 1
ATOM 2755 C C . THR B 1 69 ? 7.363 -29.672 -6.188 1 98.88 69 THR B C 1
ATOM 2757 O O . THR B 1 69 ? 6.598 -29.078 -5.434 1 98.88 69 THR B O 1
ATOM 2760 N N . GLY B 1 70 ? 7.469 -29.438 -7.438 1 98.75 70 GLY B N 1
ATOM 2761 C CA . GLY B 1 70 ? 6.645 -28.438 -8.078 1 98.75 70 GLY B CA 1
ATOM 2762 C C . GLY B 1 70 ? 5.445 -29.016 -8.805 1 98.75 70 GLY B C 1
ATOM 2763 O O . GLY B 1 70 ? 5.578 -29.969 -9.562 1 98.75 70 GLY B O 1
ATOM 2764 N N . VAL B 1 71 ? 4.297 -28.438 -8.555 1 98.62 71 VAL B N 1
ATOM 2765 C CA . VAL B 1 71 ? 3.074 -28.812 -9.258 1 98.62 71 VAL B CA 1
ATOM 2766 C C . VAL B 1 71 ? 2.756 -27.766 -10.328 1 98.62 71 VAL B C 1
ATOM 2768 O O . VAL B 1 71 ? 2.783 -26.562 -10.062 1 98.62 71 VAL B O 1
ATOM 2771 N N . GLU B 1 72 ? 2.502 -28.203 -11.453 1 97.75 72 GLU B N 1
ATOM 2772 C CA . GLU B 1 72 ? 2.199 -27.344 -12.594 1 97.75 72 GLU B CA 1
ATOM 2773 C C . GLU B 1 72 ? 1.195 -28 -13.531 1 97.75 72 GLU B C 1
ATOM 2775 O O . GLU B 1 72 ? 1.229 -29.219 -13.727 1 97.75 72 GLU B O 1
ATOM 2780 N N . TYR B 1 73 ? 0.295 -27.156 -14.023 1 96 73 TYR B N 1
ATOM 2781 C CA . TYR B 1 73 ? -0.802 -27.641 -14.844 1 96 73 TYR B CA 1
ATOM 2782 C C . TYR B 1 73 ? -0.344 -27.891 -16.281 1 96 73 TYR B C 1
ATOM 2784 O O . TYR B 1 73 ? -0.754 -28.875 -16.906 1 96 73 TYR B O 1
ATOM 2792 N N . GLU B 1 74 ? 0.502 -27.062 -16.828 1 94.12 74 GLU B N 1
ATOM 2793 C CA . GLU B 1 74 ? 0.854 -27.031 -18.234 1 94.12 74 GLU B CA 1
ATOM 2794 C C . GLU B 1 74 ? 2.115 -27.859 -18.5 1 94.12 74 GLU B C 1
ATOM 2796 O O . GLU B 1 74 ? 3.188 -27.547 -17.984 1 94.12 74 GLU B O 1
ATOM 2801 N N . ALA B 1 75 ? 2.025 -28.812 -19.422 1 95.38 75 ALA B N 1
ATOM 2802 C CA . ALA B 1 75 ? 3.131 -29.703 -19.734 1 95.38 75 ALA B CA 1
ATOM 2803 C C . ALA B 1 75 ? 4.312 -28.938 -20.328 1 95.38 75 ALA B C 1
ATOM 2805 O O . ALA B 1 75 ? 5.469 -29.266 -20.047 1 95.38 75 ALA B O 1
ATOM 2806 N N . LEU B 1 76 ? 4.008 -27.938 -21.109 1 93.56 76 LEU B N 1
ATOM 2807 C CA . LEU B 1 76 ? 5.066 -27.172 -21.75 1 93.56 76 LEU B CA 1
ATOM 2808 C C . LEU B 1 76 ? 5.895 -26.422 -20.719 1 93.56 76 LEU B C 1
ATOM 2810 O O . LEU B 1 76 ? 7.105 -26.266 -20.891 1 93.56 76 LEU B O 1
ATOM 2814 N N . GLN B 1 77 ? 5.227 -25.891 -19.719 1 95.44 77 GLN B N 1
ATOM 2815 C CA . GLN B 1 77 ? 5.934 -25.203 -18.641 1 95.44 77 GLN B CA 1
ATOM 2816 C C . GLN B 1 77 ? 6.824 -26.172 -17.875 1 95.44 77 GLN B C 1
ATOM 2818 O O . GLN B 1 77 ? 7.949 -25.828 -17.5 1 95.44 77 GLN B O 1
ATOM 2823 N N . ILE B 1 78 ? 6.344 -27.375 -17.641 1 97 78 ILE B N 1
ATOM 2824 C CA . ILE B 1 78 ? 7.094 -28.391 -16.906 1 97 78 ILE B CA 1
ATOM 2825 C C . ILE B 1 78 ? 8.359 -28.75 -17.688 1 97 78 ILE B C 1
ATOM 2827 O O . ILE B 1 78 ? 9.445 -28.828 -17.094 1 97 78 ILE B O 1
ATOM 2831 N N . LYS B 1 79 ? 8.188 -28.984 -18.969 1 96.62 79 LYS B N 1
ATOM 2832 C CA . LYS B 1 79 ? 9.336 -29.312 -19.812 1 96.62 79 LYS B CA 1
ATOM 2833 C C . LYS B 1 79 ? 10.406 -28.234 -19.719 1 96.62 79 LYS B C 1
ATOM 2835 O O . LYS B 1 79 ? 11.594 -28.547 -19.562 1 96.62 79 LYS B O 1
ATOM 2840 N N . LYS B 1 80 ? 9.938 -27 -19.859 1 96.38 80 LYS B N 1
ATOM 2841 C CA . LYS B 1 80 ? 10.875 -25.875 -19.766 1 96.38 80 LYS B CA 1
ATOM 2842 C C . LYS B 1 80 ? 11.508 -25.797 -18.375 1 96.38 80 LYS B C 1
ATOM 2844 O O . LYS B 1 80 ? 12.695 -25.5 -18.25 1 96.38 80 LYS B O 1
ATOM 2849 N N . ALA B 1 81 ? 10.773 -26.031 -17.312 1 97.69 81 ALA B N 1
ATOM 2850 C CA . ALA B 1 81 ? 11.297 -26.031 -15.945 1 97.69 81 ALA B CA 1
ATOM 2851 C C . ALA B 1 81 ? 12.383 -27.094 -15.773 1 97.69 81 ALA B C 1
ATOM 2853 O O . ALA B 1 81 ? 13.43 -26.828 -15.188 1 97.69 81 ALA B O 1
ATOM 2854 N N . GLN B 1 82 ? 12.109 -28.281 -16.281 1 97.5 82 GLN B N 1
ATOM 2855 C CA . GLN B 1 82 ? 13.078 -29.375 -16.203 1 97.5 82 GLN B CA 1
ATOM 2856 C C . GLN B 1 82 ? 14.375 -29.016 -16.922 1 97.5 82 GLN B C 1
ATOM 2858 O O . GLN B 1 82 ? 15.469 -29.281 -16.422 1 97.5 82 GLN B O 1
ATOM 2863 N N . GLU B 1 83 ? 14.188 -28.438 -18.094 1 96.88 83 GLU B N 1
ATOM 2864 C CA . GLU B 1 83 ? 15.352 -27.984 -18.844 1 96.88 83 GLU B CA 1
ATOM 2865 C C . GLU B 1 83 ? 16.156 -26.953 -18.062 1 96.88 83 GLU B C 1
ATOM 2867 O O . GLU B 1 83 ? 17.375 -27.047 -17.969 1 96.88 83 GLU B O 1
ATOM 2872 N N . ASN B 1 84 ? 15.477 -25.969 -17.5 1 96.5 84 ASN B N 1
ATOM 2873 C CA . ASN B 1 84 ? 16.125 -24.906 -16.75 1 96.5 84 ASN B CA 1
ATOM 2874 C C . ASN B 1 84 ? 16.859 -25.469 -15.523 1 96.5 84 ASN B C 1
ATOM 2876 O O . ASN B 1 84 ? 18 -25.078 -15.25 1 96.5 84 ASN B O 1
ATOM 2880 N N . MET B 1 85 ? 16.234 -26.375 -14.82 1 97.44 85 MET B N 1
ATOM 2881 C CA . MET B 1 85 ? 16.844 -26.953 -13.625 1 97.44 85 MET B CA 1
ATOM 2882 C C . MET B 1 85 ? 18.047 -27.797 -13.984 1 97.44 85 MET B C 1
ATOM 2884 O O . MET B 1 85 ? 19.078 -27.75 -13.289 1 97.44 85 MET B O 1
ATOM 2888 N N . SER B 1 86 ? 17.891 -28.531 -15.047 1 96.94 86 SER B N 1
ATOM 2889 C CA . SER B 1 86 ? 19 -29.375 -15.508 1 96.94 86 SER B CA 1
ATOM 2890 C C . SER B 1 86 ? 20.219 -28.531 -15.852 1 96.94 86 SER B C 1
ATOM 2892 O O . SER B 1 86 ? 21.344 -28.875 -15.492 1 96.94 86 SER B O 1
ATOM 2894 N N . LYS B 1 87 ? 19.969 -27.438 -16.5 1 96.75 87 LYS B N 1
ATOM 2895 C CA . LYS B 1 87 ? 21.047 -26.531 -16.875 1 96.75 87 LYS B CA 1
ATOM 2896 C C . LYS B 1 87 ? 21.766 -25.984 -15.641 1 96.75 87 LYS B C 1
ATOM 2898 O O . LYS B 1 87 ? 22.953 -25.688 -15.695 1 96.75 87 LYS B O 1
ATOM 2903 N N . LEU B 1 88 ? 21.094 -25.906 -14.555 1 96.19 88 LEU B N 1
ATOM 2904 C CA . LEU B 1 88 ? 21.641 -25.359 -13.312 1 96.19 88 LEU B CA 1
ATOM 2905 C C . LEU B 1 88 ? 22.281 -26.469 -12.477 1 96.19 88 LEU B C 1
ATOM 2907 O O . LEU B 1 88 ? 22.844 -26.203 -11.414 1 96.19 88 LEU B O 1
ATOM 2911 N N . GLY B 1 89 ? 22.109 -27.703 -12.867 1 97 89 GLY B N 1
ATOM 2912 C CA . GLY B 1 89 ? 22.75 -28.828 -12.211 1 97 89 GLY B CA 1
ATOM 2913 C C . GLY B 1 89 ? 21.875 -29.5 -11.164 1 97 89 GLY B C 1
ATOM 2914 O O . GLY B 1 89 ? 22.359 -30.297 -10.359 1 97 89 GLY B O 1
ATOM 2915 N N . TYR B 1 90 ? 20.656 -29.109 -11.148 1 97.31 90 TYR B N 1
ATOM 2916 C CA . TYR B 1 90 ? 19.75 -29.734 -10.188 1 97.31 90 TYR B CA 1
ATOM 2917 C C . TYR B 1 90 ? 19.141 -31.016 -10.766 1 97.31 90 TYR B C 1
ATOM 2919 O O . TYR B 1 90 ? 18.562 -31 -11.852 1 97.31 90 TYR B O 1
ATOM 2927 N N . GLY B 1 91 ? 19.219 -32.094 -10.055 1 94.81 91 GLY B N 1
ATOM 2928 C CA . GLY B 1 91 ? 18.688 -33.375 -10.492 1 94.81 91 GLY B CA 1
ATOM 2929 C C . GLY B 1 91 ? 17.375 -33.75 -9.828 1 94.81 91 GLY B C 1
ATOM 2930 O O . GLY B 1 91 ? 16.828 -32.938 -9.07 1 94.81 91 GLY B O 1
ATOM 2931 N N . PRO B 1 92 ? 16.891 -34.875 -10.219 1 92.88 92 PRO B N 1
ATOM 2932 C CA . PRO B 1 92 ? 15.578 -35.312 -9.719 1 92.88 92 PRO B CA 1
ATOM 2933 C C . PRO B 1 92 ? 15.547 -35.469 -8.203 1 92.88 92 PRO B C 1
ATOM 2935 O O . PRO B 1 92 ? 14.477 -35.438 -7.598 1 92.88 92 PRO B O 1
ATOM 2938 N N . GLU B 1 93 ? 16.672 -35.594 -7.562 1 93.25 93 GLU B N 1
ATOM 2939 C CA . GLU B 1 93 ? 16.719 -35.719 -6.109 1 93.25 93 GLU B CA 1
ATOM 2940 C C . GLU B 1 93 ? 16.453 -34.375 -5.441 1 93.25 93 GLU B C 1
ATOM 2942 O O . GLU B 1 93 ? 16 -34.312 -4.293 1 93.25 93 GLU B O 1
ATOM 2947 N N . LYS B 1 94 ? 16.719 -33.344 -6.141 1 96.94 94 LYS B N 1
ATOM 2948 C CA . LYS B 1 94 ? 16.562 -31.984 -5.602 1 96.94 94 LYS B CA 1
ATOM 2949 C C . LYS B 1 94 ? 15.219 -31.375 -6.012 1 96.94 94 LYS B C 1
ATOM 2951 O O . LYS B 1 94 ? 14.609 -30.625 -5.246 1 96.94 94 LYS B O 1
ATOM 2956 N N . VAL B 1 95 ? 14.836 -31.656 -7.234 1 98.38 95 VAL B N 1
ATOM 2957 C CA . VAL B 1 95 ? 13.617 -31.016 -7.734 1 98.38 95 VAL B CA 1
ATOM 2958 C C . VAL B 1 95 ? 12.867 -31.984 -8.641 1 98.38 95 VAL B C 1
ATOM 2960 O O . VAL B 1 95 ? 13.477 -32.688 -9.453 1 98.38 95 VAL B O 1
ATOM 2963 N N . ARG B 1 96 ? 11.664 -32.156 -8.469 1 97.5 96 ARG B N 1
ATOM 2964 C CA . ARG B 1 96 ? 10.766 -32.875 -9.344 1 97.5 96 ARG B CA 1
ATOM 2965 C C . ARG B 1 96 ? 9.523 -32.062 -9.672 1 97.5 96 ARG B C 1
ATOM 2967 O O . ARG B 1 96 ? 9.008 -31.344 -8.828 1 97.5 96 ARG B O 1
ATOM 2974 N N . PHE B 1 97 ? 9.039 -32.188 -10.883 1 98.44 97 PHE B N 1
ATOM 2975 C CA . PHE B 1 97 ? 7.84 -31.484 -11.32 1 98.44 97 PHE B CA 1
ATOM 2976 C C . PHE B 1 97 ? 6.738 -32.469 -11.672 1 98.44 97 PHE B C 1
ATOM 2978 O O . PHE B 1 97 ? 6.992 -33.469 -12.352 1 98.44 97 PHE B O 1
ATOM 2985 N N . ILE B 1 98 ? 5.559 -32.219 -11.18 1 98 98 ILE B N 1
ATOM 2986 C CA . ILE B 1 98 ? 4.406 -33.094 -11.414 1 98 98 ILE B CA 1
ATOM 2987 C C . ILE B 1 98 ? 3.311 -32.312 -12.133 1 98 98 ILE B C 1
ATOM 2989 O O . ILE B 1 98 ? 3.027 -31.156 -11.781 1 98 98 ILE B O 1
ATOM 2993 N N . GLN B 1 99 ? 2.734 -32.938 -13.156 1 98.31 99 GLN B N 1
ATOM 2994 C CA . GLN B 1 99 ? 1.631 -32.312 -13.875 1 98.31 99 GLN B CA 1
ATOM 2995 C C . GLN B 1 99 ? 0.293 -32.625 -13.203 1 98.31 99 GLN B C 1
ATOM 2997 O O . GLN B 1 99 ? -0.214 -33.719 -13.312 1 98.31 99 GLN B O 1
ATOM 3002 N N . GLN B 1 100 ? -0.259 -31.656 -12.523 1 97.94 100 GLN B N 1
ATOM 3003 C CA . GLN B 1 100 ? -1.555 -31.812 -11.875 1 97.94 100 GLN B CA 1
ATOM 3004 C C . GLN B 1 100 ? -2.283 -30.469 -11.766 1 97.94 100 GLN B C 1
ATOM 3006 O O . GLN B 1 100 ? -1.668 -29.422 -11.906 1 97.94 100 GLN B O 1
ATOM 3011 N N . ASP B 1 101 ? -3.588 -30.562 -11.633 1 97.5 101 ASP B N 1
ATOM 3012 C CA . ASP B 1 101 ? -4.426 -29.422 -11.305 1 97.5 101 ASP B CA 1
ATOM 3013 C C . ASP B 1 101 ? -4.352 -29.094 -9.812 1 97.5 101 ASP B C 1
ATOM 3015 O O . ASP B 1 101 ? -4.668 -29.938 -8.969 1 97.5 101 ASP B O 1
ATOM 3019 N N . ALA B 1 102 ? -3.92 -27.922 -9.516 1 97.62 102 ALA B N 1
ATOM 3020 C CA . ALA B 1 102 ? -3.705 -27.516 -8.133 1 97.62 102 ALA B CA 1
ATOM 3021 C C . ALA B 1 102 ? -5.004 -27.594 -7.332 1 97.62 102 ALA B C 1
ATOM 3023 O O . ALA B 1 102 ? -4.98 -27.641 -6.098 1 97.62 102 ALA B O 1
ATOM 3024 N N . THR B 1 103 ? -6.176 -27.578 -7.98 1 97.69 103 THR B N 1
ATOM 3025 C CA . THR B 1 103 ? -7.457 -27.609 -7.293 1 97.69 103 THR B CA 1
ATOM 3026 C C . THR B 1 103 ? -7.84 -29.031 -6.918 1 97.69 103 THR B C 1
ATOM 3028 O O . THR B 1 103 ? -8.836 -29.25 -6.223 1 97.69 103 THR B O 1
ATOM 3031 N N . ALA B 1 104 ? -7.098 -29.969 -7.41 1 97.44 104 ALA B N 1
ATOM 3032 C CA . ALA B 1 104 ? -7.367 -31.391 -7.152 1 97.44 104 ALA B CA 1
ATOM 3033 C C . ALA B 1 104 ? -6.07 -32.188 -7.094 1 97.44 104 ALA B C 1
ATOM 3035 O O . ALA B 1 104 ? -5.785 -33 -7.988 1 97.44 104 ALA B O 1
ATOM 3036 N N . LEU B 1 105 ? -5.387 -32.094 -5.984 1 98.25 105 LEU B N 1
ATOM 3037 C CA . LEU B 1 105 ? -4.059 -32.688 -5.848 1 98.25 105 LEU B CA 1
ATOM 3038 C C . LEU B 1 105 ? -4.152 -34.125 -5.375 1 98.25 105 LEU B C 1
ATOM 3040 O O . LEU B 1 105 ? -5.051 -34.469 -4.609 1 98.25 105 LEU B O 1
ATOM 3044 N N . ASP B 1 106 ? -3.357 -34.969 -5.902 1 98.31 106 ASP B N 1
ATOM 3045 C CA . ASP B 1 106 ? -3.098 -36.344 -5.465 1 98.31 106 ASP B CA 1
ATOM 3046 C C . ASP B 1 106 ? -1.602 -36.656 -5.473 1 98.31 106 ASP B C 1
ATOM 3048 O O . ASP B 1 106 ? -1.067 -37.125 -6.469 1 98.31 106 ASP B O 1
ATOM 3052 N N . LEU B 1 107 ? -0.99 -36.375 -4.359 1 98.25 107 LEU B N 1
ATOM 3053 C CA . LEU B 1 107 ? 0.459 -36.5 -4.238 1 98.25 107 LEU B CA 1
ATOM 3054 C C . LEU B 1 107 ? 0.841 -37.719 -3.436 1 98.25 107 LEU B C 1
ATOM 3056 O O . LEU B 1 107 ? 0.011 -38.281 -2.711 1 98.25 107 LEU B O 1
ATOM 3060 N N . ASP B 1 108 ? 2.074 -38.156 -3.543 1 96.81 108 ASP B N 1
ATOM 3061 C CA . ASP B 1 108 ? 2.49 -39.438 -3.02 1 96.81 108 ASP B CA 1
ATOM 3062 C C . ASP B 1 108 ? 3.246 -39.281 -1.701 1 96.81 108 ASP B C 1
ATOM 3064 O O . ASP B 1 108 ? 3.793 -40.25 -1.175 1 96.81 108 ASP B O 1
ATOM 3068 N N . LYS B 1 109 ? 3.334 -38 -1.139 1 97.44 109 LYS B N 1
ATOM 3069 C CA . LYS B 1 109 ? 4.016 -37.75 0.127 1 97.44 109 LYS B CA 1
ATOM 3070 C C . LYS B 1 109 ? 3.498 -36.469 0.775 1 97.44 109 LYS B C 1
ATOM 3072 O O . LYS B 1 109 ? 2.666 -35.781 0.196 1 97.44 109 LYS B O 1
ATOM 3077 N N . THR B 1 110 ? 3.977 -36.25 2.049 1 98.38 110 THR B N 1
ATOM 3078 C CA . THR B 1 110 ? 3.674 -35 2.756 1 98.38 110 THR B CA 1
ATOM 3079 C C . THR B 1 110 ? 4.898 -34.094 2.797 1 98.38 110 THR B C 1
ATOM 3081 O O . THR B 1 110 ? 6.027 -34.562 2.6 1 98.38 110 THR B O 1
ATOM 3084 N N . PHE B 1 111 ? 4.688 -32.906 3.006 1 98.88 111 PHE B N 1
ATOM 3085 C CA . PHE B 1 111 ? 5.738 -31.906 2.887 1 98.88 111 PHE B CA 1
ATOM 3086 C C . PHE B 1 111 ? 5.875 -31.109 4.18 1 98.88 111 PHE B C 1
ATOM 3088 O O . PHE B 1 111 ? 4.914 -30.984 4.945 1 98.88 111 PHE B O 1
ATOM 3095 N N . ASP B 1 112 ? 7.098 -30.516 4.344 1 98.81 112 ASP B N 1
ATOM 3096 C CA . ASP B 1 112 ? 7.41 -29.719 5.523 1 98.81 112 ASP B CA 1
ATOM 3097 C C . ASP B 1 112 ? 6.84 -28.312 5.398 1 98.81 112 ASP B C 1
ATOM 3099 O O . ASP B 1 112 ? 6.641 -27.625 6.402 1 98.81 112 ASP B O 1
ATOM 3103 N N . ALA B 1 113 ? 6.621 -27.859 4.199 1 98.88 113 ALA B N 1
ATOM 3104 C CA . ALA B 1 113 ? 6.148 -26.5 3.902 1 98.88 113 ALA B CA 1
ATOM 3105 C C . ALA B 1 113 ? 5.598 -26.422 2.48 1 98.88 113 ALA B C 1
ATOM 3107 O O . ALA B 1 113 ? 5.781 -27.328 1.679 1 98.88 113 ALA B O 1
ATOM 3108 N N . ALA B 1 114 ? 4.953 -25.359 2.211 1 98.88 114 ALA B N 1
ATOM 3109 C CA . ALA B 1 114 ? 4.465 -25.094 0.862 1 98.88 114 ALA B CA 1
ATOM 3110 C C . ALA B 1 114 ? 4.73 -23.641 0.463 1 98.88 114 ALA B C 1
ATOM 3112 O O . ALA B 1 114 ? 4.84 -22.766 1.322 1 98.88 114 ALA B O 1
ATOM 3113 N N . PHE B 1 115 ? 4.848 -23.5 -0.805 1 98.81 115 PHE B N 1
ATOM 3114 C CA . PHE B 1 115 ? 5.168 -22.203 -1.393 1 98.81 115 PHE B CA 1
ATOM 3115 C C . PHE B 1 115 ? 4.293 -21.922 -2.607 1 98.81 115 PHE B C 1
ATOM 3117 O O . PHE B 1 115 ? 4.176 -22.766 -3.5 1 98.81 115 PHE B O 1
ATOM 3124 N N . ILE B 1 116 ? 3.607 -20.781 -2.619 1 98.81 116 ILE B N 1
ATOM 3125 C CA . ILE B 1 116 ? 2.822 -20.297 -3.746 1 98.81 116 ILE B CA 1
ATOM 3126 C C . ILE B 1 116 ? 3.254 -18.875 -4.09 1 98.81 116 ILE B C 1
ATOM 3128 O O . ILE B 1 116 ? 3.314 -18 -3.215 1 98.81 116 ILE B O 1
ATOM 3132 N N . CYS B 1 117 ? 3.547 -18.625 -5.328 1 98.31 117 CYS B N 1
ATOM 3133 C CA . CYS B 1 117 ? 3.936 -17.281 -5.762 1 98.31 117 CYS B CA 1
ATOM 3134 C C . CYS B 1 117 ? 3.375 -16.969 -7.145 1 98.31 117 CYS B C 1
ATOM 3136 O O . CYS B 1 117 ? 3.783 -17.578 -8.133 1 98.31 117 CYS B O 1
ATOM 3138 N N . TRP B 1 118 ? 2.424 -15.977 -7.207 1 97.56 118 TRP B N 1
ATOM 3139 C CA . TRP B 1 118 ? 1.831 -15.484 -8.445 1 97.56 118 TRP B CA 1
ATOM 3140 C C . TRP B 1 118 ? 1.03 -16.578 -9.141 1 97.56 118 TRP B C 1
ATOM 3142 O O . TRP B 1 118 ? 1.138 -16.766 -10.352 1 97.56 118 TRP B O 1
ATOM 3152 N N . VAL B 1 119 ? 0.236 -17.344 -8.406 1 98.12 119 VAL B N 1
ATOM 3153 C CA . VAL B 1 119 ? -0.498 -18.469 -8.977 1 98.12 119 VAL B CA 1
ATOM 3154 C C . VAL B 1 119 ? -1.998 -18.25 -8.789 1 98.12 119 VAL B C 1
ATOM 3156 O O . VAL B 1 119 ? -2.764 -18.312 -9.758 1 98.12 119 VAL B O 1
ATOM 3159 N N . LEU B 1 120 ? -2.422 -17.938 -7.531 1 98.62 120 LEU B N 1
ATOM 3160 C CA . LEU B 1 120 ? -3.836 -17.844 -7.18 1 98.62 120 LEU B CA 1
ATOM 3161 C C . LEU B 1 120 ? -4.531 -16.781 -8.008 1 98.62 120 LEU B C 1
ATOM 3163 O O . LEU B 1 120 ? -5.727 -16.875 -8.289 1 98.62 120 LEU B O 1
ATOM 3167 N N . GLU B 1 121 ? -3.805 -15.758 -8.477 1 98.38 121 GLU B N 1
ATOM 3168 C CA . GLU B 1 121 ? -4.371 -14.672 -9.273 1 98.38 121 GLU B CA 1
ATOM 3169 C C . GLU B 1 121 ? -4.957 -15.203 -10.586 1 98.38 121 GLU B C 1
ATOM 3171 O O . GLU B 1 121 ? -5.754 -14.523 -11.234 1 98.38 121 GLU B O 1
ATOM 3176 N N . HIS B 1 122 ? -4.578 -16.422 -10.977 1 97 122 HIS B N 1
ATOM 3177 C CA . HIS B 1 122 ? -5 -16.938 -12.273 1 97 122 HIS B CA 1
ATOM 3178 C C . HIS B 1 122 ? -6.035 -18.047 -12.117 1 97 122 HIS B C 1
ATOM 3180 O O . HIS B 1 122 ? -6.48 -18.641 -13.102 1 97 122 HIS B O 1
ATOM 3186 N N . ILE B 1 123 ? -6.387 -18.375 -10.906 1 96.31 123 ILE B N 1
ATOM 3187 C CA . ILE B 1 123 ? -7.258 -19.516 -10.648 1 96.31 123 ILE B CA 1
ATOM 3188 C C . ILE B 1 123 ? -8.602 -19.031 -10.109 1 96.31 123 ILE B C 1
ATOM 3190 O O . ILE B 1 123 ? -8.648 -18.312 -9.102 1 96.31 123 ILE B O 1
ATOM 3194 N N . PRO B 1 124 ? -9.688 -19.375 -10.742 1 93.94 124 PRO B N 1
ATOM 3195 C CA . PRO B 1 124 ? -11.016 -18.891 -10.352 1 93.94 124 PRO B CA 1
ATOM 3196 C C . PRO B 1 124 ? -11.375 -19.25 -8.914 1 93.94 124 PRO B C 1
ATOM 3198 O O . PRO B 1 124 ? -12.109 -18.5 -8.25 1 93.94 124 PRO B O 1
ATOM 3201 N N . ASP B 1 125 ? -10.883 -20.391 -8.398 1 95.12 125 ASP B N 1
ATOM 3202 C CA . ASP B 1 125 ? -11.203 -20.828 -7.043 1 95.12 125 ASP B CA 1
ATOM 3203 C C . ASP B 1 125 ? -9.938 -21.031 -6.215 1 95.12 125 ASP B C 1
ATOM 3205 O O . ASP B 1 125 ? -9.547 -22.156 -5.934 1 95.12 125 ASP B O 1
ATOM 3209 N N . PRO B 1 126 ? -9.438 -19.922 -5.758 1 97.62 126 PRO B N 1
ATOM 3210 C CA . PRO B 1 126 ? -8.172 -20.031 -5.027 1 97.62 126 PRO B CA 1
ATOM 3211 C C . PRO B 1 126 ? -8.312 -20.812 -3.721 1 97.62 126 PRO B C 1
ATOM 3213 O O . PRO B 1 126 ? -7.363 -21.469 -3.283 1 97.62 126 PRO B O 1
ATOM 3216 N N . VAL B 1 127 ? -9.461 -20.734 -3.057 1 98.06 127 VAL B N 1
ATOM 3217 C CA . VAL B 1 127 ? -9.664 -21.438 -1.799 1 98.06 127 VAL B CA 1
ATOM 3218 C C . VAL B 1 127 ? -9.547 -22.938 -2.031 1 98.06 127 VAL B C 1
ATOM 3220 O O . VAL B 1 127 ? -9.031 -23.672 -1.183 1 98.06 127 VAL B O 1
ATOM 3223 N N . ARG B 1 128 ? -10.016 -23.438 -3.145 1 98.38 128 ARG B N 1
ATOM 3224 C CA . ARG B 1 128 ? -9.938 -24.859 -3.477 1 98.38 128 ARG B CA 1
ATOM 3225 C C . ARG B 1 128 ? -8.484 -25.312 -3.584 1 98.38 128 ARG B C 1
ATOM 3227 O O . ARG B 1 128 ? -8.156 -26.438 -3.201 1 98.38 128 ARG B O 1
ATOM 3234 N N . VAL B 1 129 ? -7.637 -24.469 -4.125 1 98.69 129 VAL B N 1
ATOM 3235 C CA . VAL B 1 129 ? -6.215 -24.766 -4.207 1 98.69 129 VAL B CA 1
ATOM 3236 C C . VAL B 1 129 ? -5.637 -24.922 -2.801 1 98.69 129 VAL B C 1
ATOM 3238 O O . VAL B 1 129 ? -4.945 -25.906 -2.514 1 98.69 129 VAL B O 1
ATOM 3241 N N . LEU B 1 130 ? -5.984 -23.969 -1.934 1 98.88 130 LEU B N 1
ATOM 3242 C CA . LEU B 1 130 ? -5.473 -23.969 -0.567 1 98.88 130 LEU B CA 1
ATOM 3243 C C . LEU B 1 130 ? -5.977 -25.188 0.203 1 98.88 130 LEU B C 1
ATOM 3245 O O . LEU B 1 130 ? -5.23 -25.781 0.984 1 98.88 130 LEU B O 1
ATOM 3249 N N . LYS B 1 131 ? -7.176 -25.578 -0.042 1 98.75 131 LYS B N 1
ATOM 3250 C CA . LYS B 1 131 ? -7.75 -26.75 0.608 1 98.75 131 LYS B CA 1
ATOM 3251 C C . LYS B 1 131 ? -7.137 -28.047 0.057 1 98.75 131 LYS B C 1
ATOM 3253 O O . LYS B 1 131 ? -6.895 -28.984 0.806 1 98.75 131 LYS B O 1
ATOM 3258 N N . SER B 1 132 ? -6.926 -28.047 -1.251 1 98.56 132 SER B N 1
ATOM 3259 C CA . SER B 1 132 ? -6.41 -29.234 -1.924 1 98.56 132 SER B CA 1
ATOM 3260 C C . SER B 1 132 ? -5.008 -29.594 -1.435 1 98.56 132 SER B C 1
ATOM 3262 O O . SER B 1 132 ? -4.648 -30.766 -1.353 1 98.56 132 SER B O 1
ATOM 3264 N N . MET B 1 133 ? -4.23 -28.562 -1.095 1 98.12 133 MET B N 1
ATOM 3265 C CA . MET B 1 133 ? -2.834 -28.828 -0.756 1 98.12 133 MET B CA 1
ATOM 3266 C C . MET B 1 133 ? -2.693 -29.219 0.711 1 98.12 133 MET B C 1
ATOM 3268 O O . MET B 1 133 ? -1.727 -29.875 1.093 1 98.12 133 MET B O 1
ATOM 3272 N N . LYS B 1 134 ? -3.664 -28.906 1.519 1 98.31 134 LYS B N 1
ATOM 3273 C CA . LYS B 1 134 ? -3.559 -29 2.971 1 98.31 134 LYS B CA 1
ATOM 3274 C C . LYS B 1 134 ? -3.334 -30.453 3.408 1 98.31 134 LYS B C 1
ATOM 3276 O O . LYS B 1 134 ? -2.482 -30.719 4.258 1 98.31 134 LYS B O 1
ATOM 3281 N N . PRO B 1 135 ? -4.016 -31.484 2.779 1 98.31 135 PRO B N 1
ATOM 3282 C CA . PRO B 1 135 ? -3.828 -32.875 3.207 1 98.31 135 PRO B CA 1
ATOM 3283 C C . PRO B 1 135 ? -2.406 -33.375 2.973 1 98.31 135 PRO B C 1
ATOM 3285 O O . PRO B 1 135 ? -2.01 -34.406 3.535 1 98.31 135 PRO B O 1
ATOM 3288 N N . PHE B 1 136 ? -1.652 -32.719 2.205 1 98.81 136 PHE B N 1
ATOM 3289 C CA . PHE B 1 136 ? -0.314 -33.156 1.847 1 98.81 136 PHE B CA 1
ATOM 3290 C C . PHE B 1 136 ? 0.746 -32.406 2.627 1 98.81 136 PHE B C 1
ATOM 3292 O O . PHE B 1 136 ? 1.939 -32.5 2.344 1 98.81 136 PHE B O 1
ATOM 3299 N N . LEU B 1 137 ? 0.315 -31.594 3.58 1 98.81 137 LEU B N 1
ATOM 3300 C CA . LEU B 1 137 ? 1.222 -30.859 4.465 1 98.81 137 LEU B CA 1
ATOM 3301 C C . LEU B 1 137 ? 1.279 -31.531 5.84 1 98.81 137 LEU B C 1
ATOM 3303 O O . LEU B 1 137 ? 0.254 -31.969 6.363 1 98.81 137 LEU B O 1
ATOM 3307 N N . LYS B 1 138 ? 2.475 -31.625 6.328 1 98.62 138 LYS B N 1
ATOM 3308 C CA . LYS B 1 138 ? 2.604 -32.094 7.699 1 98.62 138 LYS B CA 1
ATOM 3309 C C . LYS B 1 138 ? 1.883 -31.172 8.672 1 98.62 138 LYS B C 1
ATOM 3311 O O . LYS B 1 138 ? 1.734 -29.984 8.414 1 98.62 138 LYS B O 1
ATOM 3316 N N . PRO B 1 139 ? 1.431 -31.797 9.789 1 97.25 139 PRO B N 1
ATOM 3317 C CA . PRO B 1 139 ? 0.809 -30.922 10.789 1 97.25 139 PRO B CA 1
ATOM 3318 C C . PRO B 1 139 ? 1.718 -29.766 11.219 1 97.25 139 PRO B C 1
ATOM 3320 O O . PRO B 1 139 ? 2.877 -30 11.57 1 97.25 139 PRO B O 1
ATOM 3323 N N . GLY B 1 140 ? 1.211 -28.578 11.109 1 97.19 140 GLY B N 1
ATOM 3324 C CA . GLY B 1 140 ? 1.986 -27.422 11.523 1 97.19 140 GLY B CA 1
ATOM 3325 C C . GLY B 1 140 ? 2.916 -26.906 10.445 1 97.19 140 GLY B C 1
ATOM 3326 O O . GLY B 1 140 ? 3.699 -25.984 10.68 1 97.19 140 GLY B O 1
ATOM 3327 N N . ALA B 1 141 ? 2.828 -27.484 9.281 1 98.44 141 ALA B N 1
ATOM 3328 C CA . ALA B 1 141 ? 3.678 -27.047 8.18 1 98.44 141 ALA B CA 1
ATOM 3329 C C . ALA B 1 141 ? 3.398 -25.594 7.816 1 98.44 141 ALA B C 1
ATOM 3331 O O . ALA B 1 141 ? 2.242 -25.156 7.781 1 98.44 141 ALA B O 1
ATOM 3332 N N . LYS B 1 142 ? 4.445 -24.875 7.52 1 98.31 142 LYS B N 1
ATOM 3333 C CA . LYS B 1 142 ? 4.359 -23.469 7.129 1 98.31 142 LYS B CA 1
ATOM 3334 C C . LYS B 1 142 ? 4.027 -23.328 5.645 1 98.31 142 LYS B C 1
ATOM 3336 O O . LYS B 1 142 ? 4.562 -24.062 4.812 1 98.31 142 LYS B O 1
ATOM 3341 N N . ILE B 1 143 ? 3.168 -22.422 5.359 1 98.44 143 ILE B N 1
ATOM 3342 C CA . ILE B 1 143 ? 2.947 -22.078 3.957 1 98.44 143 ILE B CA 1
ATOM 3343 C C . ILE B 1 143 ? 3.27 -20.609 3.725 1 98.44 143 ILE B C 1
ATOM 3345 O O . ILE B 1 143 ? 2.99 -19.766 4.578 1 98.44 143 ILE B O 1
ATOM 3349 N N . SER B 1 144 ? 3.91 -20.312 2.676 1 98.75 144 SER B N 1
ATOM 3350 C CA . SER B 1 144 ? 4.223 -18.953 2.213 1 98.75 144 SER B CA 1
ATOM 3351 C C . SER B 1 144 ? 3.527 -18.656 0.891 1 98.75 144 SER B C 1
ATOM 3353 O O . SER B 1 144 ? 3.76 -19.328 -0.111 1 98.75 144 SER B O 1
ATOM 3355 N N . VAL B 1 145 ? 2.66 -17.672 0.899 1 98.81 145 VAL B N 1
ATOM 3356 C CA . VAL B 1 145 ? 1.888 -17.297 -0.281 1 98.81 145 VAL B CA 1
ATOM 3357 C C . VAL B 1 145 ? 2.17 -15.844 -0.649 1 98.81 145 VAL B C 1
ATOM 3359 O O . VAL B 1 145 ? 2.084 -14.953 0.2 1 98.81 145 VAL B O 1
ATOM 3362 N N . THR B 1 146 ? 2.6 -15.594 -1.863 1 98.69 146 THR B N 1
ATOM 3363 C CA . THR B 1 146 ? 2.803 -14.25 -2.398 1 98.69 146 THR B CA 1
ATOM 3364 C C . THR B 1 146 ? 1.907 -14.016 -3.611 1 98.69 146 THR B C 1
ATOM 3366 O O . THR B 1 146 ? 1.95 -14.773 -4.582 1 98.69 146 THR B O 1
ATOM 3369 N N . GLU B 1 147 ? 1.111 -12.969 -3.582 1 98.75 147 GLU B N 1
ATOM 3370 C CA . GLU B 1 147 ? 0.172 -12.727 -4.672 1 98.75 147 GLU B CA 1
ATOM 3371 C C . GLU B 1 147 ? 0.063 -11.234 -4.984 1 98.75 147 GLU B C 1
ATOM 3373 O O . GLU B 1 147 ? 0.411 -10.398 -4.156 1 98.75 147 GLU B O 1
ATOM 3378 N N . VAL B 1 148 ? -0.483 -10.945 -6.066 1 98.5 148 VAL B N 1
ATOM 3379 C CA . VAL B 1 148 ? -0.576 -9.594 -6.613 1 98.5 148 VAL B CA 1
ATOM 3380 C C . VAL B 1 148 ? -1.645 -8.805 -5.859 1 98.5 148 VAL B C 1
ATOM 3382 O O . VAL B 1 148 ? -2.598 -9.383 -5.332 1 98.5 148 VAL B O 1
ATOM 3385 N N . PHE B 1 149 ? -1.479 -7.598 -5.793 1 98.75 149 PHE B N 1
ATOM 3386 C CA . PHE B 1 149 ? -2.445 -6.582 -5.387 1 98.75 149 PHE B CA 1
ATOM 3387 C C . PHE B 1 149 ? -2.389 -5.379 -6.32 1 98.75 149 PHE B C 1
ATOM 3389 O O . PHE B 1 149 ? -1.887 -4.316 -5.945 1 98.75 149 PHE B O 1
ATOM 3396 N N . ASN B 1 150 ? -3.016 -5.52 -7.496 1 98.69 150 ASN B N 1
ATOM 3397 C CA . ASN B 1 150 ? -2.783 -4.633 -8.633 1 98.69 150 ASN B CA 1
ATOM 3398 C C . ASN B 1 150 ? -3.414 -3.26 -8.414 1 98.69 150 ASN B C 1
ATOM 3400 O O . ASN B 1 150 ? -3.002 -2.275 -9.023 1 98.69 150 ASN B O 1
ATOM 3404 N N . SER B 1 151 ? -4.387 -3.156 -7.516 1 97.94 151 SER B N 1
ATOM 3405 C CA . SER B 1 151 ? -5.008 -1.87 -7.219 1 97.94 151 SER B CA 1
ATOM 3406 C C . SER B 1 151 ? -4.039 -0.938 -6.5 1 97.94 151 SER B C 1
ATOM 3408 O O . SER B 1 151 ? -4.293 0.262 -6.387 1 97.94 151 SER B O 1
ATOM 3410 N N . SER B 1 152 ? -2.914 -1.455 -6.062 1 98.31 152 SER B N 1
ATOM 3411 C CA . SER B 1 152 ? -1.943 -0.633 -5.348 1 98.31 152 SER B CA 1
ATOM 3412 C C . SER B 1 152 ? -1.05 0.134 -6.316 1 98.31 152 SER B C 1
ATOM 3414 O O . SER B 1 152 ? -0.332 1.053 -5.91 1 98.31 152 SER B O 1
ATOM 3416 N N . PHE B 1 153 ? -1.084 -0.177 -7.578 1 98.69 153 PHE B N 1
ATOM 3417 C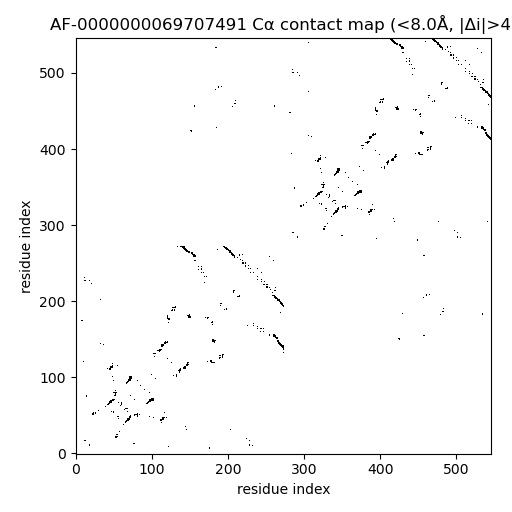 CA . PHE B 1 153 ? -0.19 0.419 -8.562 1 98.69 153 PHE B CA 1
ATOM 3418 C C . PHE B 1 153 ? -0.429 1.92 -8.672 1 98.69 153 PHE B C 1
ATOM 3420 O O . PHE B 1 153 ? -1.573 2.365 -8.789 1 98.69 153 PHE B O 1
ATOM 3427 N N . TYR B 1 154 ? 0.655 2.617 -8.57 1 98.44 154 TYR B N 1
ATOM 3428 C CA . TYR B 1 154 ? 0.595 4.07 -8.672 1 98.44 154 TYR B CA 1
ATOM 3429 C C . TYR B 1 154 ? 1.881 4.629 -9.273 1 98.44 154 TYR B C 1
ATOM 3431 O O . TYR B 1 154 ? 2.977 4.16 -8.953 1 98.44 154 TYR B O 1
ATOM 3439 N N . THR B 1 155 ? 1.722 5.613 -10.133 1 98.75 155 THR B N 1
ATOM 3440 C CA . THR B 1 155 ? 2.863 6.383 -10.609 1 98.75 155 THR B CA 1
ATOM 3441 C C . THR B 1 155 ? 2.619 7.879 -10.422 1 98.75 155 THR B C 1
ATOM 3443 O O . THR B 1 155 ? 1.48 8.344 -10.508 1 98.75 155 THR B O 1
ATOM 3446 N N . HIS B 1 156 ? 3.592 8.531 -10.156 1 98.25 156 HIS B N 1
ATOM 3447 C CA . HIS B 1 156 ? 3.625 9.984 -10.312 1 98.25 156 HIS B CA 1
ATOM 3448 C C . HIS B 1 156 ? 4.602 10.398 -11.406 1 98.25 156 HIS B C 1
ATOM 3450 O O . HIS B 1 156 ? 5.766 9.992 -11.391 1 98.25 156 HIS B O 1
ATOM 3456 N N . PRO B 1 157 ? 4.191 11.242 -12.414 1 97.88 157 PRO B N 1
ATOM 3457 C CA . PRO B 1 157 ? 2.83 11.75 -12.594 1 97.88 157 PRO B CA 1
ATOM 3458 C C . PRO B 1 157 ? 1.855 10.672 -13.062 1 97.88 157 PRO B C 1
ATOM 3460 O O . PRO B 1 157 ? 2.277 9.594 -13.477 1 97.88 157 PRO B O 1
ATOM 3463 N N . TYR B 1 158 ? 0.593 10.984 -12.805 1 96.88 158 TYR B N 1
ATOM 3464 C CA . TYR B 1 158 ? -0.477 10.18 -13.391 1 96.88 158 TYR B CA 1
ATOM 3465 C C . TYR B 1 158 ? -0.513 10.352 -14.906 1 96.88 158 TYR B C 1
ATOM 3467 O O . TYR B 1 158 ? -0.612 11.469 -15.406 1 96.88 158 TYR B O 1
ATOM 3475 N N . LEU B 1 159 ? -0.331 9.305 -15.617 1 98.06 159 LEU B N 1
ATOM 3476 C CA . LEU B 1 159 ? -0.48 9.289 -17.062 1 98.06 159 LEU B CA 1
ATOM 3477 C C . LEU B 1 159 ? -1.685 8.453 -17.484 1 98.06 159 LEU B C 1
ATOM 3479 O O . LEU B 1 159 ? -1.684 7.23 -17.312 1 98.06 159 LEU B O 1
ATOM 3483 N N . PRO B 1 160 ? -2.688 9.055 -18.016 1 97.62 160 PRO B N 1
ATOM 3484 C CA . PRO B 1 160 ? -3.91 8.328 -18.359 1 97.62 160 PRO B CA 1
ATOM 3485 C C . PRO B 1 160 ? -3.645 7.125 -19.266 1 97.62 160 PRO B C 1
ATOM 3487 O O . PRO B 1 160 ? -4.273 6.078 -19.109 1 97.62 160 PRO B O 1
ATOM 3490 N N . GLU B 1 161 ? -2.754 7.188 -20.219 1 98.5 161 GLU B N 1
ATOM 3491 C CA . GLU B 1 161 ? -2.488 6.102 -21.156 1 98.5 161 GLU B CA 1
ATOM 3492 C C . GLU B 1 161 ? -1.94 4.871 -20.438 1 98.5 161 GLU B C 1
ATOM 3494 O O . GLU B 1 161 ? -2.186 3.74 -20.875 1 98.5 161 GLU B O 1
ATOM 3499 N N . VAL B 1 162 ? -1.203 5.121 -19.406 1 98.75 162 VAL B N 1
ATOM 3500 C CA . VAL B 1 162 ? -0.645 4.02 -18.625 1 98.75 162 VAL B CA 1
ATOM 3501 C C . VAL B 1 162 ? -1.725 3.422 -17.719 1 98.75 162 VAL B C 1
ATOM 3503 O O . VAL B 1 162 ? -1.934 2.207 -17.719 1 98.75 162 VAL B O 1
ATOM 3506 N N . MET B 1 163 ? -2.451 4.281 -17.031 1 98.06 163 MET B N 1
ATOM 3507 C CA . MET B 1 163 ? -3.418 3.822 -16.047 1 98.06 163 MET B CA 1
ATOM 3508 C C . MET B 1 163 ? -4.641 3.207 -16.719 1 98.06 163 MET B C 1
ATOM 3510 O O . MET B 1 163 ? -5.227 2.254 -16.203 1 98.06 163 MET B O 1
ATOM 3514 N N . ASP B 1 164 ? -5.059 3.799 -17.828 1 97.94 164 ASP B N 1
ATOM 3515 C CA . ASP B 1 164 ? -6.164 3.211 -18.594 1 97.94 164 ASP B CA 1
ATOM 3516 C C . ASP B 1 164 ? -5.816 1.805 -19.062 1 97.94 164 ASP B C 1
ATOM 3518 O O . ASP B 1 164 ? -6.637 0.891 -18.969 1 97.94 164 ASP B O 1
ATOM 3522 N N . TYR B 1 165 ? -4.625 1.683 -19.625 1 98.69 165 TYR B N 1
ATOM 3523 C CA . TYR B 1 165 ? -4.172 0.369 -20.078 1 98.69 165 TYR B CA 1
ATOM 3524 C C . TYR B 1 165 ? -4.188 -0.63 -18.922 1 98.69 165 TYR B C 1
ATOM 3526 O O . TYR B 1 165 ? -4.68 -1.751 -19.078 1 98.69 165 TYR B O 1
ATOM 3534 N N . TRP B 1 166 ? -3.666 -0.226 -17.766 1 98.5 166 TRP B N 1
ATOM 3535 C CA . TRP B 1 166 ? -3.613 -1.072 -16.578 1 98.5 166 TRP B CA 1
ATOM 3536 C C . TRP B 1 166 ? -5.016 -1.505 -16.156 1 98.5 166 TRP B C 1
ATOM 3538 O O . TRP B 1 166 ? -5.223 -2.656 -15.766 1 98.5 166 TRP B O 1
ATOM 3548 N N . GLY B 1 167 ? -5.941 -0.575 -16.234 1 98.31 167 GLY B N 1
ATOM 3549 C CA . GLY B 1 167 ? -7.328 -0.901 -15.953 1 98.31 167 GLY B CA 1
ATOM 3550 C C . GLY B 1 167 ? -7.895 -1.966 -16.875 1 98.31 167 GLY B C 1
ATOM 3551 O O . GLY B 1 167 ? -8.547 -2.908 -16.406 1 98.31 167 GLY B O 1
ATOM 3552 N N . ILE B 1 168 ? -7.68 -1.8 -18.141 1 98.56 168 ILE B N 1
ATOM 3553 C CA . ILE B 1 168 ? -8.148 -2.762 -19.141 1 98.56 168 ILE B CA 1
ATOM 3554 C C . ILE B 1 168 ? -7.504 -4.121 -18.891 1 98.56 168 ILE B C 1
ATOM 3556 O O . ILE B 1 168 ? -8.18 -5.152 -18.906 1 98.56 168 ILE B O 1
ATOM 3560 N N . TYR B 1 169 ? -6.195 -4.09 -18.641 1 98.12 169 TYR B N 1
ATOM 3561 C CA . TYR B 1 169 ? -5.41 -5.281 -18.328 1 98.12 169 TYR B CA 1
ATOM 3562 C C . TYR B 1 169 ? -6.02 -6.055 -17.172 1 98.12 169 TYR B C 1
ATOM 3564 O O . TYR B 1 169 ? -6.266 -7.258 -17.281 1 98.12 169 TYR B O 1
ATOM 3572 N N . ASN B 1 170 ? -6.34 -5.387 -16.109 1 98.31 170 ASN B N 1
ATOM 3573 C CA . ASN B 1 170 ? -6.883 -6.008 -14.914 1 98.31 170 ASN B CA 1
ATOM 3574 C C . ASN B 1 170 ? -8.32 -6.484 -15.125 1 98.31 170 ASN B C 1
ATOM 3576 O O . ASN B 1 170 ? -8.703 -7.547 -14.641 1 98.31 170 ASN B O 1
ATOM 3580 N N . SER B 1 171 ? -9.07 -5.684 -15.82 1 97.81 171 SER B N 1
ATOM 3581 C CA . SER B 1 171 ? -10.445 -6.082 -16.109 1 97.81 171 SER B CA 1
ATOM 3582 C C . SER B 1 171 ? -10.484 -7.359 -16.953 1 97.81 171 SER B C 1
ATOM 3584 O O . SER B 1 171 ? -11.336 -8.219 -16.734 1 97.81 171 SER B O 1
ATOM 3586 N N . TYR B 1 172 ? -9.625 -7.434 -17.859 1 97.62 172 TYR B N 1
ATOM 3587 C CA . TYR B 1 172 ? -9.578 -8.633 -18.703 1 97.62 172 TYR B CA 1
ATOM 3588 C C . TYR B 1 172 ? -9.203 -9.859 -17.875 1 97.62 172 TYR B C 1
ATOM 3590 O O . TYR B 1 172 ? -9.789 -10.93 -18.047 1 97.62 172 TYR B O 1
ATOM 3598 N N . GLN B 1 173 ? -8.156 -9.734 -17.031 1 97.06 173 GLN B N 1
ATOM 3599 C CA . GLN B 1 173 ? -7.793 -10.844 -16.156 1 97.06 173 GLN B CA 1
ATOM 3600 C C . GLN B 1 173 ? -9.008 -11.367 -15.398 1 97.06 173 GLN B C 1
ATOM 3602 O O . GLN B 1 173 ? -9.195 -12.578 -15.273 1 97.06 173 GLN B O 1
ATOM 3607 N N . VAL B 1 174 ? -9.789 -10.477 -14.891 1 97.19 174 VAL B N 1
ATOM 3608 C CA . VAL B 1 174 ? -11.008 -10.867 -14.188 1 97.19 174 VAL B CA 1
ATOM 3609 C C . VAL B 1 174 ? -11.953 -11.594 -15.141 1 97.19 174 VAL B C 1
ATOM 3611 O O . VAL B 1 174 ? -12.547 -12.617 -14.773 1 97.19 174 VAL B O 1
ATOM 3614 N N . SER B 1 175 ? -12.102 -11.125 -16.344 1 96.5 175 SER B N 1
ATOM 3615 C CA . SER B 1 175 ? -13.047 -11.672 -17.312 1 96.5 175 SER B CA 1
ATOM 3616 C C . SER B 1 175 ? -12.695 -13.117 -17.656 1 96.5 175 SER B C 1
ATOM 3618 O O . SER B 1 175 ? -13.562 -13.898 -18.031 1 96.5 175 SER B O 1
ATOM 3620 N N . ILE B 1 176 ? -11.453 -13.477 -17.469 1 94.75 176 ILE B N 1
ATOM 3621 C CA . ILE B 1 176 ? -11.047 -14.836 -17.828 1 94.75 176 ILE B CA 1
ATOM 3622 C C . ILE B 1 176 ? -10.852 -15.672 -16.562 1 94.75 176 ILE B C 1
ATOM 3624 O O . ILE B 1 176 ? -10.141 -16.688 -16.594 1 94.75 176 ILE B O 1
ATOM 3628 N N . GLY B 1 177 ? -11.367 -15.172 -15.492 1 95.44 177 GLY B N 1
ATOM 3629 C CA . GLY B 1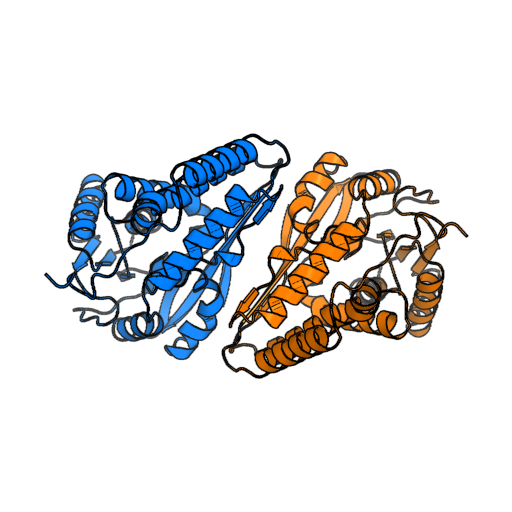 177 ? -11.484 -16 -14.297 1 95.44 177 GLY B CA 1
ATOM 3630 C C . GLY B 1 177 ? -10.398 -15.727 -13.273 1 95.44 177 GLY B C 1
ATOM 3631 O O . GLY B 1 177 ? -10.344 -16.391 -12.234 1 95.44 177 GLY B O 1
ATOM 3632 N N . GLY B 1 178 ? -9.477 -14.742 -13.531 1 97.31 178 GLY B N 1
ATOM 3633 C CA . GLY B 1 178 ? -8.438 -14.383 -12.578 1 97.31 178 GLY B CA 1
ATOM 3634 C C . GLY B 1 178 ? -8.883 -13.305 -11.602 1 97.31 178 GLY B C 1
ATOM 3635 O O . GLY B 1 178 ? -10.031 -12.867 -11.633 1 97.31 178 GLY B O 1
ATOM 3636 N N . ASP B 1 179 ? -8.031 -13.031 -10.727 1 98.12 179 ASP B N 1
ATOM 3637 C CA . ASP B 1 179 ? -8.266 -12 -9.719 1 98.12 179 ASP B CA 1
ATOM 3638 C C . ASP B 1 179 ? -6.992 -11.195 -9.461 1 98.12 179 ASP B C 1
ATOM 3640 O O . ASP B 1 179 ? -6.16 -11.586 -8.641 1 98.12 179 ASP B O 1
ATOM 3644 N N . PRO B 1 180 ? -6.922 -10.016 -10.055 1 98.38 180 PRO B N 1
ATOM 3645 C CA . PRO B 1 180 ? -5.719 -9.195 -9.906 1 98.38 180 PRO B CA 1
ATOM 3646 C C . PRO B 1 180 ? -5.59 -8.594 -8.508 1 98.38 180 PRO B C 1
ATOM 3648 O O . PRO B 1 180 ? -4.594 -7.934 -8.203 1 98.38 180 PRO B O 1
ATOM 3651 N N . GLN B 1 181 ? -6.605 -8.812 -7.59 1 98.5 181 GLN B N 1
ATOM 3652 C CA . GLN B 1 181 ? -6.59 -8.266 -6.234 1 98.5 181 GLN B CA 1
ATOM 3653 C C . GLN B 1 181 ? -6.535 -9.383 -5.195 1 98.5 181 GLN B C 1
ATOM 3655 O O . GLN B 1 181 ? -6.793 -9.141 -4.012 1 98.5 181 GLN B O 1
ATOM 3660 N N . VAL B 1 182 ? -6.223 -10.594 -5.586 1 98.69 182 VAL B N 1
ATOM 3661 C CA . VAL B 1 182 ? -6.344 -11.766 -4.727 1 98.69 182 VAL B CA 1
ATOM 3662 C C . VAL B 1 182 ? -5.469 -11.594 -3.488 1 98.69 182 VAL B C 1
ATOM 3664 O O . VAL B 1 182 ? -5.82 -12.062 -2.402 1 98.69 182 VAL B O 1
ATOM 3667 N N . GLY B 1 183 ? -4.316 -10.883 -3.668 1 98.81 183 GLY B N 1
ATOM 3668 C CA . GLY B 1 183 ? -3.441 -10.633 -2.533 1 98.81 183 GLY B CA 1
ATOM 3669 C C . GLY B 1 183 ? -4.148 -9.969 -1.369 1 98.81 183 GLY B C 1
ATOM 3670 O O . GLY B 1 183 ? -3.945 -10.344 -0.213 1 98.81 183 GLY B O 1
ATOM 3671 N N . ALA B 1 184 ? -5.023 -9.008 -1.642 1 98.62 184 ALA B N 1
ATOM 3672 C CA . ALA B 1 184 ? -5.742 -8.281 -0.596 1 98.62 184 ALA B CA 1
ATOM 3673 C C . ALA B 1 184 ? -6.637 -9.227 0.207 1 98.62 184 ALA B C 1
ATOM 3675 O O . ALA B 1 184 ? -6.977 -8.938 1.356 1 98.62 184 ALA B O 1
ATOM 3676 N N . LYS B 1 185 ? -6.957 -10.367 -0.337 1 98.56 185 LYS B N 1
ATOM 3677 C CA . LYS B 1 185 ? -7.957 -11.258 0.242 1 98.56 185 LYS B CA 1
ATOM 3678 C C . LYS B 1 185 ? -7.305 -12.484 0.877 1 98.56 185 LYS B C 1
ATOM 3680 O O . LYS B 1 185 ? -7.996 -13.383 1.352 1 98.56 185 LYS B O 1
ATOM 3685 N N . LEU B 1 186 ? -6.02 -12.539 0.885 1 98.81 186 LEU B N 1
ATOM 3686 C CA . LEU B 1 186 ? -5.301 -13.742 1.29 1 98.81 186 LEU B CA 1
ATOM 3687 C C . LEU B 1 186 ? -5.688 -14.156 2.707 1 98.81 186 LEU B C 1
ATOM 3689 O O . LEU B 1 186 ? -5.82 -15.344 2.998 1 98.81 186 LEU B O 1
ATOM 3693 N N . GLY B 1 187 ? -5.816 -13.148 3.609 1 98.75 187 GLY B N 1
ATOM 3694 C CA . GLY B 1 187 ? -6.199 -13.477 4.973 1 98.75 187 GLY B CA 1
ATOM 3695 C C . GLY B 1 187 ? -7.508 -14.242 5.055 1 98.75 187 GLY B C 1
ATOM 3696 O O . GLY B 1 187 ? -7.59 -15.273 5.727 1 98.75 187 GLY B O 1
ATOM 3697 N N . ASN B 1 188 ? -8.508 -13.781 4.371 1 98.75 188 ASN B N 1
ATOM 3698 C CA . ASN B 1 188 ? -9.812 -14.422 4.34 1 98.75 188 ASN B CA 1
ATOM 3699 C C . ASN B 1 188 ? -9.75 -15.797 3.689 1 98.75 188 ASN B C 1
ATOM 3701 O O . ASN B 1 188 ? -10.359 -16.75 4.176 1 98.75 188 ASN B O 1
ATOM 3705 N N . LEU B 1 189 ? -9.023 -15.914 2.584 1 98.69 189 LEU B N 1
ATOM 3706 C CA . LEU B 1 189 ? -8.914 -17.172 1.843 1 98.69 189 LEU B CA 1
ATOM 3707 C C . LEU B 1 189 ? -8.258 -18.25 2.693 1 98.69 189 LEU B C 1
ATOM 3709 O O . LEU B 1 189 ? -8.727 -19.391 2.732 1 98.69 189 LEU B O 1
ATOM 3713 N N . LEU B 1 190 ? -7.164 -17.875 3.354 1 98.81 190 LEU B N 1
ATOM 3714 C CA . LEU B 1 190 ? -6.438 -18.812 4.195 1 98.81 190 LEU B CA 1
ATOM 3715 C C . LEU B 1 190 ? -7.281 -19.234 5.391 1 98.81 190 LEU B C 1
ATOM 3717 O O . LEU B 1 190 ? -7.289 -20.422 5.77 1 98.81 190 LEU B O 1
ATOM 3721 N N . GLN B 1 191 ? -8.008 -18.25 5.965 1 98.25 191 GLN B N 1
ATOM 3722 C CA . GLN B 1 191 ? -8.906 -18.562 7.07 1 98.25 191 GLN B CA 1
ATOM 3723 C C . GLN B 1 191 ? -10 -19.516 6.633 1 98.25 191 GLN B C 1
ATOM 3725 O O . GLN B 1 191 ? -10.289 -20.5 7.324 1 98.25 191 GLN B O 1
ATOM 3730 N N . GLU B 1 192 ? -10.586 -19.266 5.531 1 98.12 192 GLU B N 1
ATOM 3731 C CA . GLU B 1 192 ? -11.641 -20.125 4.988 1 98.12 192 GLU B CA 1
ATOM 3732 C C . GLU B 1 192 ? -11.125 -21.531 4.715 1 98.12 192 GLU B C 1
ATOM 3734 O O . GLU B 1 192 ? -11.844 -22.516 4.914 1 98.12 192 GLU B O 1
ATOM 3739 N N . ALA B 1 193 ? -9.891 -21.641 4.266 1 98.56 193 ALA B N 1
ATOM 3740 C CA . ALA B 1 193 ? -9.281 -22.922 3.922 1 98.56 193 ALA B CA 1
ATOM 3741 C C . ALA B 1 193 ? -8.836 -23.672 5.176 1 98.56 193 ALA B C 1
ATOM 3743 O O . ALA B 1 193 ? -8.383 -24.812 5.094 1 98.56 193 ALA B O 1
ATOM 3744 N N . GLY B 1 194 ? -8.898 -23.047 6.344 1 98 194 GLY B N 1
ATOM 3745 C CA . GLY B 1 194 ? -8.672 -23.734 7.605 1 98 194 GLY B CA 1
ATOM 3746 C C . GLY B 1 194 ? -7.246 -23.625 8.102 1 98 194 GLY B C 1
ATOM 3747 O O . GLY B 1 194 ? -6.816 -24.406 8.953 1 98 194 GLY B O 1
ATOM 3748 N N . TYR B 1 195 ? -6.477 -22.703 7.566 1 98.62 195 TYR B N 1
ATOM 3749 C CA . TYR B 1 195 ? -5.125 -22.469 8.07 1 98.62 195 TYR B CA 1
ATOM 3750 C C . TYR B 1 195 ? -5.148 -21.609 9.32 1 98.62 195 TYR B C 1
ATOM 3752 O O . TYR B 1 195 ? -6.152 -20.953 9.617 1 98.62 195 TYR B O 1
ATOM 3760 N N . ARG B 1 196 ? -4.043 -21.672 10.039 1 98.12 196 ARG B N 1
ATOM 3761 C CA . ARG B 1 196 ? -3.975 -20.969 11.32 1 98.12 196 ARG B CA 1
ATOM 3762 C C . ARG B 1 196 ? -2.773 -20.031 11.367 1 98.12 196 ARG B C 1
ATOM 3764 O O . ARG B 1 196 ? -1.921 -20.062 10.477 1 98.12 196 ARG B O 1
ATOM 3771 N N . ASP B 1 197 ? -2.777 -19.172 12.43 1 98.19 197 ASP B N 1
ATOM 3772 C CA . ASP B 1 197 ? -1.674 -18.25 12.688 1 98.19 197 ASP B CA 1
ATOM 3773 C C . ASP B 1 197 ? -1.283 -17.484 11.414 1 98.19 197 ASP B C 1
ATOM 3775 O O . ASP B 1 197 ? -0.114 -17.484 11.023 1 98.19 197 ASP B O 1
ATOM 3779 N N . ILE B 1 198 ? -2.264 -16.891 10.805 1 98.69 198 ILE B N 1
ATOM 3780 C CA . ILE B 1 198 ? -2.113 -16.203 9.531 1 98.69 198 ILE B CA 1
ATOM 3781 C C . ILE B 1 198 ? -1.522 -14.812 9.766 1 98.69 198 ILE B C 1
ATOM 3783 O O . ILE B 1 198 ? -2.039 -14.039 10.57 1 98.69 198 ILE B O 1
ATOM 3787 N N . ASP B 1 199 ? -0.437 -14.539 9.125 1 98 199 ASP B N 1
ATOM 3788 C CA . ASP B 1 199 ? 0.181 -13.219 9.125 1 98 199 ASP B CA 1
ATOM 3789 C C . ASP B 1 199 ? 0.305 -12.664 7.703 1 98 199 ASP B C 1
ATOM 3791 O O . ASP B 1 199 ? 0.672 -13.398 6.781 1 98 199 ASP B O 1
ATOM 3795 N N . LEU B 1 200 ? -0.078 -11.453 7.531 1 98.12 200 LEU B N 1
ATOM 3796 C CA . LEU B 1 200 ? 0.042 -10.781 6.242 1 98.12 200 LEU B CA 1
ATOM 3797 C C . LEU B 1 200 ? 1.122 -9.711 6.285 1 98.12 200 LEU B C 1
ATOM 3799 O O . LEU B 1 200 ? 1.312 -9.055 7.312 1 98.12 200 LEU B O 1
ATOM 3803 N N . ARG B 1 201 ? 1.731 -9.555 5.164 1 95.88 201 ARG B N 1
ATOM 3804 C CA . ARG B 1 201 ? 2.678 -8.461 4.961 1 95.88 201 ARG B CA 1
ATOM 3805 C C . ARG B 1 201 ? 2.553 -7.887 3.555 1 95.88 201 ARG B C 1
ATOM 3807 O O . ARG B 1 201 ? 2.266 -8.609 2.604 1 95.88 201 ARG B O 1
ATOM 3814 N N . SER B 1 202 ? 2.795 -6.613 3.541 1 95.75 202 SER B N 1
ATOM 3815 C CA . SER B 1 202 ? 2.842 -5.934 2.25 1 95.75 202 SER B CA 1
ATOM 3816 C C . SER B 1 202 ? 4.281 -5.707 1.795 1 95.75 202 SER B C 1
ATOM 3818 O O . SER B 1 202 ? 5.043 -5.004 2.459 1 95.75 202 SER B O 1
ATOM 3820 N N . GLY B 1 203 ? 4.695 -6.379 0.754 1 95.5 203 GLY B N 1
ATOM 3821 C CA . GLY B 1 203 ? 5.969 -6.102 0.107 1 95.5 203 GLY B CA 1
ATOM 3822 C C . GLY B 1 203 ? 5.82 -5.344 -1.198 1 95.5 203 GLY B C 1
ATOM 3823 O O . GLY B 1 203 ? 4.703 -5.113 -1.667 1 95.5 203 GLY B O 1
ATOM 3824 N N . GLY B 1 204 ? 6.938 -4.867 -1.757 1 96.25 204 GLY B N 1
ATOM 3825 C CA . GLY B 1 204 ? 6.871 -4.184 -3.039 1 96.25 204 GLY B CA 1
ATOM 3826 C C . GLY B 1 204 ? 7.797 -2.986 -3.125 1 96.25 204 GLY B C 1
ATOM 3827 O O . GLY B 1 204 ? 8.914 -3.023 -2.611 1 96.25 204 GLY B O 1
ATOM 3828 N N . PHE B 1 205 ? 7.27 -1.98 -3.863 1 97.12 205 PHE B N 1
ATOM 3829 C CA . PHE B 1 205 ? 8.172 -0.907 -4.258 1 97.12 205 PHE B CA 1
ATOM 3830 C C . PHE B 1 205 ? 7.586 0.453 -3.898 1 97.12 205 PHE B C 1
ATOM 3832 O O . PHE B 1 205 ? 6.383 0.675 -4.043 1 97.12 205 PHE B O 1
ATOM 3839 N N . HIS B 1 206 ? 8.32 1.284 -3.365 1 98.38 206 HIS B N 1
ATOM 3840 C CA . HIS B 1 206 ? 8.18 2.734 -3.307 1 98.38 206 HIS B CA 1
ATOM 3841 C C . HIS B 1 206 ? 9.461 3.432 -3.76 1 98.38 206 HIS B C 1
ATOM 3843 O O . HIS B 1 206 ? 10.328 3.734 -2.939 1 98.38 206 HIS B O 1
ATOM 3849 N N . LEU B 1 207 ? 9.523 3.691 -5.082 1 98.38 207 LEU B N 1
ATOM 3850 C CA . LEU B 1 207 ? 10.75 4.18 -5.703 1 98.38 207 LEU B CA 1
ATOM 3851 C C . LEU B 1 207 ? 10.602 5.633 -6.141 1 98.38 207 LEU B C 1
ATOM 3853 O O . LEU B 1 207 ? 9.547 6.027 -6.645 1 98.38 207 LEU B O 1
ATOM 3857 N N . ASP B 1 208 ? 11.57 6.371 -5.844 1 98.44 208 ASP B N 1
ATOM 3858 C CA . ASP B 1 208 ? 11.578 7.785 -6.215 1 98.44 208 ASP B CA 1
ATOM 3859 C C . ASP B 1 208 ? 12.977 8.234 -6.645 1 98.44 208 ASP B C 1
ATOM 3861 O O . ASP B 1 208 ? 13.797 7.41 -7.051 1 98.44 208 ASP B O 1
ATOM 3865 N N . SER B 1 209 ? 13.234 9.562 -6.707 1 97.44 209 SER B N 1
ATOM 3866 C CA . SER B 1 209 ? 14.453 10.117 -7.281 1 97.44 209 SER B CA 1
ATOM 3867 C C . SER B 1 209 ? 15.688 9.648 -6.516 1 97.44 209 SER B C 1
ATOM 3869 O O . SER B 1 209 ? 16.812 9.758 -7.016 1 97.44 209 SER B O 1
ATOM 3871 N N . ARG B 1 210 ? 15.57 9.141 -5.324 1 97.19 210 ARG B N 1
ATOM 3872 C CA . ARG B 1 210 ? 16.688 8.734 -4.473 1 97.19 210 ARG B CA 1
ATOM 3873 C C . ARG B 1 210 ? 17.25 7.383 -4.918 1 97.19 210 ARG B C 1
ATOM 3875 O O . ARG B 1 210 ? 18.359 7.012 -4.531 1 97.19 210 ARG B O 1
ATOM 3882 N N . MET B 1 211 ? 16.453 6.598 -5.715 1 96.5 211 MET B N 1
ATOM 3883 C CA . MET B 1 211 ? 16.844 5.273 -6.195 1 96.5 211 MET B CA 1
ATOM 3884 C C . MET B 1 211 ? 16.719 5.184 -7.711 1 96.5 211 MET B C 1
ATOM 3886 O O . MET B 1 211 ? 15.984 4.332 -8.227 1 96.5 211 MET B O 1
ATOM 3890 N N . PRO B 1 212 ? 17.453 6.008 -8.445 1 96.56 212 PRO B N 1
ATOM 3891 C CA . PRO B 1 212 ? 17.219 6.148 -9.883 1 96.56 212 PRO B CA 1
ATOM 3892 C C . PRO B 1 212 ? 17.438 4.844 -10.648 1 96.56 212 PRO B C 1
ATOM 3894 O O . PRO B 1 212 ? 16.672 4.531 -11.57 1 96.56 212 PRO B O 1
ATOM 3897 N N . ASP B 1 213 ? 18.453 4.023 -10.328 1 97 213 ASP B N 1
ATOM 3898 C CA . ASP B 1 213 ? 18.734 2.791 -11.062 1 97 213 ASP B CA 1
ATOM 3899 C C . ASP B 1 213 ? 17.625 1.755 -10.828 1 97 213 ASP B C 1
ATOM 3901 O O . ASP B 1 213 ? 17.156 1.118 -11.773 1 97 213 ASP B O 1
ATOM 3905 N N . GLU B 1 214 ? 17.281 1.564 -9.578 1 96.75 214 GLU B N 1
ATOM 3906 C CA . GLU B 1 214 ? 16.188 0.643 -9.25 1 96.75 214 GLU B CA 1
ATOM 3907 C C . GLU B 1 214 ? 14.883 1.077 -9.914 1 96.75 214 GLU B C 1
ATOM 3909 O O . GLU B 1 214 ? 14.141 0.245 -10.43 1 96.75 214 GLU B O 1
ATOM 3914 N N . LYS B 1 215 ? 14.633 2.383 -9.836 1 97.62 215 LYS B N 1
ATOM 3915 C CA . LYS B 1 215 ? 13.43 2.932 -10.453 1 97.62 215 LYS B CA 1
ATOM 3916 C C . LYS B 1 215 ? 13.391 2.621 -11.945 1 97.62 215 LYS B C 1
ATOM 3918 O O . LYS B 1 215 ? 12.375 2.154 -12.461 1 97.62 215 LYS B O 1
ATOM 3923 N N . GLN B 1 216 ? 14.484 2.803 -12.68 1 97.56 216 GLN B N 1
ATOM 3924 C CA . GLN B 1 216 ? 14.562 2.516 -14.102 1 97.56 216 GLN B CA 1
ATOM 3925 C C . GLN B 1 216 ? 14.305 1.037 -14.383 1 97.56 216 GLN B C 1
ATOM 3927 O O . GLN B 1 216 ? 13.562 0.695 -15.305 1 97.56 216 GLN B O 1
ATOM 3932 N N . THR B 1 217 ? 14.906 0.217 -13.57 1 97.06 217 THR B N 1
ATOM 3933 C CA . THR B 1 217 ? 14.758 -1.227 -13.719 1 97.06 217 THR B CA 1
ATOM 3934 C C . THR B 1 217 ? 13.305 -1.646 -13.539 1 97.06 217 THR B C 1
ATOM 3936 O O . THR B 1 217 ? 12.766 -2.406 -14.344 1 97.06 217 THR B O 1
ATOM 3939 N N . VAL B 1 218 ? 12.672 -1.12 -12.555 1 97.62 218 VAL B N 1
ATOM 3940 C CA . VAL B 1 218 ? 11.32 -1.554 -12.211 1 97.62 218 VAL B CA 1
ATOM 3941 C C . VAL B 1 218 ? 10.32 -0.987 -13.219 1 97.62 218 VAL B C 1
ATOM 3943 O O . VAL B 1 218 ? 9.359 -1.661 -13.602 1 97.62 218 VAL B O 1
ATOM 3946 N N . PHE B 1 219 ? 10.531 0.236 -13.703 1 98.25 219 PHE B N 1
ATOM 3947 C CA . PHE B 1 219 ? 9.672 0.769 -14.758 1 98.25 219 PHE B CA 1
ATOM 3948 C C . PHE B 1 219 ? 9.758 -0.09 -16.016 1 98.25 219 PHE B C 1
ATOM 3950 O O . PHE B 1 219 ? 8.742 -0.352 -16.672 1 98.25 219 PHE B O 1
ATOM 3957 N N . THR B 1 220 ? 10.977 -0.499 -16.344 1 97.25 220 THR B N 1
ATOM 3958 C CA . THR B 1 220 ? 11.164 -1.36 -17.5 1 97.25 220 THR B CA 1
ATOM 3959 C C . THR B 1 220 ? 10.477 -2.707 -17.297 1 97.25 220 THR B C 1
ATOM 3961 O O . THR B 1 220 ? 9.773 -3.195 -18.188 1 97.25 220 THR B O 1
ATOM 3964 N N . TYR B 1 221 ? 10.711 -3.271 -16.172 1 95.38 221 TYR B N 1
ATOM 3965 C CA . TYR B 1 221 ? 10.07 -4.535 -15.828 1 95.38 221 TYR B CA 1
ATOM 3966 C C . TYR B 1 221 ? 8.555 -4.43 -15.953 1 95.38 221 TYR B C 1
ATOM 3968 O O . TYR B 1 221 ? 7.914 -5.305 -16.547 1 95.38 221 TYR B O 1
ATOM 3976 N N . TRP B 1 222 ? 7.977 -3.348 -15.406 1 97.62 222 TRP B N 1
ATOM 3977 C CA . TRP B 1 222 ? 6.523 -3.191 -15.375 1 97.62 222 TRP B CA 1
ATOM 3978 C C . TRP B 1 222 ? 5.977 -2.957 -16.781 1 97.62 222 TRP B C 1
ATOM 3980 O O . TRP B 1 222 ? 4.895 -3.436 -17.125 1 97.62 222 TRP B O 1
ATOM 3990 N N . LYS B 1 223 ? 6.723 -2.184 -17.625 1 97.69 223 LYS B N 1
ATOM 3991 C CA . LYS B 1 223 ? 6.359 -2.004 -19.016 1 97.69 223 LYS B CA 1
ATOM 3992 C C . LYS B 1 223 ? 6.242 -3.346 -19.734 1 97.69 223 LYS B C 1
ATOM 3994 O O . LYS B 1 223 ? 5.273 -3.59 -20.453 1 97.69 223 LYS B O 1
ATOM 3999 N N . ASN B 1 224 ? 7.219 -4.176 -19.469 1 95.88 224 ASN B N 1
ATOM 4000 C CA . ASN B 1 224 ? 7.238 -5.488 -20.094 1 95.88 224 ASN B CA 1
ATOM 4001 C C . ASN B 1 224 ? 6.105 -6.375 -19.594 1 95.88 224 ASN B C 1
ATOM 4003 O O . ASN B 1 224 ? 5.496 -7.117 -20.375 1 95.88 224 ASN B O 1
ATOM 4007 N N . LEU B 1 225 ? 5.852 -6.32 -18.344 1 95.94 225 LEU B N 1
ATOM 4008 C CA . LEU B 1 225 ? 4.742 -7.07 -17.75 1 95.94 225 LEU B CA 1
ATOM 4009 C C . LEU B 1 225 ? 3.42 -6.684 -18.406 1 95.94 225 LEU B C 1
ATOM 4011 O O . LEU B 1 225 ? 2.67 -7.555 -18.859 1 95.94 225 LEU B O 1
ATOM 4015 N N . MET B 1 226 ? 3.139 -5.402 -18.5 1 97.06 226 MET B N 1
ATOM 4016 C CA . MET B 1 226 ? 1.899 -4.918 -19.109 1 97.06 226 MET B CA 1
ATOM 4017 C C . MET B 1 226 ? 1.839 -5.277 -20.594 1 97.06 226 MET B C 1
ATOM 4019 O O . MET B 1 226 ? 0.788 -5.68 -21.094 1 97.06 226 MET B O 1
ATOM 4023 N N . SER B 1 227 ? 2.973 -5.195 -21.25 1 96.62 227 SER B N 1
ATOM 4024 C CA . SER B 1 227 ? 3.043 -5.492 -22.672 1 96.62 227 SER B CA 1
ATOM 4025 C C . SER B 1 227 ? 2.783 -6.973 -22.953 1 96.62 227 SER B C 1
ATOM 4027 O O . SER B 1 227 ? 2.281 -7.332 -24.016 1 96.62 227 SER B O 1
ATOM 4029 N N . SER B 1 228 ? 3.115 -7.793 -22 1 94.38 228 SER B N 1
ATOM 4030 C CA . SER B 1 228 ? 3.006 -9.234 -22.188 1 94.38 228 SER B CA 1
ATOM 4031 C C . SER B 1 228 ? 1.555 -9.656 -22.391 1 94.38 228 SER B C 1
ATOM 4033 O O . SER B 1 228 ? 1.285 -10.703 -22.984 1 94.38 228 SER B O 1
ATOM 4035 N N . GLY B 1 229 ? 0.599 -8.859 -21.891 1 94.75 229 GLY B N 1
ATOM 4036 C CA . GLY B 1 229 ? -0.81 -9.164 -22.078 1 94.75 229 GLY B CA 1
ATOM 4037 C C . GLY B 1 229 ? -1.36 -8.664 -23.391 1 94.75 229 GLY B C 1
ATOM 4038 O O . GLY B 1 229 ? -2.479 -9.016 -23.781 1 94.75 229 GLY B O 1
ATOM 4039 N N . ALA B 1 230 ? -0.594 -7.91 -24.188 1 96.19 230 ALA B N 1
ATOM 4040 C CA . ALA B 1 230 ? -1.066 -7.152 -25.344 1 96.19 230 ALA B CA 1
ATOM 4041 C C . ALA B 1 230 ? -1.606 -8.086 -26.422 1 96.19 230 ALA B C 1
ATOM 4043 O O . ALA B 1 230 ? -2.66 -7.824 -27.016 1 96.19 230 ALA B O 1
ATOM 4044 N N . PRO B 1 231 ? -0.919 -9.211 -26.766 1 94.12 231 PRO B N 1
ATOM 4045 C CA . PRO B 1 231 ? -1.423 -10.062 -27.844 1 94.12 231 PRO B CA 1
ATOM 4046 C C . PRO B 1 231 ? -2.865 -10.508 -27.625 1 94.12 231 PRO B C 1
ATOM 4048 O O . PRO B 1 231 ? -3.695 -10.406 -28.531 1 94.12 231 PRO B O 1
ATOM 4051 N N . LEU B 1 232 ? -3.209 -10.914 -26.422 1 93.56 232 LEU B N 1
ATOM 4052 C CA . LEU B 1 232 ? -4.562 -11.375 -26.125 1 93.56 232 LEU B CA 1
ATOM 4053 C C . LEU B 1 232 ? -5.535 -10.203 -26.078 1 93.56 232 LEU B C 1
ATOM 4055 O O . LEU B 1 232 ? -6.672 -10.32 -26.547 1 93.56 232 LEU B O 1
ATOM 4059 N N . LEU B 1 233 ? -5.133 -9.07 -25.5 1 97 233 LEU B N 1
ATOM 4060 C CA . LEU B 1 233 ? -5.996 -7.895 -25.406 1 97 233 LEU B CA 1
ATOM 4061 C C . LEU B 1 233 ? -6.363 -7.379 -26.797 1 97 233 LEU B C 1
ATOM 4063 O O . LEU B 1 233 ? -7.508 -6.988 -27.031 1 97 233 LEU B O 1
ATOM 4067 N N . ILE B 1 234 ? -5.391 -7.371 -27.703 1 97.12 234 ILE B N 1
ATOM 4068 C CA . ILE B 1 234 ? -5.629 -6.93 -29.078 1 97.12 234 ILE B CA 1
ATOM 4069 C C . ILE B 1 234 ? -6.543 -7.926 -29.781 1 97.12 234 ILE B C 1
ATOM 4071 O O . ILE B 1 234 ? -7.492 -7.527 -30.469 1 97.12 234 ILE B O 1
ATOM 4075 N N . GLN B 1 235 ? -6.242 -9.227 -29.609 1 95.69 235 GLN B N 1
ATOM 4076 C CA . GLN B 1 235 ? -7.055 -10.273 -30.219 1 95.69 235 GLN B CA 1
ATOM 4077 C C . GLN B 1 235 ? -8.516 -10.141 -29.797 1 95.69 235 GLN B C 1
ATOM 4079 O O . GLN B 1 235 ? -9.422 -10.344 -30.625 1 95.69 235 GLN B O 1
ATOM 4084 N N . GLU B 1 236 ? -8.812 -9.719 -28.547 1 96.19 236 GLU B N 1
ATOM 4085 C CA . GLU B 1 236 ? -10.156 -9.609 -27.984 1 96.19 236 GLU B CA 1
ATOM 4086 C C . GLU B 1 236 ? -10.766 -8.242 -28.281 1 96.19 236 GLU B C 1
ATOM 4088 O O . GLU B 1 236 ? -11.891 -7.953 -27.875 1 96.19 236 GLU B O 1
ATOM 4093 N N . GLY B 1 237 ? -9.961 -7.371 -28.922 1 97.69 237 GLY B N 1
ATOM 4094 C CA . GLY B 1 237 ? -10.453 -6.062 -29.312 1 97.69 237 GLY B CA 1
ATOM 4095 C C . GLY B 1 237 ? -10.555 -5.086 -28.156 1 97.69 237 GLY B C 1
ATOM 4096 O O . GLY B 1 237 ? -11.336 -4.129 -28.219 1 97.69 237 GLY B O 1
ATOM 4097 N N . LEU B 1 238 ? -9.852 -5.344 -27.141 1 98.19 238 LEU B N 1
ATOM 4098 C CA . LEU B 1 238 ? -9.961 -4.52 -25.938 1 98.19 238 LEU B CA 1
ATOM 4099 C C . LEU B 1 238 ? -9.008 -3.332 -26 1 98.19 238 LEU B C 1
ATOM 4101 O O . LEU B 1 238 ? -9.219 -2.326 -25.328 1 98.19 238 LEU B O 1
ATOM 4105 N N . ILE B 1 239 ? -7.914 -3.486 -26.75 1 98.19 239 ILE B N 1
ATOM 4106 C CA . ILE B 1 239 ? -6.992 -2.381 -26.984 1 98.19 239 ILE B CA 1
ATOM 4107 C C . ILE B 1 239 ? -6.551 -2.385 -28.453 1 98.19 239 ILE B C 1
ATOM 4109 O O . ILE B 1 239 ? -6.703 -3.391 -29.141 1 98.19 239 ILE B O 1
ATOM 4113 N N . THR B 1 240 ? -6.066 -1.269 -28.875 1 98.38 240 THR B N 1
ATOM 4114 C CA . THR B 1 240 ? -5.445 -1.14 -30.188 1 98.38 240 THR B CA 1
ATOM 4115 C C . THR B 1 240 ? -3.926 -1.096 -30.078 1 98.38 240 THR B C 1
ATOM 4117 O O . THR B 1 240 ? -3.391 -0.912 -28.969 1 98.38 240 THR B O 1
ATOM 4120 N N . ALA B 1 241 ? -3.264 -1.255 -31.219 1 98 241 ALA B N 1
ATOM 4121 C CA . ALA B 1 241 ? -1.81 -1.112 -31.266 1 98 241 ALA B CA 1
ATOM 4122 C C . ALA B 1 241 ? -1.384 0.287 -30.828 1 98 241 ALA B C 1
ATOM 4124 O O . ALA B 1 241 ? -0.33 0.459 -30.219 1 98 241 ALA B O 1
ATOM 4125 N N . THR B 1 242 ? -2.184 1.248 -31.156 1 98.38 242 THR B N 1
ATOM 4126 C CA . THR B 1 242 ? -1.897 2.629 -30.781 1 98.38 242 THR B CA 1
ATOM 4127 C C . THR B 1 242 ? -1.932 2.801 -29.266 1 98.38 242 THR B C 1
ATOM 4129 O O . THR B 1 242 ? -1.079 3.482 -28.688 1 98.38 242 THR B O 1
ATOM 4132 N N . GLN B 1 243 ? -2.912 2.178 -28.609 1 98.5 243 GLN B N 1
ATOM 4133 C CA . GLN B 1 243 ? -3.016 2.24 -27.156 1 98.5 243 GLN B CA 1
ATOM 4134 C C . GLN B 1 243 ? -1.839 1.534 -26.5 1 98.5 243 GLN B C 1
ATOM 4136 O O . GLN B 1 243 ? -1.338 1.988 -25.469 1 98.5 243 GLN B O 1
ATOM 4141 N N . LEU B 1 244 ? -1.439 0.379 -27.078 1 98.69 244 LEU B N 1
ATOM 4142 C CA . LEU B 1 244 ? -0.257 -0.314 -26.578 1 98.69 244 LEU B CA 1
ATOM 4143 C C . LEU B 1 244 ? 0.974 0.583 -26.672 1 98.69 244 LEU B C 1
ATOM 4145 O O . LEU B 1 244 ? 1.719 0.714 -25.688 1 98.69 244 LEU B O 1
ATOM 4149 N N . LYS B 1 245 ? 1.198 1.188 -27.766 1 98.75 245 LYS B N 1
ATOM 4150 C CA . LYS B 1 245 ? 2.348 2.066 -27.969 1 98.75 245 LYS B CA 1
ATOM 4151 C C . LYS B 1 245 ? 2.295 3.26 -27.016 1 98.75 245 LYS B C 1
ATOM 4153 O O . LYS B 1 245 ? 3.322 3.674 -26.469 1 98.75 245 LYS B O 1
ATOM 4158 N N . ALA B 1 246 ? 1.141 3.834 -26.828 1 98.81 246 ALA B N 1
ATOM 4159 C CA . ALA B 1 246 ? 0.974 4.961 -25.906 1 98.81 246 ALA B CA 1
ATOM 4160 C C . ALA B 1 246 ? 1.362 4.578 -24.484 1 98.81 246 ALA B C 1
ATOM 4162 O O . ALA B 1 246 ? 2.021 5.352 -23.781 1 98.81 246 ALA B O 1
ATOM 4163 N N . MET B 1 247 ? 0.893 3.391 -24.047 1 98.88 247 MET B N 1
ATOM 4164 C CA . MET B 1 247 ? 1.265 2.893 -22.734 1 98.88 247 MET B CA 1
ATOM 4165 C C . MET B 1 247 ? 2.773 2.701 -22.625 1 98.88 247 MET B C 1
ATOM 4167 O O . MET B 1 247 ? 3.395 3.143 -21.656 1 98.88 247 MET B O 1
ATOM 4171 N N . GLN B 1 248 ? 3.398 2.053 -23.594 1 98.88 248 GLN B N 1
ATOM 4172 C CA . GLN B 1 248 ? 4.836 1.804 -23.578 1 98.88 248 GLN B CA 1
ATOM 4173 C C . GLN B 1 248 ? 5.621 3.113 -23.562 1 98.88 248 GLN B C 1
ATOM 4175 O O . GLN B 1 248 ? 6.578 3.254 -22.797 1 98.88 248 GLN B O 1
ATOM 4180 N N . ASP B 1 249 ? 5.184 4.109 -24.406 1 98.88 249 ASP B N 1
ATOM 4181 C CA . ASP B 1 249 ? 5.824 5.422 -24.422 1 98.88 249 ASP B CA 1
ATOM 4182 C C . ASP B 1 249 ? 5.66 6.129 -23.078 1 98.88 249 ASP B C 1
ATOM 4184 O O . ASP B 1 249 ? 6.578 6.805 -22.609 1 98.88 249 ASP B O 1
ATOM 4188 N N . GLY B 1 250 ? 4.43 6.02 -22.531 1 98.88 250 GLY B N 1
ATOM 4189 C CA . GLY B 1 250 ? 4.195 6.582 -21.219 1 98.88 250 GLY B CA 1
ATOM 4190 C C . GLY B 1 250 ? 5.121 6.023 -20.156 1 98.88 250 GLY B C 1
ATOM 4191 O O . GLY B 1 250 ? 5.691 6.773 -19.359 1 98.88 250 GLY B O 1
ATOM 4192 N N . MET B 1 251 ? 5.305 4.711 -20.172 1 98.81 251 MET B N 1
ATOM 4193 C CA . MET B 1 251 ? 6.195 4.059 -19.203 1 98.81 251 MET B CA 1
ATOM 4194 C C . MET B 1 251 ? 7.641 4.5 -19.422 1 98.81 251 MET B C 1
ATOM 4196 O O . MET B 1 251 ? 8.383 4.695 -18.453 1 98.81 251 MET B O 1
ATOM 4200 N N . ASP B 1 252 ? 8.031 4.652 -20.641 1 98.81 252 ASP B N 1
ATOM 4201 C CA . ASP B 1 252 ? 9.375 5.133 -20.953 1 98.81 252 ASP B CA 1
ATOM 4202 C C . ASP B 1 252 ? 9.57 6.562 -20.453 1 98.81 252 ASP B C 1
ATOM 4204 O O . ASP B 1 252 ? 10.641 6.898 -19.922 1 98.81 252 ASP B O 1
ATOM 4208 N N . ARG B 1 253 ?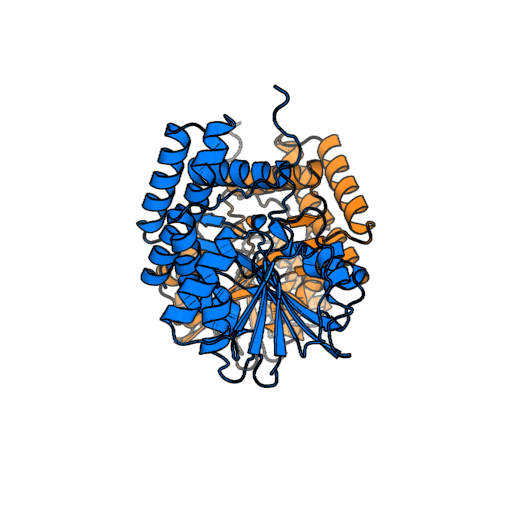 8.609 7.402 -20.672 1 98.69 253 ARG B N 1
ATOM 4209 C CA . ARG B 1 253 ? 8.68 8.773 -20.172 1 98.69 253 ARG B CA 1
ATOM 4210 C C . ARG B 1 253 ? 8.852 8.797 -18.656 1 98.69 253 ARG B C 1
ATOM 4212 O O . ARG B 1 253 ? 9.688 9.523 -18.141 1 98.69 253 ARG B O 1
ATOM 4219 N N . LEU B 1 254 ? 8.016 8.016 -17.969 1 98.75 254 LEU B N 1
ATOM 4220 C CA . LEU B 1 254 ? 8.109 7.93 -16.516 1 98.75 254 LEU B CA 1
ATOM 4221 C C . LEU B 1 254 ? 9.5 7.465 -16.078 1 98.75 254 LEU B C 1
ATOM 4223 O O . LEU B 1 254 ? 10.078 8.008 -15.133 1 98.75 254 LEU B O 1
ATOM 4227 N N . ARG B 1 255 ? 10.008 6.449 -16.75 1 98.5 255 ARG B N 1
ATOM 4228 C CA . ARG B 1 255 ? 11.32 5.891 -16.453 1 98.5 255 ARG B CA 1
ATOM 4229 C C . ARG B 1 255 ? 12.406 6.961 -16.531 1 98.5 255 ARG B C 1
ATOM 4231 O O . ARG B 1 255 ? 13.336 6.961 -15.727 1 98.5 255 ARG B O 1
ATOM 4238 N N . GLU B 1 256 ? 12.242 7.934 -17.391 1 97.94 256 GLU B N 1
ATOM 4239 C CA . GLU B 1 256 ? 13.281 8.922 -17.672 1 97.94 256 GLU B CA 1
ATOM 4240 C C . GLU B 1 256 ? 13.117 10.156 -16.797 1 97.94 256 GLU B C 1
ATOM 4242 O O . GLU B 1 256 ? 14.062 10.922 -16.594 1 97.94 256 GLU B O 1
ATOM 4247 N N . MET B 1 257 ? 11.953 10.352 -16.312 1 97.81 257 MET B N 1
ATOM 4248 C CA . MET B 1 257 ? 11.68 11.516 -15.484 1 97.81 257 MET B CA 1
ATOM 4249 C C . MET B 1 257 ? 12.391 11.414 -14.141 1 97.81 257 MET B C 1
ATOM 4251 O O . MET B 1 257 ? 12.273 10.398 -13.445 1 97.81 257 MET B O 1
ATOM 4255 N N . GLN B 1 258 ? 13.055 12.43 -13.766 1 95.88 258 GLN B N 1
ATOM 4256 C CA . GLN B 1 258 ? 13.844 12.43 -12.539 1 95.88 258 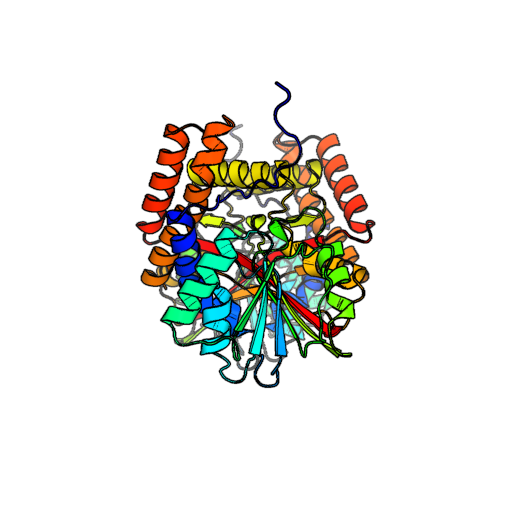GLN B CA 1
ATOM 4257 C C . GLN B 1 258 ? 12.945 12.32 -11.305 1 95.88 258 GLN B C 1
ATOM 4259 O O . GLN B 1 258 ? 13.25 11.57 -10.375 1 95.88 258 GLN B O 1
ATOM 4264 N N . ASP B 1 259 ? 11.805 12.984 -11.273 1 96.38 259 ASP B N 1
ATOM 4265 C CA . ASP B 1 259 ? 11.008 13.094 -10.062 1 96.38 259 ASP B CA 1
ATOM 4266 C C . ASP B 1 259 ? 9.805 12.148 -10.109 1 96.38 259 ASP B C 1
ATOM 4268 O O . ASP B 1 259 ? 8.859 12.297 -9.328 1 96.38 259 ASP B O 1
ATOM 4272 N N . SER B 1 260 ? 9.844 11.195 -11.086 1 98.69 260 SER B N 1
ATOM 4273 C CA . SER B 1 260 ? 8.742 10.234 -11.117 1 98.69 260 SER B CA 1
ATOM 4274 C C . SER B 1 260 ? 8.781 9.32 -9.898 1 98.69 260 SER B C 1
ATOM 4276 O O . SER B 1 260 ? 9.82 9.18 -9.25 1 98.69 260 SER B O 1
ATOM 4278 N N . VAL B 1 261 ? 7.645 8.82 -9.484 1 98.81 261 VAL B N 1
ATOM 4279 C CA . VAL B 1 261 ? 7.512 7.844 -8.406 1 98.81 261 VAL B CA 1
ATOM 4280 C C . VAL B 1 261 ? 6.867 6.566 -8.945 1 98.81 261 VAL B C 1
ATOM 4282 O O . VAL B 1 261 ? 5.914 6.629 -9.727 1 98.81 261 VAL B O 1
ATOM 4285 N N . PHE B 1 262 ? 7.402 5.453 -8.672 1 98.75 262 PHE B N 1
ATOM 4286 C CA . PHE B 1 262 ? 6.793 4.145 -8.883 1 98.75 262 PHE B CA 1
ATOM 4287 C C . PHE B 1 262 ? 6.383 3.521 -7.555 1 98.75 262 PHE B C 1
ATOM 4289 O O . PHE B 1 262 ? 7.199 3.404 -6.637 1 98.75 262 PHE B O 1
ATOM 4296 N N . TYR B 1 263 ? 5.129 3.191 -7.395 1 98.62 263 TYR B N 1
ATOM 4297 C CA . TYR B 1 263 ? 4.637 2.535 -6.188 1 98.62 263 TYR B CA 1
ATOM 4298 C C . TYR B 1 263 ? 3.848 1.277 -6.535 1 98.62 263 TYR B C 1
ATOM 4300 O O . TYR B 1 263 ? 3.01 1.292 -7.441 1 98.62 263 TYR B O 1
ATOM 4308 N N . TYR B 1 264 ? 4.102 0.204 -5.887 1 98.38 264 TYR B N 1
ATOM 4309 C CA . TYR B 1 264 ? 3.359 -1.044 -6.035 1 98.38 264 TYR B CA 1
ATOM 4310 C C . TYR B 1 264 ? 3.531 -1.931 -4.809 1 98.38 264 TYR B C 1
ATOM 4312 O O . TYR B 1 264 ? 4.633 -2.041 -4.266 1 98.38 264 TYR B O 1
ATOM 4320 N N . ARG B 1 265 ? 2.438 -2.604 -4.398 1 98.06 265 ARG B N 1
ATOM 4321 C CA . ARG B 1 265 ? 2.5 -3.566 -3.303 1 98.06 265 ARG B CA 1
ATOM 4322 C C . ARG B 1 265 ? 1.972 -4.93 -3.74 1 98.06 265 ARG B C 1
ATOM 4324 O O . ARG B 1 265 ? 0.967 -5.012 -4.449 1 98.06 265 ARG B O 1
ATOM 4331 N N . PHE B 1 266 ? 2.633 -5.941 -3.455 1 98.12 266 PHE B N 1
ATOM 4332 C CA . PHE B 1 266 ? 2.088 -7.293 -3.381 1 98.12 266 PHE B CA 1
ATOM 4333 C C . PHE B 1 266 ? 1.869 -7.711 -1.933 1 98.12 266 PHE B C 1
ATOM 4335 O O . PHE B 1 266 ? 2.357 -7.055 -1.011 1 98.12 266 PHE B O 1
ATOM 4342 N N . ILE B 1 267 ? 1.062 -8.781 -1.728 1 98.69 267 ILE B N 1
ATOM 4343 C CA . ILE B 1 267 ? 0.794 -9.242 -0.37 1 98.69 267 ILE B CA 1
ATOM 4344 C C . ILE B 1 267 ? 1.391 -10.633 -0.17 1 98.69 267 ILE B C 1
ATOM 4346 O O . ILE B 1 267 ? 1.271 -11.492 -1.042 1 98.69 267 ILE B O 1
ATOM 4350 N N . GLN B 1 268 ? 2.1 -10.758 0.893 1 98.56 268 GLN B N 1
ATOM 4351 C CA . GLN B 1 268 ? 2.625 -12.047 1.321 1 98.56 268 GLN B CA 1
ATOM 4352 C C . GLN B 1 268 ? 1.911 -12.547 2.576 1 98.56 268 GLN B C 1
ATOM 4354 O O . GLN B 1 268 ? 1.604 -11.758 3.475 1 98.56 268 GLN B O 1
ATOM 4359 N N . ALA B 1 269 ? 1.587 -13.773 2.586 1 98.56 269 ALA B N 1
ATOM 4360 C CA . ALA B 1 269 ? 0.992 -14.406 3.76 1 98.56 269 ALA B CA 1
ATOM 4361 C C . ALA B 1 269 ? 1.842 -15.578 4.242 1 98.56 269 ALA B C 1
ATOM 4363 O O . ALA B 1 269 ? 2.379 -16.328 3.432 1 98.56 269 ALA B O 1
ATOM 4364 N N . THR B 1 270 ? 1.994 -15.672 5.512 1 98.38 270 THR B N 1
ATOM 4365 C CA . THR B 1 270 ? 2.457 -16.891 6.172 1 98.38 270 THR B CA 1
ATOM 4366 C C . THR B 1 270 ? 1.345 -17.5 7.02 1 98.38 270 THR B C 1
ATOM 4368 O O . THR B 1 270 ? 0.603 -16.781 7.691 1 98.38 270 THR B O 1
ATOM 4371 N N . ALA B 1 271 ? 1.193 -18.703 6.957 1 98.5 271 ALA B N 1
ATOM 4372 C CA . ALA B 1 271 ? 0.196 -19.438 7.727 1 98.5 271 ALA B CA 1
ATOM 4373 C C . ALA B 1 271 ? 0.665 -20.859 8.008 1 98.5 271 ALA B C 1
ATOM 4375 O O . ALA B 1 271 ? 1.735 -21.281 7.555 1 98.5 271 ALA B O 1
ATOM 4376 N N . TYR B 1 272 ? -0.142 -21.578 8.781 1 98.56 272 TYR B N 1
ATOM 4377 C CA . TYR B 1 272 ? 0.254 -22.922 9.188 1 98.56 272 TYR B CA 1
ATOM 4378 C C . TYR B 1 272 ? -0.906 -23.906 9.047 1 98.56 272 TYR B C 1
ATOM 4380 O O . TYR B 1 272 ? -2.053 -23.562 9.352 1 98.56 272 TYR B O 1
ATOM 4388 N N . ALA B 1 273 ? -0.602 -25.047 8.602 1 97.81 273 ALA B N 1
ATOM 4389 C CA . ALA B 1 273 ? -1.593 -26.094 8.383 1 97.81 273 ALA B CA 1
ATOM 4390 C C . ALA B 1 273 ? -1.991 -26.766 9.695 1 97.81 273 ALA B C 1
ATOM 4392 O O . ALA B 1 273 ? -1.188 -26.828 10.625 1 97.81 273 ALA B O 1
#

InterPro domains:
  IPR013216 Methyltransferase type 11 [PF08241] (46-143)
  IPR029063 S-adenosyl-L-methionine-dependent methyltransferase superfamily [G3DSA:3.40.50.150] (7-254)
  IPR029063 S-adenosyl-L-methionine-dependent methyltransferase superfamily [SSF53335] (11-225)